Protein AF-0000000084342735 (afdb_homodimer)

Radius of gyration: 22.48 Å; Cα contacts (8 Å, |Δi|>4): 862; chains: 2; bounding box: 37×65×55 Å

Secondary structure (DSSP, 8-state):
-PPEEEEEEE-TTSEEE-TTS--TTS--SSHHHHHHHHH-GGGS-HHHHHHTT-----SSEEEEEEEHHHHHTTGGGT-S-S-TTSEEEEE-S-TTPPPSS--TTEEEE-S-HHHHHHHHHHSSSSEEEEEE-HHHHHHTGGG--EEEEEE-SEE-SSSEESS-------EEEEEEEEEE-TTS-EEEEEEE-/-PPEEEEEEE-TTSEEE-TTS--TTS--SSHHHHHHHHH-GGGS-HHHHHHTT-----SSEEEEEEEHHHHHTTGGGT-S-S-TTSEEEEE-S-TTPPPSS--TTEEEE-S-HHHHHHHHHHSSSSEEEEEE-HHHHHHTGGG--EEEEEE-SEE-SSSEESS-------EEEEEEEEEE-TTS-EEEEEEE-

InterPro domains:
  IPR002734 Bacterial bifunctional deaminase-reductase, C-terminal [PF01872] (4-186)
  IPR024072 Dihydrofolate reductase-like domain superfamily [G3DSA:3.40.430.10] (5-192)
  IPR024072 Dihydrofolate reductase-like domain superfamily [SSF53597] (2-192)
  IPR050765 Riboflavin Biosynthesis HTP Reductase [PTHR38011] (2-192)

pLDDT: mean 97.13, std 2.19, range [89.38, 98.94]

Foldseek 3Di:
DAAEEEAAEAEPVFARAAALRHRVVFDCDFVVVVVCQVPVVQLFFPVVCVVVVHDRPCPAAQAEEEEPSNQCVCVVVPDLARRLSHQAEYADCCQVDDDPDDNHNHHYDPPQLCVVVVVVRPDDDGHYYYHDDQASCQSCVVRHFKYWYFYGHDDDPDHGGRHDDDPDDDFDWAWPDWDAGPNRIITTMTGGD/DAAEEEAAEAEPVFARAAALRHRVVFDCDFVVVVVCQVPVVQLFFPVVCVVVVHDRPCPAAQAEEEEPSNQCVCVVVPDLARRLSHQAEYADCCQVDDDPDDNHNYHYDPPQLCVVLVVVRPDDDGHYYYYDDQASCQSCVVRHFKYWYFYGHDDDPDHGGRHDDDPDDDFDWAWPDWDAGPNRIITTMTGGD

Sequence (386 aa):
MRELTYLIAVSLDGYIAAPDDAFDAFLTEGDHVDHLFAEWSDTLPAAALTAAGAAADNKHFDTVVMGWQTYAVGFPFGVTDPYPHLRSYVVTHRPEREVPGDPGGVTLTGEDPVALVRRLKQEDGSGIWLCGGSRLAATLADEIDRLVLKVHPILLGEGKPLFAQRPYARTAFALAETRSFTTGVLMNTYVRRMRELTYLIAVSLDGYIAAPDDAFDAFLTEGDHVDHLFAEWSDTLPAAALTAAGAAADNKHFDTVVMGWQTYAVGFPFGVTDPYPHLRSYVVTHRPEREVPGDPGGVTLTGEDPVALVRRLKQEDGSGIWLCGGSRLAATLADEIDRLVLKVHPILLGEGKPLFAQRPYARTAFALAETRSFTTGVLMNTYVRR

Structure (mmCIF, N/CA/C/O backbone):
data_AF-0000000084342735-model_v1
#
loop_
_entity.id
_entity.type
_entity.pdbx_description
1 polymer 'Dihydrofolate reductase'
#
loop_
_atom_site.group_PDB
_atom_site.id
_atom_site.type_symbol
_atom_site.label_atom_id
_atom_site.label_alt_id
_atom_site.label_comp_id
_atom_site.label_asym_id
_atom_site.label_entity_id
_atom_site.label_seq_id
_atom_site.pdbx_PDB_ins_code
_atom_site.Cartn_x
_atom_site.Cartn_y
_atom_site.Cartn_z
_atom_site.occupancy
_atom_site.B_iso_or_equiv
_atom_site.auth_seq_id
_atom_site.auth_comp_id
_atom_site.auth_asym_id
_atom_site.auth_atom_id
_atom_site.pdbx_PDB_model_num
ATOM 1 N N . MET A 1 1 ? -15.812 -24.5 -0.374 1 90.31 1 MET A N 1
ATOM 2 C CA . MET A 1 1 ? -15.344 -23.859 -1.604 1 90.31 1 MET A CA 1
ATOM 3 C C . MET A 1 1 ? -13.898 -23.406 -1.458 1 90.31 1 MET A C 1
ATOM 5 O O . MET A 1 1 ? -13.492 -22.953 -0.387 1 90.31 1 MET A O 1
ATOM 9 N N . ARG A 1 2 ? -13.117 -23.562 -2.533 1 97.44 2 ARG A N 1
ATOM 10 C CA . ARG A 1 2 ? -11.719 -23.172 -2.512 1 97.44 2 ARG A CA 1
ATOM 11 C C . ARG A 1 2 ? -11.578 -21.656 -2.389 1 97.44 2 ARG A C 1
ATOM 13 O O . ARG A 1 2 ? -12.469 -20.906 -2.797 1 97.44 2 ARG A O 1
ATOM 20 N N . GLU A 1 3 ? -10.516 -21.234 -1.83 1 98.5 3 GLU A N 1
ATOM 21 C CA . GLU A 1 3 ? -10.266 -19.797 -1.671 1 98.5 3 GLU A CA 1
ATOM 22 C C . GLU A 1 3 ? -9.297 -19.297 -2.73 1 98.5 3 GLU A C 1
ATOM 24 O O . GLU A 1 3 ? -8.344 -19.984 -3.092 1 98.5 3 GLU A O 1
ATOM 29 N N . LEU A 1 4 ? -9.578 -18.109 -3.236 1 98.94 4 LEU A N 1
ATOM 30 C CA . LEU A 1 4 ? -8.609 -17.375 -4.043 1 98.94 4 LEU A CA 1
ATOM 31 C C . LEU A 1 4 ? -7.762 -16.453 -3.168 1 98.94 4 LEU A C 1
ATOM 33 O O . LEU A 1 4 ? -8.297 -15.602 -2.463 1 98.94 4 LEU A O 1
ATOM 37 N N . THR A 1 5 ? -6.449 -16.703 -3.186 1 98.94 5 THR A N 1
ATOM 38 C CA . THR A 1 5 ? -5.5 -15.891 -2.434 1 98.94 5 THR A CA 1
ATOM 39 C C . THR A 1 5 ? -4.613 -15.086 -3.377 1 98.94 5 THR A C 1
ATOM 41 O O . THR A 1 5 ? -3.99 -15.641 -4.281 1 98.94 5 THR A O 1
ATOM 44 N N . TYR A 1 6 ? -4.68 -13.789 -3.242 1 98.94 6 TYR A N 1
ATOM 45 C CA . TYR A 1 6 ? -3.707 -12.93 -3.91 1 98.94 6 TYR A CA 1
ATOM 46 C C . TYR A 1 6 ? -2.473 -12.719 -3.041 1 98.94 6 TYR A C 1
ATOM 48 O O . TYR A 1 6 ? -2.523 -12 -2.041 1 98.94 6 TYR A O 1
ATOM 56 N N . LEU A 1 7 ? -1.419 -13.438 -3.342 1 98.88 7 LEU A N 1
ATOM 57 C CA . LEU A 1 7 ? -0.136 -13.352 -2.652 1 98.88 7 LEU A CA 1
ATOM 58 C C . LEU A 1 7 ? 0.908 -12.672 -3.533 1 98.88 7 LEU A C 1
ATOM 60 O O . LEU A 1 7 ? 1.248 -13.18 -4.602 1 98.88 7 LEU A O 1
ATOM 64 N N . ILE A 1 8 ? 1.451 -11.508 -3.129 1 98.56 8 ILE A N 1
ATOM 65 C CA . ILE A 1 8 ? 2.23 -10.688 -4.047 1 98.56 8 ILE A CA 1
ATOM 66 C C . ILE A 1 8 ? 3.154 -9.766 -3.254 1 98.56 8 ILE A C 1
ATOM 68 O O . ILE A 1 8 ? 2.832 -9.359 -2.135 1 98.56 8 ILE A O 1
ATOM 72 N N . ALA A 1 9 ? 4.324 -9.523 -3.75 1 98.62 9 ALA A N 1
ATOM 73 C CA . ALA A 1 9 ? 5.188 -8.461 -3.23 1 98.62 9 ALA A CA 1
ATOM 74 C C . ALA A 1 9 ? 4.676 -7.086 -3.646 1 98.62 9 ALA A C 1
ATOM 76 O O . ALA A 1 9 ? 4.188 -6.91 -4.766 1 98.62 9 ALA A O 1
ATOM 77 N N . VAL A 1 10 ? 4.781 -6.098 -2.76 1 98.81 10 VAL A N 1
ATOM 78 C CA . VAL A 1 10 ? 4.305 -4.75 -3.059 1 98.81 10 VAL A CA 1
ATOM 79 C C . VAL A 1 10 ? 5.191 -3.721 -2.363 1 98.81 10 VAL A C 1
ATOM 81 O O . VAL A 1 10 ? 5.68 -3.957 -1.257 1 98.81 10 VAL A O 1
ATOM 84 N N . SER A 1 11 ? 5.477 -2.605 -3.059 1 98.81 11 SER A N 1
ATOM 85 C CA . SER A 1 11 ? 6.207 -1.487 -2.469 1 98.81 11 SER A CA 1
ATOM 86 C C . SER A 1 11 ? 5.309 -0.664 -1.553 1 98.81 11 SER A C 1
ATOM 88 O O . SER A 1 11 ? 4.086 -0.842 -1.548 1 98.81 11 SER A O 1
ATOM 90 N N . LEU A 1 12 ? 5.91 0.224 -0.81 1 98.81 12 LEU A N 1
ATOM 91 C CA . LEU A 1 12 ? 5.164 1.058 0.127 1 98.81 12 LEU A CA 1
ATOM 92 C C . LEU A 1 12 ? 4.148 1.928 -0.607 1 98.81 12 LEU A C 1
ATOM 94 O O . LEU A 1 12 ? 3.072 2.215 -0.078 1 98.81 12 LEU A O 1
ATOM 98 N N . ASP A 1 13 ? 4.562 2.352 -1.82 1 98.62 13 ASP A N 1
ATOM 99 C CA . ASP A 1 13 ? 3.68 3.225 -2.586 1 98.62 13 ASP A CA 1
ATOM 100 C C . ASP A 1 13 ? 2.828 2.42 -3.566 1 98.62 13 ASP A C 1
ATOM 102 O O . ASP A 1 13 ? 2.248 2.98 -4.5 1 98.62 13 ASP A O 1
ATOM 106 N N . GLY A 1 14 ? 2.699 1.083 -3.469 1 98.56 14 GLY A N 1
ATOM 107 C CA . GLY A 1 14 ? 1.61 0.288 -4.012 1 98.56 14 GLY A CA 1
ATOM 108 C C . GLY A 1 14 ? 1.935 -0.325 -5.363 1 98.56 14 GLY A C 1
ATOM 109 O O . GLY A 1 14 ? 1.031 -0.649 -6.137 1 98.56 14 GLY A O 1
ATOM 110 N N . TYR A 1 15 ? 3.211 -0.466 -5.648 1 98.69 15 TYR A N 1
ATOM 111 C CA . TYR A 1 15 ? 3.572 -1.063 -6.93 1 98.69 15 TYR A CA 1
ATOM 112 C C . TYR A 1 15 ? 4.105 -2.479 -6.738 1 98.69 15 TYR A C 1
ATOM 114 O O . TYR A 1 15 ? 4.816 -2.756 -5.77 1 98.69 15 TYR A O 1
ATOM 122 N N . ILE A 1 16 ? 3.828 -3.367 -7.766 1 98.69 16 ILE A N 1
ATOM 123 C CA . ILE A 1 16 ? 4.219 -4.766 -7.652 1 98.69 16 ILE A CA 1
ATOM 124 C C . ILE A 1 16 ? 5.316 -5.078 -8.672 1 98.69 16 ILE A C 1
ATOM 126 O O . ILE A 1 16 ? 5.84 -6.195 -8.703 1 98.69 16 ILE A O 1
ATOM 130 N N . ALA A 1 17 ? 5.633 -4.137 -9.5 1 98.12 17 ALA A N 1
ATOM 131 C CA . ALA A 1 17 ? 6.703 -4.242 -10.492 1 98.12 17 ALA A CA 1
ATOM 132 C C . ALA A 1 17 ? 7.105 -2.865 -11.016 1 98.12 17 ALA A C 1
ATOM 134 O O . ALA A 1 17 ? 6.355 -1.897 -10.867 1 98.12 17 ALA A O 1
ATOM 135 N N . ALA A 1 18 ? 8.273 -2.803 -11.594 1 97.06 18 ALA A N 1
ATOM 136 C CA . ALA A 1 18 ? 8.727 -1.609 -12.305 1 97.06 18 ALA A CA 1
ATOM 137 C C . ALA A 1 18 ? 7.895 -1.378 -13.562 1 97.06 18 ALA A C 1
ATOM 139 O O . ALA A 1 18 ? 7.074 -2.221 -13.938 1 97.06 18 ALA A O 1
ATOM 140 N N . PRO A 1 19 ? 8.086 -0.228 -14.172 1 96.06 19 PRO A N 1
ATOM 141 C CA . PRO A 1 19 ? 7.336 0.044 -15.398 1 96.06 19 PRO A CA 1
ATOM 142 C C . PRO A 1 19 ? 7.613 -0.979 -16.5 1 96.06 19 PRO A C 1
ATOM 144 O O . PRO A 1 19 ? 6.734 -1.271 -17.312 1 96.06 19 PRO A O 1
ATOM 147 N N . ASP A 1 20 ? 8.758 -1.562 -16.531 1 93.5 20 ASP A N 1
ATOM 148 C CA . ASP A 1 20 ? 9.133 -2.543 -17.547 1 93.5 20 ASP A CA 1
ATOM 149 C C . ASP A 1 20 ? 8.867 -3.967 -17.047 1 93.5 20 ASP A C 1
ATOM 151 O O . ASP A 1 20 ? 9.445 -4.922 -17.578 1 93.5 20 ASP A O 1
ATOM 155 N N . ASP A 1 21 ? 8.141 -4.074 -15.969 1 93.56 21 ASP A N 1
ATOM 156 C CA . ASP A 1 21 ? 7.656 -5.332 -15.414 1 93.56 21 ASP A CA 1
ATOM 157 C C . ASP A 1 21 ? 8.742 -6.031 -14.602 1 93.56 21 ASP A C 1
ATOM 159 O O . ASP A 1 21 ? 8.57 -7.168 -14.164 1 93.56 21 ASP A O 1
ATOM 163 N N . ALA A 1 22 ? 9.859 -5.359 -14.406 1 91.38 22 ALA A N 1
ATOM 164 C CA . ALA A 1 22 ? 10.945 -5.949 -13.625 1 91.38 22 ALA A CA 1
ATOM 165 C C . ALA A 1 22 ? 10.602 -5.98 -12.141 1 91.38 22 ALA A C 1
ATOM 167 O O . ALA A 1 22 ? 9.867 -5.117 -11.648 1 91.38 22 ALA A O 1
ATOM 168 N N . PHE A 1 23 ? 11.18 -6.984 -11.422 1 92.12 23 PHE A N 1
ATOM 169 C CA . PHE A 1 23 ? 10.898 -7.16 -10 1 92.12 23 PHE A CA 1
ATOM 170 C C . PHE A 1 23 ? 12.18 -7.039 -9.18 1 92.12 23 PHE A C 1
ATOM 172 O O . PHE A 1 23 ? 12.156 -7.211 -7.957 1 92.12 23 PHE A O 1
ATOM 179 N N . ASP A 1 24 ? 13.211 -6.727 -9.789 1 92 24 ASP A N 1
ATOM 180 C CA . ASP A 1 24 ? 14.516 -6.809 -9.141 1 92 24 ASP A CA 1
ATOM 181 C C . ASP A 1 24 ? 14.695 -5.695 -8.117 1 92 24 ASP A C 1
ATOM 183 O O . ASP A 1 24 ? 15.695 -5.66 -7.391 1 92 24 ASP A O 1
ATOM 187 N N . ALA A 1 25 ? 13.734 -4.777 -8.047 1 94.56 25 ALA A N 1
ATOM 188 C CA . ALA A 1 25 ? 13.773 -3.734 -7.027 1 94.56 25 ALA A CA 1
ATOM 189 C C . ALA A 1 25 ? 13.445 -4.305 -5.652 1 94.56 25 ALA A C 1
ATOM 191 O O . ALA A 1 25 ? 13.766 -3.693 -4.629 1 94.56 25 ALA A O 1
ATOM 192 N N . PHE A 1 26 ? 12.766 -5.449 -5.582 1 97.62 26 PHE A N 1
ATOM 193 C CA . PHE A 1 26 ? 12.336 -6.051 -4.324 1 97.62 26 PHE A CA 1
ATOM 194 C C . PHE A 1 26 ? 13.477 -6.836 -3.684 1 97.62 26 PHE A C 1
ATOM 196 O O . PHE A 1 26 ? 14.375 -7.316 -4.379 1 97.62 26 PHE A O 1
ATOM 203 N N . LEU A 1 27 ? 13.414 -6.91 -2.359 1 96 27 LEU A N 1
ATOM 204 C CA . LEU A 1 27 ? 14.438 -7.637 -1.617 1 96 27 LEU A CA 1
ATOM 205 C C . LEU A 1 27 ? 14.328 -9.141 -1.864 1 96 27 LEU A C 1
ATOM 207 O O . LEU A 1 27 ? 13.242 -9.711 -1.743 1 96 27 LEU A O 1
ATOM 211 N N . THR A 1 28 ? 15.43 -9.789 -2.127 1 94.56 28 THR A N 1
ATOM 212 C CA . THR A 1 28 ? 15.414 -11.203 -2.504 1 94.56 28 THR A CA 1
ATOM 213 C C . THR A 1 28 ? 16.281 -12.023 -1.561 1 94.56 28 THR A C 1
ATOM 215 O O . THR A 1 28 ? 16.594 -13.188 -1.845 1 94.56 28 THR A O 1
ATOM 218 N N . GLU A 1 29 ? 16.719 -11.383 -0.551 1 95.5 29 GLU A N 1
ATOM 219 C CA . GLU A 1 29 ? 17.516 -12.062 0.458 1 95.5 29 GLU A CA 1
ATOM 220 C C . GLU A 1 29 ? 17.109 -11.656 1.867 1 95.5 29 GLU A C 1
ATOM 222 O O . GLU A 1 29 ? 16.547 -10.578 2.062 1 95.5 29 GLU A O 1
ATOM 227 N N . GLY A 1 30 ? 17.406 -12.547 2.785 1 97.25 30 GLY A N 1
ATOM 228 C CA . GLY A 1 30 ? 17.125 -12.258 4.184 1 97.25 30 GLY A CA 1
ATOM 229 C C . GLY A 1 30 ? 16.094 -13.203 4.785 1 97.25 30 GLY A C 1
ATOM 230 O O . GLY A 1 30 ? 15.688 -14.172 4.148 1 97.25 30 GLY A O 1
ATOM 231 N N . ASP A 1 31 ? 15.672 -12.93 6.031 1 98.31 31 ASP A N 1
ATOM 232 C CA . ASP A 1 31 ? 14.859 -13.859 6.812 1 98.31 31 ASP A CA 1
ATOM 233 C C . ASP A 1 31 ? 13.445 -13.969 6.234 1 98.31 31 ASP A C 1
ATOM 235 O O . ASP A 1 31 ? 12.766 -14.969 6.438 1 98.31 31 ASP A O 1
ATOM 239 N N . HIS A 1 32 ? 12.969 -12.938 5.527 1 98.19 32 HIS A N 1
ATOM 240 C CA . HIS A 1 32 ? 11.656 -13.086 4.902 1 98.19 32 HIS A CA 1
ATOM 241 C C . HIS A 1 32 ? 11.688 -14.109 3.777 1 98.19 32 HIS A C 1
ATOM 243 O O . HIS A 1 32 ? 10.688 -14.773 3.51 1 98.19 32 HIS A O 1
ATOM 249 N N . VAL A 1 33 ? 12.789 -14.242 3.117 1 97.88 33 VAL A N 1
ATOM 250 C CA . VAL A 1 33 ? 12.961 -15.25 2.076 1 97.88 33 VAL A CA 1
ATOM 251 C C . VAL A 1 33 ? 12.977 -16.641 2.705 1 97.88 33 VAL A C 1
ATOM 253 O O . VAL A 1 33 ? 12.367 -17.578 2.178 1 97.88 33 VAL A O 1
ATOM 256 N N . ASP A 1 34 ? 13.656 -16.766 3.812 1 97.75 34 ASP A N 1
ATOM 257 C CA . ASP A 1 34 ? 13.633 -18.031 4.547 1 97.75 34 ASP A CA 1
ATOM 258 C C . ASP A 1 34 ? 12.203 -18.438 4.883 1 97.75 34 ASP A C 1
ATOM 260 O O . ASP A 1 34 ? 11.852 -19.625 4.77 1 97.75 34 ASP A O 1
ATOM 264 N N . HIS A 1 35 ? 11.461 -17.5 5.312 1 98.06 35 HIS A N 1
ATOM 265 C CA . HIS A 1 35 ? 10.062 -17.766 5.641 1 98.06 35 HIS A CA 1
ATOM 266 C C . HIS A 1 35 ? 9.281 -18.219 4.414 1 98.06 35 HIS A C 1
ATOM 268 O O . HIS A 1 35 ? 8.43 -19.109 4.504 1 98.06 35 HIS A O 1
ATOM 274 N N . LEU A 1 36 ? 9.555 -17.609 3.271 1 97.81 36 LEU A N 1
ATOM 275 C CA . LEU A 1 36 ? 8.906 -18.031 2.033 1 97.81 36 LEU A CA 1
ATOM 276 C C . LEU A 1 36 ? 9.219 -19.484 1.714 1 97.81 36 LEU A C 1
ATOM 278 O O . LEU A 1 36 ? 8.328 -20.266 1.36 1 97.81 36 LEU A O 1
ATOM 282 N N . PHE A 1 37 ? 10.406 -19.859 1.858 1 97.69 37 PHE A N 1
ATOM 283 C CA . PHE A 1 37 ? 10.797 -21.234 1.605 1 97.69 37 PHE A CA 1
ATOM 284 C C . PHE A 1 37 ? 10.117 -22.188 2.59 1 97.69 37 PHE A C 1
ATOM 286 O O . PHE A 1 37 ? 9.711 -23.281 2.221 1 97.69 37 PHE A O 1
ATOM 293 N N . ALA A 1 38 ? 9.922 -21.75 3.758 1 97.38 38 ALA A N 1
ATOM 294 C CA . ALA A 1 38 ? 9.398 -22.609 4.812 1 97.38 38 ALA A CA 1
ATOM 295 C C . ALA A 1 38 ? 7.875 -22.703 4.734 1 97.38 38 ALA A C 1
ATOM 297 O O . ALA A 1 38 ? 7.305 -23.766 4.973 1 97.38 38 ALA A O 1
ATOM 298 N N . GLU A 1 39 ? 7.258 -21.609 4.41 1 97.69 39 GLU A N 1
ATOM 299 C CA . GLU A 1 39 ? 5.812 -21.547 4.605 1 97.69 39 GLU A CA 1
ATOM 300 C C . GLU A 1 39 ? 5.078 -21.469 3.271 1 97.69 39 GLU A C 1
ATOM 302 O O . GLU A 1 39 ? 3.934 -21.906 3.16 1 97.69 39 GLU A O 1
ATOM 307 N N . TRP A 1 40 ? 5.715 -20.906 2.25 1 98.12 40 TRP A N 1
ATOM 308 C CA . TRP A 1 40 ? 5.043 -20.625 0.986 1 98.12 40 TRP A CA 1
ATOM 309 C C . TRP A 1 40 ? 5.824 -21.203 -0.189 1 98.12 40 TRP A C 1
ATOM 311 O O . TRP A 1 40 ? 5.934 -20.578 -1.243 1 98.12 40 TRP A O 1
ATOM 321 N N . SER A 1 41 ? 6.379 -22.344 0.002 1 97.81 41 SER A N 1
ATOM 322 C CA . SER A 1 41 ? 7.25 -22.938 -1.008 1 97.81 41 SER A CA 1
ATOM 323 C C . SER A 1 41 ? 6.492 -23.188 -2.307 1 97.81 41 SER A C 1
ATOM 325 O O . SER A 1 41 ? 7.082 -23.188 -3.387 1 97.81 41 SER A O 1
ATOM 327 N N . ASP A 1 42 ? 5.191 -23.391 -2.291 1 97.25 42 ASP A N 1
ATOM 328 C CA . ASP A 1 42 ? 4.383 -23.641 -3.479 1 97.25 42 ASP A CA 1
ATOM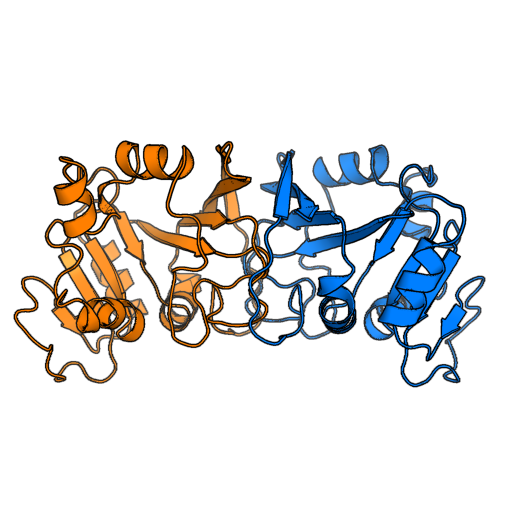 329 C C . ASP A 1 42 ? 4.359 -22.422 -4.402 1 97.25 42 ASP A C 1
ATOM 331 O O . ASP A 1 42 ? 4.039 -22.547 -5.59 1 97.25 42 ASP A O 1
ATOM 335 N N . THR A 1 43 ? 4.742 -21.25 -3.826 1 98.19 43 THR A N 1
ATOM 336 C CA . THR A 1 43 ? 4.684 -20.016 -4.617 1 98.19 43 THR A CA 1
ATOM 337 C C . THR A 1 43 ? 6.062 -19.656 -5.152 1 98.19 43 THR A C 1
ATOM 339 O O . THR A 1 43 ? 6.25 -18.578 -5.723 1 98.19 43 THR A O 1
ATOM 342 N N . LEU A 1 44 ? 7.043 -20.484 -4.949 1 97.81 44 LEU A N 1
ATOM 343 C CA . LEU A 1 44 ? 8.391 -20.234 -5.445 1 97.81 44 LEU A CA 1
ATOM 344 C C . LEU A 1 44 ? 8.609 -20.922 -6.793 1 97.81 44 LEU A C 1
ATOM 346 O O . LEU A 1 44 ? 8.172 -22.047 -7.004 1 97.81 44 LEU A O 1
ATOM 350 N N . PRO A 1 45 ? 9.25 -20.156 -7.707 1 96.88 45 PRO A N 1
ATOM 351 C CA . PRO A 1 45 ? 9.547 -20.797 -8.992 1 96.88 45 PRO A CA 1
ATOM 352 C C . PRO A 1 45 ? 10.414 -22.047 -8.852 1 96.88 45 PRO A C 1
ATOM 354 O O . PRO A 1 45 ? 11.273 -22.109 -7.965 1 96.88 45 PRO A O 1
ATOM 357 N N . ALA A 1 46 ? 10.234 -22.938 -9.773 1 96.69 46 ALA A N 1
ATOM 358 C CA . ALA A 1 46 ? 10.945 -24.203 -9.742 1 96.69 46 ALA A CA 1
ATOM 359 C C . ALA A 1 46 ? 12.453 -24 -9.734 1 96.69 46 ALA A C 1
ATOM 361 O O . ALA A 1 46 ? 13.18 -24.688 -9.016 1 96.69 46 ALA A O 1
ATOM 362 N N . ALA A 1 47 ? 12.945 -23.031 -10.508 1 95.5 47 ALA A N 1
ATOM 363 C CA . ALA A 1 47 ? 14.375 -22.766 -10.586 1 95.5 47 ALA A CA 1
ATOM 364 C C . ALA A 1 47 ? 14.93 -22.344 -9.227 1 95.5 47 ALA A C 1
ATOM 366 O O . ALA A 1 47 ? 16.031 -22.75 -8.844 1 95.5 47 ALA A O 1
ATOM 367 N N . ALA A 1 48 ? 14.188 -21.547 -8.508 1 95.75 48 ALA A N 1
ATOM 368 C CA . ALA A 1 48 ? 14.602 -21.109 -7.184 1 95.75 48 ALA A CA 1
ATOM 369 C C . ALA A 1 48 ? 14.609 -22.281 -6.195 1 95.75 48 ALA A C 1
ATOM 371 O O . ALA A 1 48 ? 15.531 -22.406 -5.383 1 95.75 48 ALA A O 1
ATOM 372 N N . LEU A 1 49 ? 13.594 -23.141 -6.289 1 97.81 49 LEU A N 1
ATOM 373 C CA . LEU A 1 49 ? 13.516 -24.312 -5.43 1 97.81 49 LEU A CA 1
ATOM 374 C C . LEU A 1 49 ? 14.695 -25.25 -5.672 1 97.81 49 LEU A C 1
ATOM 376 O O . LEU A 1 49 ? 15.359 -25.672 -4.727 1 97.81 49 LEU A O 1
ATOM 380 N N . THR A 1 50 ? 14.984 -25.438 -6.895 1 97.19 50 THR A N 1
ATOM 381 C CA . THR A 1 50 ? 16.094 -26.312 -7.262 1 97.19 50 THR A CA 1
ATOM 382 C C . THR A 1 50 ? 17.422 -25.75 -6.758 1 97.19 50 THR A C 1
ATOM 384 O O . THR A 1 50 ? 18.219 -26.469 -6.168 1 97.19 50 THR A O 1
ATOM 387 N N . ALA A 1 51 ? 17.609 -24.469 -6.957 1 95.94 51 ALA A N 1
ATOM 388 C CA . ALA A 1 51 ? 18.844 -23.797 -6.543 1 95.94 51 ALA A CA 1
ATOM 389 C C . ALA A 1 51 ? 19.031 -23.906 -5.031 1 95.94 51 ALA A C 1
ATOM 391 O O . ALA A 1 51 ? 20.172 -24.016 -4.559 1 95.94 51 ALA A O 1
ATOM 392 N N . ALA A 1 52 ? 18 -24 -4.32 1 96.31 52 ALA A N 1
ATOM 393 C CA . ALA A 1 52 ? 18.062 -24.031 -2.859 1 96.31 52 ALA A CA 1
ATOM 394 C C . ALA A 1 52 ? 18.016 -25.469 -2.346 1 96.31 52 ALA A C 1
ATOM 396 O O . ALA A 1 52 ? 18.078 -25.703 -1.138 1 96.31 52 ALA A O 1
ATOM 397 N N . GLY A 1 53 ? 17.875 -26.422 -3.24 1 96.88 53 GLY A N 1
ATOM 398 C CA . GLY A 1 53 ? 17.719 -27.812 -2.83 1 96.88 53 GLY A CA 1
ATOM 399 C C . GLY A 1 53 ? 16.422 -28.078 -2.096 1 96.88 53 GLY A C 1
ATOM 400 O O . GLY A 1 53 ? 16.375 -28.891 -1.173 1 96.88 53 GLY A O 1
ATOM 401 N N . ALA A 1 54 ? 15.414 -27.328 -2.441 1 97.06 54 ALA A N 1
ATOM 402 C CA . ALA A 1 54 ? 14.109 -27.422 -1.8 1 97.06 54 ALA A CA 1
ATOM 403 C C . ALA A 1 54 ? 13.047 -27.906 -2.787 1 97.06 54 ALA A C 1
ATOM 405 O O . ALA A 1 54 ? 13.336 -28.094 -3.971 1 97.06 54 ALA A O 1
ATOM 406 N N . ALA A 1 55 ? 11.922 -28.281 -2.277 1 97 55 ALA A N 1
ATOM 407 C CA . ALA A 1 55 ? 10.766 -28.656 -3.084 1 97 55 ALA A CA 1
ATOM 408 C C . ALA A 1 55 ? 9.5 -27.938 -2.605 1 97 55 ALA A C 1
ATOM 410 O O . ALA A 1 55 ? 9.406 -27.547 -1.439 1 97 55 ALA A O 1
ATOM 411 N N . ALA A 1 56 ? 8.633 -27.781 -3.531 1 97.44 56 ALA A N 1
ATOM 412 C CA . ALA A 1 56 ? 7.328 -27.266 -3.125 1 97.44 56 ALA A CA 1
ATOM 413 C C . ALA A 1 56 ? 6.586 -28.266 -2.252 1 97.44 56 ALA A C 1
ATOM 415 O O . ALA A 1 56 ? 6.613 -29.469 -2.521 1 97.44 56 ALA A O 1
ATOM 416 N N . ASP A 1 57 ? 5.852 -27.766 -1.228 1 96.31 57 ASP A N 1
ATOM 417 C CA . ASP A 1 57 ? 5.105 -28.688 -0.365 1 96.31 57 ASP A CA 1
ATOM 418 C C . ASP A 1 57 ? 3.613 -28.641 -0.685 1 96.31 57 ASP A C 1
ATOM 420 O O . ASP A 1 57 ? 2.846 -29.484 -0.206 1 96.31 57 ASP A O 1
ATOM 424 N N . ASN A 1 58 ? 3.166 -27.672 -1.43 1 96.56 58 ASN A N 1
ATOM 425 C CA . ASN A 1 58 ? 1.791 -27.5 -1.88 1 96.56 58 ASN A CA 1
ATOM 426 C C . ASN A 1 58 ? 0.817 -27.453 -0.706 1 96.56 58 ASN A C 1
ATOM 428 O O . ASN A 1 58 ? -0.284 -28.016 -0.789 1 96.56 58 ASN A O 1
ATOM 432 N N . LYS A 1 59 ? 1.345 -26.859 0.337 1 95.88 59 LYS A N 1
ATOM 433 C CA . LYS A 1 59 ? 0.572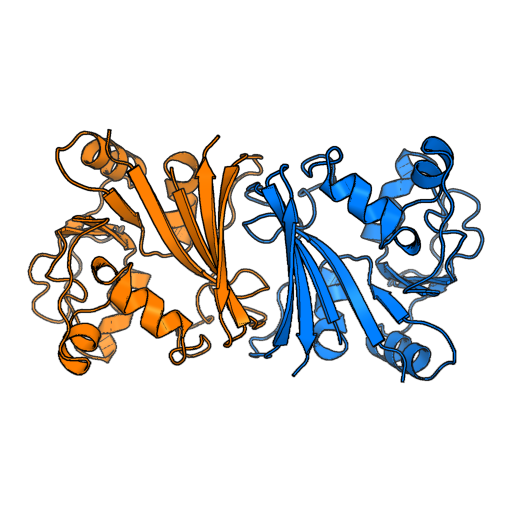 -26.703 1.567 1 95.88 59 LYS A CA 1
ATOM 434 C C . LYS A 1 59 ? -0.631 -25.797 1.354 1 95.88 59 LYS A C 1
ATOM 436 O O . LYS A 1 59 ? -1.703 -26.031 1.916 1 95.88 59 LYS A O 1
ATOM 441 N N . HIS A 1 60 ? -0.547 -24.844 0.505 1 98 60 HIS A N 1
ATOM 442 C CA . HIS A 1 60 ? -1.584 -23.812 0.39 1 98 60 HIS A CA 1
ATOM 443 C C . HIS A 1 60 ? -2.285 -23.891 -0.962 1 98 60 HIS A C 1
ATOM 445 O O . HIS A 1 60 ? -3.488 -23.641 -1.058 1 98 60 HIS A O 1
ATOM 451 N N . PHE A 1 61 ? -1.519 -24.281 -1.964 1 98.56 61 PHE A N 1
ATOM 452 C CA . PHE A 1 61 ? -2.07 -24.141 -3.307 1 98.56 61 PHE A CA 1
ATOM 453 C C . PHE A 1 61 ? -1.769 -25.375 -4.145 1 98.56 61 PHE A C 1
ATOM 455 O O . PHE A 1 61 ? -0.686 -25.953 -4.039 1 98.56 61 PHE A O 1
ATOM 462 N N . ASP A 1 62 ? -2.676 -25.703 -5.004 1 98.25 62 ASP A N 1
ATOM 463 C CA . ASP A 1 62 ? -2.404 -26.672 -6.059 1 98.25 62 ASP A CA 1
ATOM 464 C C . ASP A 1 62 ? -2.686 -26.078 -7.438 1 98.25 62 ASP A C 1
ATOM 466 O O . ASP A 1 62 ? -2.537 -26.766 -8.453 1 98.25 62 ASP A O 1
ATOM 470 N N . THR A 1 63 ? -3.072 -24.828 -7.492 1 98.62 63 THR A N 1
ATOM 471 C CA . THR A 1 63 ? -3.465 -24.125 -8.711 1 98.62 63 THR A CA 1
ATOM 472 C C . THR A 1 63 ? -2.994 -22.688 -8.68 1 98.62 63 THR A C 1
ATOM 474 O O . THR A 1 63 ? -3.07 -22.016 -7.648 1 98.62 63 THR A O 1
ATOM 477 N N . VAL A 1 64 ? -2.439 -22.203 -9.805 1 98.75 64 VAL A N 1
ATOM 478 C CA . VAL A 1 64 ? -2.055 -20.812 -9.938 1 98.75 64 VAL A CA 1
ATOM 479 C C . VAL A 1 64 ? -2.742 -20.188 -11.156 1 98.75 64 VAL A C 1
ATOM 481 O O . VAL A 1 64 ? -2.861 -20.844 -12.203 1 98.75 64 VAL A O 1
ATOM 484 N N . VAL A 1 65 ? -3.277 -19 -10.977 1 98.88 65 VAL A N 1
ATOM 485 C CA . VAL A 1 65 ? -3.838 -18.172 -12.047 1 98.88 65 VAL A CA 1
ATOM 486 C C . VAL A 1 65 ? -3.006 -16.906 -12.219 1 98.88 65 VAL A C 1
ATOM 488 O O . VAL A 1 65 ? -2.672 -16.234 -11.234 1 98.88 65 VAL A O 1
ATOM 491 N N . MET A 1 66 ? -2.619 -16.578 -13.453 1 98.44 66 MET A N 1
ATOM 492 C CA . MET A 1 66 ? -1.848 -15.367 -13.703 1 98.44 66 MET A CA 1
ATOM 493 C C . MET A 1 66 ? -2.186 -14.773 -15.07 1 98.44 66 MET A C 1
ATOM 495 O O . MET A 1 66 ? -2.805 -15.445 -15.906 1 98.44 66 MET A O 1
ATOM 499 N N . GLY A 1 67 ? -1.926 -13.492 -15.266 1 97.88 67 GLY A N 1
ATOM 500 C CA . GLY A 1 67 ? -2.059 -12.852 -16.562 1 97.88 67 GLY A CA 1
ATOM 501 C C . GLY A 1 67 ? -0.868 -13.094 -17.469 1 97.88 67 GLY A C 1
ATOM 502 O O . GLY A 1 67 ? 0.205 -13.484 -17 1 97.88 67 GLY A O 1
ATOM 503 N N . TRP A 1 68 ? -1.029 -12.727 -18.719 1 96.38 68 TRP A N 1
ATOM 504 C CA . TRP A 1 68 ? -0.029 -12.992 -19.75 1 96.38 68 TRP A CA 1
ATOM 505 C C . TRP A 1 68 ? 1.274 -12.266 -19.438 1 96.38 68 TRP A C 1
ATOM 507 O O . TRP A 1 68 ? 2.355 -12.852 -19.516 1 96.38 68 TRP A O 1
ATOM 517 N N . GLN A 1 69 ? 1.169 -10.977 -19.047 1 95.06 69 GLN A N 1
ATOM 518 C CA . GLN A 1 69 ? 2.383 -10.195 -18.828 1 95.06 69 GLN A CA 1
ATOM 519 C C . GLN A 1 69 ? 3.189 -10.75 -17.672 1 95.06 69 GLN A C 1
ATOM 521 O O . GLN A 1 69 ? 4.422 -10.742 -17.703 1 95.06 69 GLN A O 1
ATOM 526 N N . THR A 1 70 ? 2.508 -11.195 -16.594 1 96.56 70 THR A N 1
ATOM 527 C CA . THR A 1 70 ? 3.168 -11.844 -15.477 1 96.56 70 THR A CA 1
ATOM 528 C C . THR A 1 70 ? 3.846 -13.141 -15.922 1 96.56 70 THR A C 1
ATOM 530 O O . THR A 1 70 ? 5.012 -13.375 -15.602 1 96.56 70 THR A O 1
ATOM 533 N N . TYR A 1 71 ? 3.131 -13.867 -16.75 1 96.56 71 TYR A N 1
ATOM 534 C CA . TYR A 1 71 ? 3.637 -15.133 -17.266 1 96.56 71 TYR A CA 1
ATOM 535 C C . TYR A 1 71 ? 4.867 -14.914 -18.141 1 96.56 71 TYR A C 1
ATOM 537 O O . TYR A 1 71 ? 5.867 -15.617 -18 1 96.56 71 TYR A O 1
ATOM 545 N N . ALA A 1 72 ? 4.883 -13.906 -18.938 1 95.31 72 ALA A N 1
ATOM 546 C CA . ALA A 1 72 ? 5.891 -13.68 -19.969 1 95.31 72 ALA A CA 1
ATOM 547 C C . ALA A 1 72 ? 7.184 -13.141 -19.375 1 95.31 72 ALA A C 1
ATOM 549 O O . ALA A 1 72 ? 8.219 -13.094 -20.047 1 95.31 72 ALA A O 1
ATOM 550 N N . VAL A 1 73 ? 7.199 -12.812 -18.125 1 93.31 73 VAL A N 1
ATOM 551 C CA . VAL A 1 73 ? 8.383 -12.25 -17.469 1 93.31 73 VAL A CA 1
ATOM 552 C C . VAL A 1 73 ? 9.508 -13.273 -17.484 1 93.31 73 VAL A C 1
ATOM 554 O O . VAL A 1 73 ? 10.688 -12.906 -17.531 1 93.31 73 VAL A O 1
ATOM 557 N N . GLY A 1 74 ? 9.25 -14.531 -17.516 1 93.06 74 GLY A N 1
ATOM 558 C CA . GLY A 1 74 ? 10.234 -15.602 -17.469 1 93.06 74 GLY A CA 1
ATOM 559 C C . GLY A 1 74 ? 10.859 -15.906 -18.812 1 93.06 74 GLY A C 1
ATOM 560 O O . GLY A 1 74 ? 11.898 -16.562 -18.891 1 93.06 74 GLY A O 1
ATOM 561 N N . PHE A 1 75 ? 10.266 -15.344 -19.906 1 94.62 75 PHE A N 1
ATOM 562 C CA . PHE A 1 75 ? 10.648 -15.758 -21.25 1 94.62 75 PHE A CA 1
ATOM 563 C C . PHE A 1 75 ? 12.086 -15.367 -21.547 1 94.62 75 PHE A C 1
ATOM 565 O O . PHE A 1 75 ? 12.867 -16.172 -22.062 1 94.62 75 PHE A O 1
ATOM 572 N N . PRO A 1 76 ? 12.492 -14.133 -21.125 1 92.75 76 PRO A N 1
ATOM 573 C CA . PRO A 1 76 ? 13.875 -13.75 -21.406 1 92.75 76 PRO A CA 1
ATOM 574 C C . PRO A 1 76 ? 14.891 -14.641 -20.688 1 92.75 76 PRO A C 1
ATOM 576 O O . PRO A 1 76 ? 16.062 -14.68 -21.078 1 92.75 76 PRO A O 1
ATOM 579 N N . PHE A 1 77 ? 14.453 -15.414 -19.781 1 91.88 77 PHE A N 1
ATOM 580 C CA . PHE A 1 77 ? 15.336 -16.281 -19 1 91.88 77 PHE A CA 1
ATOM 581 C C . PHE A 1 77 ? 15.148 -17.734 -19.375 1 91.88 77 PHE A C 1
ATOM 583 O O . PHE A 1 77 ? 15.633 -18.641 -18.688 1 91.88 77 PHE A O 1
ATOM 590 N N . GLY A 1 78 ? 14.305 -17.938 -20.375 1 93.19 78 GLY A N 1
ATOM 591 C CA . GLY A 1 78 ? 14.078 -19.281 -20.875 1 93.19 78 GLY A CA 1
ATOM 592 C C . GLY A 1 78 ? 13.062 -20.062 -20.062 1 93.19 78 GLY A C 1
ATOM 593 O O . GLY A 1 78 ? 13.008 -21.297 -20.141 1 93.19 78 GLY A O 1
ATOM 594 N N . VAL A 1 79 ? 12.297 -19.422 -19.234 1 94.81 79 VAL A N 1
ATOM 595 C CA . VAL A 1 79 ? 11.32 -20.078 -18.359 1 94.81 79 VAL A CA 1
ATOM 596 C C . VAL A 1 79 ? 9.93 -19.984 -18.984 1 94.81 79 VAL A C 1
ATOM 598 O O . VAL A 1 79 ? 9.414 -18.891 -19.203 1 94.81 79 VAL A O 1
ATOM 601 N N . THR A 1 80 ? 9.32 -21.141 -19.234 1 96.12 80 THR A N 1
ATOM 602 C CA . THR A 1 80 ? 7.992 -21.156 -19.844 1 96.12 80 THR A CA 1
ATOM 603 C C . THR A 1 80 ? 7 -21.906 -18.953 1 96.12 80 THR A C 1
ATOM 605 O O . THR A 1 80 ? 5.797 -21.891 -19.203 1 96.12 80 THR A O 1
ATOM 608 N N . ASP A 1 81 ? 7.539 -22.547 -17.953 1 96.69 81 ASP A N 1
ATOM 609 C CA . ASP A 1 81 ? 6.734 -23.109 -16.875 1 96.69 81 ASP A CA 1
ATOM 610 C C . ASP A 1 81 ? 7.363 -22.844 -15.516 1 96.69 81 ASP A C 1
ATOM 612 O O . ASP A 1 81 ? 8.086 -23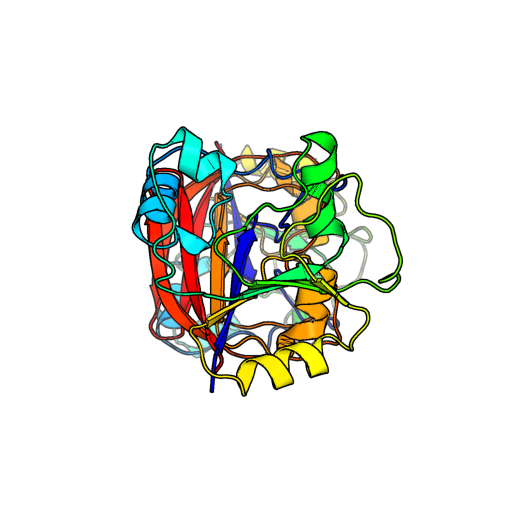.688 -14.984 1 96.69 81 ASP A O 1
ATOM 616 N N . PRO A 1 82 ? 7.023 -21.75 -14.891 1 96.38 82 PRO A N 1
ATOM 617 C CA . PRO A 1 82 ? 7.691 -21.359 -13.648 1 96.38 82 PRO A CA 1
ATOM 618 C C . PRO A 1 82 ? 7.254 -22.188 -12.453 1 96.38 82 PRO A C 1
ATOM 620 O O . PRO A 1 82 ? 7.996 -22.328 -11.477 1 96.38 82 PRO A O 1
ATOM 623 N N . TYR A 1 83 ? 6.051 -22.766 -12.555 1 97.69 83 TYR A N 1
ATOM 624 C CA . TYR A 1 83 ? 5.492 -23.484 -11.414 1 97.69 83 TYR A CA 1
ATOM 625 C C . TYR A 1 83 ? 4.984 -24.859 -11.844 1 97.69 83 TYR A C 1
ATOM 627 O O . TYR A 1 83 ? 3.791 -25.156 -11.734 1 97.69 83 TYR A O 1
ATOM 635 N N . PRO A 1 84 ? 5.84 -25.766 -12.234 1 97.56 84 PRO A N 1
ATOM 636 C CA . PRO A 1 84 ? 5.395 -27.094 -12.703 1 97.56 84 PRO A CA 1
ATOM 637 C C . PRO A 1 84 ? 4.711 -27.906 -11.609 1 97.56 84 PRO A C 1
ATOM 639 O O . PRO A 1 84 ? 4.047 -28.906 -11.898 1 97.56 84 PRO A O 1
ATOM 642 N N . HIS A 1 85 ? 4.863 -27.516 -10.359 1 97.81 85 HIS A N 1
ATOM 643 C CA . HIS A 1 85 ? 4.254 -28.203 -9.227 1 97.81 85 HIS A CA 1
ATOM 644 C C . HIS A 1 85 ? 2.828 -27.703 -8.992 1 97.81 85 HIS A C 1
ATOM 646 O O . HIS A 1 85 ? 2.154 -28.156 -8.062 1 97.81 85 HIS A O 1
ATOM 652 N N . LEU A 1 86 ? 2.299 -26.812 -9.828 1 98.38 86 LEU A N 1
ATOM 653 C CA . LEU A 1 86 ? 0.929 -26.312 -9.781 1 98.38 86 LEU A CA 1
ATOM 654 C C . LEU A 1 86 ? 0.237 -26.484 -11.133 1 98.38 86 LEU A C 1
ATOM 656 O O . LEU A 1 86 ? 0.897 -26.531 -12.172 1 98.38 86 LEU A O 1
ATOM 660 N N . ARG A 1 87 ? -1.085 -26.625 -11.031 1 97.94 87 ARG A N 1
ATOM 661 C CA . ARG A 1 87 ? -1.893 -26.422 -12.227 1 97.94 87 ARG A CA 1
ATOM 662 C C . ARG A 1 87 ? -1.975 -24.953 -12.594 1 97.94 87 ARG A C 1
ATOM 664 O O . ARG A 1 87 ? -2.502 -24.141 -11.82 1 97.94 87 ARG A O 1
ATOM 671 N N . SER A 1 88 ? -1.479 -24.609 -13.789 1 98.44 88 SER A N 1
ATOM 672 C CA . SER A 1 88 ? -1.303 -23.203 -14.117 1 98.44 88 SER A CA 1
ATOM 673 C C . SER A 1 88 ? -2.275 -22.766 -15.203 1 98.44 88 SER A C 1
ATOM 675 O O . SER A 1 88 ? -2.355 -23.391 -16.266 1 98.44 88 SER A O 1
ATOM 677 N N . TYR A 1 89 ? -2.98 -21.656 -14.93 1 98.69 89 TYR A N 1
ATOM 678 C CA . TYR A 1 89 ? -3.82 -20.969 -15.906 1 98.69 89 TYR A CA 1
ATOM 679 C C . TYR A 1 89 ? -3.291 -19.562 -16.203 1 98.69 89 TYR A C 1
ATOM 681 O O . TYR A 1 89 ? -3.129 -18.75 -15.281 1 98.69 89 TYR A O 1
ATOM 689 N N . VAL A 1 90 ? -3.02 -19.328 -17.469 1 98.56 90 VAL A N 1
ATOM 690 C CA . VAL A 1 90 ? -2.629 -18 -17.922 1 98.56 90 VAL A CA 1
ATOM 691 C C . VAL A 1 90 ? -3.781 -17.359 -18.688 1 98.56 90 VAL A C 1
ATOM 693 O O . VAL A 1 90 ? -4.145 -17.812 -19.781 1 98.56 90 VAL A O 1
ATOM 696 N N . VAL A 1 91 ? -4.332 -16.344 -18.125 1 98.56 91 VAL A N 1
ATOM 697 C CA . VAL A 1 91 ? -5.43 -15.617 -18.75 1 98.56 91 VAL A CA 1
ATOM 698 C C . VAL A 1 91 ? -4.883 -14.625 -19.766 1 98.56 91 VAL A C 1
ATOM 700 O O . VAL A 1 91 ? -4.02 -13.805 -19.453 1 98.56 91 VAL A O 1
ATOM 703 N N . THR A 1 92 ? -5.355 -14.719 -20.969 1 97.5 92 THR A N 1
ATOM 704 C CA . THR A 1 92 ? -4.898 -13.867 -22.062 1 97.5 92 THR A CA 1
ATOM 705 C C . THR A 1 92 ? -6.008 -13.656 -23.078 1 97.5 92 THR A C 1
ATOM 707 O O . THR A 1 92 ? -6.855 -14.531 -23.281 1 97.5 92 THR A O 1
ATOM 710 N N . HIS A 1 93 ? -6.004 -12.453 -23.641 1 94.12 93 HIS A N 1
ATOM 711 C CA . HIS A 1 93 ? -6.949 -12.188 -24.719 1 94.12 93 HIS A CA 1
ATOM 712 C C . HIS A 1 93 ? -6.551 -12.914 -26 1 94.12 93 HIS A C 1
ATOM 714 O O . HIS A 1 93 ? -7.328 -12.969 -26.953 1 94.12 93 HIS A O 1
ATOM 720 N N . ARG A 1 94 ? -5.293 -13.477 -26.094 1 93.62 94 ARG A N 1
ATOM 721 C CA . ARG A 1 94 ? -4.785 -14.219 -27.25 1 93.62 94 ARG A CA 1
ATOM 722 C C . ARG A 1 94 ? -4.355 -15.625 -26.844 1 93.62 94 ARG A C 1
ATOM 724 O O . ARG A 1 94 ? -3.168 -15.953 -26.875 1 93.62 94 ARG A O 1
ATOM 731 N N . PRO A 1 95 ? -5.383 -16.422 -26.609 1 92.62 95 PRO A N 1
ATOM 732 C CA . PRO A 1 95 ? -5.02 -17.75 -26.094 1 92.62 95 PRO A CA 1
ATOM 733 C C . PRO A 1 95 ? -4.336 -18.609 -27.156 1 92.62 95 PRO A C 1
ATOM 735 O O . PRO A 1 95 ? -3.764 -19.656 -26.812 1 92.62 95 PRO A O 1
ATOM 738 N N . GLU A 1 96 ? -4.305 -18.172 -28.328 1 91.31 96 GLU A N 1
ATOM 739 C CA . GLU A 1 96 ? -3.689 -18.922 -29.422 1 91.31 96 GLU A CA 1
ATOM 740 C C . GLU A 1 96 ? -2.223 -18.547 -29.594 1 91.31 96 GLU A C 1
ATOM 742 O O . GLU A 1 96 ? -1.505 -19.172 -30.375 1 91.31 96 GLU A O 1
ATOM 747 N N . ARG A 1 97 ? -1.827 -17.562 -28.828 1 91.19 97 ARG A N 1
ATOM 748 C CA . ARG A 1 97 ? -0.454 -17.094 -28.984 1 91.19 97 ARG A CA 1
ATOM 749 C C . ARG A 1 97 ? 0.542 -18.203 -28.672 1 91.19 97 ARG A C 1
ATOM 751 O O . ARG A 1 97 ? 0.277 -19.078 -27.844 1 91.19 97 ARG A O 1
ATOM 758 N N . GLU A 1 98 ? 1.65 -18.109 -29.297 1 90.25 98 GLU A N 1
ATOM 759 C CA . GLU A 1 98 ? 2.703 -19.109 -29.125 1 90.25 98 GLU A CA 1
ATOM 760 C C . GLU A 1 98 ? 3.58 -18.781 -27.922 1 90.25 98 GLU A C 1
ATOM 762 O O . GLU A 1 98 ? 3.92 -17.609 -27.688 1 90.25 98 GLU A O 1
ATOM 767 N N . VAL A 1 99 ? 3.854 -19.734 -27.156 1 94 99 VAL A N 1
ATOM 768 C CA . VAL A 1 99 ? 4.836 -19.672 -26.078 1 94 99 VAL A CA 1
ATOM 769 C C . VAL A 1 99 ? 6.215 -20.047 -26.609 1 94 99 VAL A C 1
ATOM 771 O O . VAL A 1 99 ? 6.348 -21.031 -27.359 1 94 99 VAL A O 1
ATOM 774 N N . PRO A 1 100 ? 7.188 -19.125 -26.297 1 93.25 100 PRO A N 1
ATOM 775 C CA . PRO A 1 100 ? 8.531 -19.453 -26.781 1 93.25 100 PRO A CA 1
ATOM 776 C C . PRO A 1 100 ? 9.125 -20.688 -26.109 1 93.25 100 PRO A C 1
ATOM 778 O O . PRO A 1 100 ? 9.906 -20.562 -25.156 1 93.25 100 PRO A O 1
ATOM 781 N N . GLY A 1 101 ? 8.68 -21.875 -26.422 1 90.38 101 GLY A N 1
ATOM 782 C CA . GLY A 1 101 ? 9.141 -23.109 -25.812 1 90.38 101 GLY A CA 1
ATOM 783 C C . GLY A 1 101 ? 8.016 -24 -25.344 1 90.38 101 GLY A C 1
ATOM 784 O O . GLY A 1 101 ? 6.859 -23.828 -25.734 1 90.38 101 GLY A O 1
ATOM 785 N N . ASP A 1 102 ? 8.375 -24.984 -24.547 1 89.44 102 ASP A N 1
ATOM 786 C CA . ASP A 1 102 ? 7.395 -25.938 -24.016 1 89.44 102 ASP A CA 1
ATOM 787 C C . ASP A 1 102 ? 6.703 -25.359 -22.781 1 89.44 102 ASP A C 1
ATOM 789 O O . ASP A 1 102 ? 7.332 -25.188 -21.734 1 89.44 102 ASP A O 1
ATOM 793 N N . PRO A 1 103 ? 5.5 -25.094 -22.875 1 92.06 103 PRO A N 1
ATOM 794 C CA . PRO A 1 103 ? 4.789 -24.516 -21.75 1 92.06 103 PRO A CA 1
ATOM 795 C C . PRO A 1 103 ? 4.504 -25.531 -20.641 1 92.06 103 PRO A C 1
ATOM 797 O O . PRO A 1 103 ? 4.07 -25.156 -19.547 1 92.06 103 PRO A O 1
ATOM 800 N N . GLY A 1 104 ? 4.824 -26.75 -20.906 1 91.75 104 GLY A N 1
ATOM 801 C CA . GLY A 1 104 ? 4.516 -27.781 -19.922 1 91.75 104 GLY A CA 1
ATOM 802 C C . GLY A 1 104 ? 3.035 -27.875 -19.609 1 91.75 104 GLY A C 1
ATOM 803 O O . GLY A 1 104 ? 2.209 -27.984 -20.516 1 91.75 104 GLY A O 1
ATOM 804 N N . GLY A 1 105 ? 2.734 -27.828 -18.375 1 90.94 105 GLY A N 1
ATOM 805 C CA . GLY A 1 105 ? 1.355 -28 -17.938 1 90.94 105 GLY A CA 1
ATOM 806 C C . GLY A 1 105 ? 0.591 -26.688 -17.875 1 90.94 105 GLY A C 1
ATOM 807 O O . GLY A 1 105 ? -0.519 -26.641 -17.344 1 90.94 105 GLY A O 1
ATOM 808 N N . VAL A 1 106 ? 1.136 -25.641 -18.469 1 97.12 106 VAL A N 1
ATOM 809 C CA . VAL A 1 106 ? 0.501 -24.328 -18.406 1 97.12 106 VAL A CA 1
ATOM 810 C C . VAL A 1 106 ? -0.636 -24.25 -19.422 1 97.12 106 VAL A C 1
ATOM 812 O O . VAL A 1 106 ? -0.458 -24.609 -20.594 1 97.12 106 VAL A O 1
ATOM 815 N N . THR A 1 107 ? -1.787 -23.875 -19.047 1 97.44 107 THR A N 1
ATOM 816 C CA . THR A 1 107 ? -2.943 -23.688 -19.922 1 97.44 107 THR A CA 1
ATOM 817 C C . THR A 1 107 ? -3.162 -22.203 -20.219 1 97.44 107 THR A C 1
ATOM 819 O O . THR A 1 107 ? -3.404 -21.406 -19.297 1 97.44 107 THR A O 1
ATOM 822 N N . LEU A 1 108 ? -3.098 -21.844 -21.438 1 97.81 108 LEU A N 1
ATOM 823 C CA . LEU A 1 108 ? -3.541 -20.531 -21.859 1 97.81 108 LEU A CA 1
ATOM 824 C C . LEU A 1 108 ? -5.051 -20.5 -22.078 1 97.81 108 LEU A C 1
ATOM 826 O O . LEU A 1 108 ? -5.613 -21.422 -22.672 1 97.81 108 LEU A O 1
ATOM 830 N N . THR A 1 109 ? -5.688 -19.484 -21.547 1 98.12 109 THR A N 1
ATOM 831 C CA . THR A 1 109 ? -7.141 -19.469 -21.672 1 98.12 109 THR A CA 1
ATOM 832 C C . THR A 1 109 ? -7.633 -18.047 -21.922 1 98.12 109 THR A C 1
ATOM 834 O O . THR A 1 109 ? -7.113 -17.078 -21.344 1 98.12 109 THR A O 1
ATOM 837 N N . GLY A 1 110 ? -8.656 -17.891 -22.75 1 97.5 110 GLY A N 1
ATOM 838 C CA . GLY A 1 110 ? -9.367 -16.641 -22.984 1 97.5 110 GLY A CA 1
ATOM 839 C C . GLY A 1 110 ? -10.68 -16.562 -22.219 1 97.5 110 GLY A C 1
ATOM 840 O O . GLY A 1 110 ? -11.492 -15.664 -22.469 1 97.5 110 GLY A O 1
ATOM 841 N N . GLU A 1 111 ? -10.875 -17.531 -21.344 1 97.31 111 GLU A N 1
ATOM 842 C CA . GLU A 1 111 ? -12.07 -17.516 -20.5 1 97.31 111 GLU A CA 1
ATOM 843 C C . GLU A 1 111 ? -12.141 -16.25 -19.656 1 97.31 111 GLU A C 1
ATOM 845 O O . GLU A 1 111 ? -11.109 -15.727 -19.234 1 97.31 111 GLU A O 1
ATOM 850 N N . ASP A 1 112 ? -13.422 -15.781 -19.438 1 98.31 112 ASP A N 1
ATOM 851 C CA . ASP A 1 112 ? -13.586 -14.688 -18.484 1 98.31 112 ASP A CA 1
ATOM 852 C C . ASP A 1 112 ? -12.938 -15.016 -17.141 1 98.31 112 ASP A C 1
ATOM 854 O O . ASP A 1 112 ? -13.219 -16.062 -16.547 1 98.31 112 ASP A O 1
ATOM 858 N N . PRO A 1 113 ? -12.086 -14.195 -16.766 1 98.62 113 PRO A N 1
ATOM 859 C CA . PRO A 1 113 ? -11.352 -14.508 -15.539 1 98.62 113 PRO A CA 1
ATOM 860 C C . PRO A 1 113 ? -12.266 -14.805 -14.352 1 98.62 113 PRO A C 1
ATOM 862 O O . PRO A 1 113 ? -11.969 -15.695 -13.547 1 98.62 113 PRO A O 1
ATOM 865 N N . VAL A 1 114 ? -13.297 -14.055 -14.133 1 98.81 114 VAL A N 1
ATOM 866 C CA . VAL A 1 114 ? -14.227 -14.266 -13.031 1 98.81 114 VAL A CA 1
ATOM 867 C C . VAL A 1 114 ? -14.891 -15.633 -13.164 1 98.81 114 VAL A C 1
ATOM 869 O O . VAL A 1 114 ? -14.984 -16.391 -12.195 1 98.81 114 VAL A O 1
ATOM 872 N N . ALA A 1 115 ? -15.305 -15.922 -14.375 1 98.75 115 ALA A N 1
ATOM 873 C CA . ALA A 1 115 ? -15.898 -17.234 -14.625 1 98.75 115 ALA A CA 1
ATOM 874 C C . ALA A 1 115 ? -14.891 -18.344 -14.352 1 98.75 115 ALA A C 1
ATOM 876 O O . ALA A 1 115 ? -15.234 -19.359 -13.734 1 98.75 115 ALA A O 1
ATOM 877 N N . LEU A 1 116 ? -13.727 -18.156 -14.82 1 98.75 116 LEU A N 1
ATOM 878 C CA . LEU A 1 116 ? -12.672 -19.141 -14.594 1 98.75 116 LEU A CA 1
ATOM 879 C C . LEU A 1 116 ? -12.477 -19.406 -13.102 1 98.75 116 LEU A C 1
ATOM 881 O O . LEU A 1 116 ? -12.516 -20.547 -12.656 1 98.75 116 LEU A O 1
ATOM 885 N N . VAL A 1 117 ? -12.297 -18.359 -12.289 1 98.81 117 VAL A N 1
ATOM 886 C CA . VAL A 1 117 ? -12 -18.484 -10.859 1 98.81 117 VAL A CA 1
ATOM 887 C C . VAL A 1 117 ? -13.203 -19.094 -10.141 1 98.81 117 VAL A C 1
ATOM 889 O O . VAL A 1 117 ? -13.039 -19.938 -9.266 1 98.81 117 VAL A O 1
ATOM 892 N N . ARG A 1 118 ? -14.375 -18.719 -10.523 1 98.75 118 ARG A N 1
ATOM 893 C CA . ARG A 1 118 ? -15.562 -19.266 -9.898 1 98.75 118 ARG A CA 1
ATOM 894 C C . ARG A 1 118 ? -15.688 -20.766 -10.18 1 98.75 118 ARG A C 1
ATOM 896 O O . ARG A 1 118 ? -16.078 -21.531 -9.297 1 98.75 118 ARG A O 1
ATOM 903 N N . ARG A 1 119 ? -15.398 -21.109 -11.398 1 98.31 119 ARG A N 1
ATOM 904 C CA . ARG A 1 119 ? -15.383 -22.531 -11.727 1 98.31 119 ARG A CA 1
ATOM 905 C C . ARG A 1 119 ? -14.32 -23.266 -10.922 1 98.31 119 ARG A C 1
ATOM 907 O O . ARG A 1 119 ? -14.594 -24.312 -10.336 1 98.31 119 ARG A O 1
ATOM 914 N N . LEU A 1 120 ? -13.125 -22.75 -10.852 1 98.62 120 LEU A N 1
ATOM 915 C CA . LEU A 1 120 ? -12.031 -23.359 -10.109 1 98.62 120 LEU A CA 1
ATOM 916 C C . LEU A 1 120 ? -12.383 -23.5 -8.633 1 98.62 120 LEU A C 1
ATOM 918 O O . LEU A 1 120 ? -12.016 -24.484 -7.988 1 98.62 120 LEU A O 1
ATOM 922 N N . LYS A 1 121 ? -13.016 -22.469 -8.078 1 98.62 121 LYS A N 1
ATOM 923 C CA . LYS A 1 121 ? -13.414 -22.484 -6.668 1 98.62 121 LYS A CA 1
ATOM 924 C C . LYS A 1 121 ? -14.344 -23.656 -6.379 1 98.62 121 LYS A C 1
ATOM 926 O O . LYS A 1 121 ? -14.43 -24.125 -5.238 1 98.62 121 LYS A O 1
ATOM 931 N N . GLN A 1 122 ? -15.047 -24.188 -7.363 1 98.12 122 GLN A N 1
ATOM 932 C CA . GLN A 1 122 ? -16.016 -25.25 -7.184 1 98.12 122 GLN A CA 1
ATOM 933 C C . GLN A 1 122 ? -15.352 -26.625 -7.305 1 98.12 122 GLN A C 1
ATOM 935 O O . GLN A 1 122 ? -15.953 -27.641 -6.957 1 98.12 122 GLN A O 1
ATOM 940 N N . GLU A 1 123 ? -14.211 -26.641 -7.805 1 97.88 123 GLU A N 1
ATOM 941 C CA . GLU A 1 123 ? -13.477 -27.891 -7.945 1 97.88 123 GLU A CA 1
ATOM 942 C C . GLU A 1 123 ? -12.867 -28.328 -6.613 1 97.88 123 GLU A C 1
ATOM 944 O O . GLU A 1 123 ? -12.742 -27.516 -5.691 1 97.88 123 GLU A O 1
ATOM 949 N N . ASP A 1 124 ? -12.539 -29.641 -6.574 1 97 124 ASP A N 1
ATOM 950 C CA . ASP A 1 124 ? -11.766 -30.109 -5.426 1 97 124 ASP A CA 1
ATOM 951 C C . ASP A 1 124 ? -10.312 -29.656 -5.516 1 97 124 ASP A C 1
ATOM 953 O O . ASP A 1 124 ? -9.766 -29.531 -6.613 1 97 124 ASP A O 1
ATOM 957 N N . GLY A 1 125 ? -9.734 -29.469 -4.328 1 96.31 125 GLY A N 1
ATOM 958 C CA . GLY A 1 125 ? -8.336 -29.078 -4.289 1 96.31 125 GLY A CA 1
ATOM 959 C C . GLY A 1 125 ? -8.023 -28.094 -3.17 1 96.31 125 GLY A C 1
ATOM 960 O O . GLY A 1 125 ? -8.914 -27.719 -2.406 1 96.31 125 GLY A O 1
ATOM 961 N N . SER A 1 126 ? -6.773 -27.797 -3.092 1 96.81 126 SER A N 1
ATOM 962 C CA . SER A 1 126 ? -6.34 -26.781 -2.139 1 96.81 126 SER A CA 1
ATOM 963 C C . SER A 1 126 ? -6.594 -25.375 -2.67 1 96.81 126 SER A C 1
ATOM 965 O O . SER A 1 126 ? -7.387 -25.188 -3.596 1 96.81 126 SER A O 1
ATOM 967 N N . GLY A 1 127 ? -5.996 -24.344 -2.15 1 98.31 127 GLY A N 1
ATOM 968 C CA . GLY A 1 127 ? -6.262 -22.969 -2.51 1 98.31 127 GLY A CA 1
ATOM 969 C C . GLY A 1 127 ? -5.793 -22.609 -3.91 1 98.31 127 GLY A C 1
ATOM 970 O O . GLY A 1 127 ? -5.047 -23.375 -4.531 1 98.31 127 GLY A O 1
ATOM 971 N N . ILE A 1 128 ? -6.34 -21.562 -4.477 1 98.94 128 ILE A N 1
ATOM 972 C CA . ILE A 1 128 ? -5.969 -20.984 -5.762 1 98.94 128 ILE A CA 1
ATOM 973 C C . ILE A 1 128 ? -5.125 -19.734 -5.539 1 98.94 128 ILE A C 1
ATOM 975 O O . ILE A 1 128 ? -5.516 -18.844 -4.789 1 98.94 128 ILE A O 1
ATOM 979 N N . TRP A 1 129 ? -3.938 -19.766 -6.137 1 98.94 129 TRP A N 1
ATOM 980 C CA . TRP A 1 129 ? -3.021 -18.641 -6.02 1 98.94 129 TRP A CA 1
ATOM 981 C C . TRP A 1 129 ? -3.18 -17.688 -7.199 1 98.94 129 TRP A C 1
ATOM 983 O O . TRP A 1 129 ? -3.02 -18.094 -8.359 1 98.94 129 TRP A O 1
ATOM 993 N N . LEU A 1 130 ? -3.631 -16.469 -6.953 1 98.94 130 LEU A N 1
ATOM 994 C CA . LEU A 1 130 ? -3.473 -15.383 -7.914 1 98.94 130 LEU A CA 1
ATOM 995 C C . LEU A 1 130 ? -2.082 -14.766 -7.816 1 98.94 130 LEU A C 1
ATOM 997 O O . LEU A 1 130 ? -1.786 -14.039 -6.871 1 98.94 130 LEU A O 1
ATOM 1001 N N . CYS A 1 131 ? -1.314 -15.031 -8.773 1 97.81 131 CYS A N 1
ATOM 1002 C CA . CYS A 1 131 ? 0.098 -14.664 -8.773 1 97.81 131 CYS A CA 1
ATOM 1003 C C . CYS A 1 131 ? 0.287 -13.219 -9.219 1 97.81 131 CYS A C 1
ATOM 1005 O O . CYS A 1 131 ? 1.239 -12.555 -8.797 1 97.81 131 CYS A O 1
ATOM 1007 N N . GLY A 1 132 ? -0.549 -12.805 -10.055 1 95.38 132 GLY A N 1
ATOM 1008 C CA . GLY A 1 132 ? -0.485 -11.508 -10.719 1 95.38 132 GLY A CA 1
ATOM 1009 C C . GLY A 1 132 ? -1.09 -11.523 -12.109 1 95.38 132 GLY A C 1
ATOM 1010 O O . GLY A 1 132 ? -1.628 -12.547 -12.547 1 95.38 132 GLY A O 1
ATOM 1011 N N . GLY A 1 133 ? -1.205 -10.453 -12.781 1 97.06 133 GLY A N 1
ATOM 1012 C CA . GLY A 1 133 ? -0.659 -9.141 -12.469 1 97.06 133 GLY A CA 1
ATOM 1013 C C . GLY A 1 133 ? -1.717 -8.141 -12.055 1 97.06 133 GLY A C 1
ATOM 1014 O O . GLY A 1 133 ? -2.807 -8.523 -11.617 1 97.06 133 GLY A O 1
ATOM 1015 N N . SER A 1 134 ? -1.438 -6.906 -12.172 1 98.31 134 SER A N 1
ATOM 1016 C CA . SER A 1 134 ? -2.227 -5.773 -11.703 1 98.31 134 SER A CA 1
ATOM 1017 C C . SER A 1 134 ? -3.621 -5.773 -12.32 1 98.31 134 SER A C 1
ATOM 1019 O O . SER A 1 134 ? -4.621 -5.625 -11.617 1 98.31 134 SER A O 1
ATOM 1021 N N . ARG A 1 135 ? -3.74 -5.98 -13.633 1 97.88 135 ARG A N 1
ATOM 1022 C CA . ARG A 1 135 ? -5.02 -5.93 -14.336 1 97.88 135 ARG A CA 1
ATOM 1023 C C . ARG A 1 135 ? -5.895 -7.117 -13.961 1 97.88 135 ARG A C 1
ATOM 1025 O O . ARG A 1 135 ? -7.102 -6.965 -13.742 1 97.88 135 ARG A O 1
ATOM 1032 N N . LEU A 1 136 ? -5.312 -8.273 -13.969 1 98.69 136 LEU A N 1
ATOM 1033 C CA . LEU A 1 136 ? -6.07 -9.469 -13.602 1 98.69 136 LEU A CA 1
ATOM 1034 C C . LEU A 1 136 ? -6.562 -9.375 -12.164 1 98.69 136 LEU A C 1
ATOM 1036 O O . LEU A 1 136 ? -7.711 -9.719 -11.867 1 98.69 136 LEU A O 1
ATOM 1040 N N . ALA A 1 137 ? -5.695 -8.93 -11.234 1 98.81 137 ALA A N 1
ATOM 1041 C CA . ALA A 1 137 ? -6.09 -8.75 -9.836 1 98.81 137 ALA A CA 1
ATOM 1042 C C . ALA A 1 137 ? -7.281 -7.801 -9.727 1 98.81 137 ALA A C 1
ATOM 1044 O O . ALA A 1 137 ? -8.203 -8.047 -8.945 1 98.81 137 ALA A O 1
ATOM 1045 N N . ALA A 1 138 ? -7.254 -6.703 -10.492 1 98.62 138 ALA A N 1
ATOM 1046 C CA . ALA A 1 138 ? -8.359 -5.75 -10.477 1 98.62 138 ALA A CA 1
ATOM 1047 C C . ALA A 1 138 ? -9.656 -6.41 -10.93 1 98.62 138 ALA A C 1
ATOM 1049 O O . ALA A 1 138 ? -10.711 -6.219 -10.312 1 98.62 138 ALA A O 1
ATOM 1050 N N . THR A 1 139 ? -9.539 -7.16 -12 1 98.38 139 THR A N 1
ATOM 1051 C CA . THR A 1 139 ? -10.703 -7.848 -12.539 1 98.38 139 THR A CA 1
ATOM 1052 C C . THR A 1 139 ? -11.273 -8.836 -11.523 1 98.38 139 THR A C 1
ATOM 1054 O O . THR A 1 139 ? -12.492 -9.008 -11.43 1 98.38 139 THR A O 1
ATOM 1057 N N . LEU A 1 140 ? -10.406 -9.445 -10.727 1 98.75 140 LEU A N 1
ATOM 1058 C CA . LEU A 1 140 ? -10.797 -10.516 -9.82 1 98.75 140 LEU A CA 1
ATOM 1059 C C . LEU A 1 140 ? -11 -9.992 -8.406 1 98.75 140 LEU A C 1
ATOM 1061 O O . LEU A 1 140 ? -11.156 -10.773 -7.465 1 98.75 140 LEU A O 1
ATOM 1065 N N . ALA A 1 141 ? -10.93 -8.68 -8.234 1 98.62 141 ALA A N 1
ATOM 1066 C CA . ALA A 1 141 ? -10.898 -8.086 -6.902 1 98.62 141 ALA A CA 1
ATOM 1067 C C . ALA A 1 141 ? -12.047 -8.594 -6.035 1 98.62 141 ALA A C 1
ATOM 1069 O O . ALA A 1 141 ? -11.859 -8.875 -4.852 1 98.62 141 ALA A O 1
ATOM 1070 N N . ASP A 1 142 ? -13.203 -8.828 -6.57 1 98 142 ASP A N 1
ATOM 1071 C CA . ASP A 1 142 ? -14.391 -9.219 -5.805 1 98 142 ASP A CA 1
ATOM 1072 C C . ASP A 1 142 ? -14.391 -10.719 -5.527 1 98 142 ASP A C 1
ATOM 1074 O O . ASP A 1 142 ? -15.18 -11.203 -4.711 1 98 142 ASP A O 1
ATOM 1078 N N . GLU A 1 143 ? -13.508 -11.438 -6.164 1 98.56 143 GLU A N 1
ATOM 1079 C CA . GLU A 1 143 ? -13.43 -12.883 -5.977 1 98.56 143 GLU A CA 1
ATOM 1080 C C . GLU A 1 143 ? -12.32 -13.25 -4.992 1 98.56 143 GLU A C 1
ATOM 1082 O O . GLU A 1 143 ? -12.219 -14.398 -4.559 1 98.56 143 GLU A O 1
ATOM 1087 N N . ILE A 1 144 ? -11.484 -12.305 -4.609 1 98.81 144 ILE A N 1
ATOM 1088 C CA . ILE A 1 144 ? -10.352 -12.57 -3.73 1 98.81 144 ILE A CA 1
ATOM 1089 C C . ILE A 1 144 ? -10.844 -12.781 -2.301 1 98.81 144 ILE A C 1
ATOM 1091 O O . ILE A 1 144 ? -11.484 -11.898 -1.724 1 98.81 144 ILE A O 1
ATOM 1095 N N . ASP A 1 145 ? -10.5 -13.922 -1.741 1 98.81 145 ASP A N 1
ATOM 1096 C CA . ASP A 1 145 ? -10.883 -14.258 -0.374 1 98.81 145 ASP A CA 1
ATOM 1097 C C . ASP A 1 145 ? -9.812 -13.82 0.621 1 98.81 145 ASP A C 1
ATOM 1099 O O . ASP A 1 145 ? -10.125 -13.438 1.75 1 98.81 145 ASP A O 1
ATOM 1103 N N . ARG A 1 146 ? -8.57 -13.953 0.211 1 98.75 146 ARG A N 1
ATOM 1104 C CA . ARG A 1 146 ? -7.422 -13.641 1.06 1 98.75 146 ARG A CA 1
ATOM 1105 C C . ARG A 1 146 ? -6.398 -12.797 0.311 1 98.75 146 ARG A C 1
ATOM 1107 O O . ARG A 1 146 ? -6.105 -13.055 -0.859 1 98.75 146 ARG A O 1
ATOM 1114 N N . LEU A 1 147 ? -5.941 -11.758 0.965 1 98.81 147 LEU A N 1
ATOM 1115 C CA . LEU A 1 147 ? -4.812 -10.953 0.506 1 98.81 147 LEU A CA 1
ATOM 1116 C C . LEU A 1 147 ? -3.584 -11.203 1.374 1 98.81 147 LEU A C 1
ATOM 1118 O O . LEU A 1 147 ? -3.635 -11.023 2.594 1 98.81 147 LEU A O 1
ATOM 1122 N N . VAL A 1 148 ? -2.543 -11.727 0.78 1 98.88 148 VAL A N 1
ATOM 1123 C CA . VAL A 1 148 ? -1.255 -11.859 1.452 1 98.88 148 VAL A CA 1
ATOM 1124 C C . VAL A 1 148 ? -0.242 -10.906 0.823 1 98.88 148 VAL A C 1
ATOM 1126 O O . VAL A 1 148 ? 0.27 -11.164 -0.269 1 98.88 148 VAL A O 1
ATOM 1129 N N . LEU A 1 149 ? 0.034 -9.828 1.517 1 98.88 149 LEU A N 1
ATOM 1130 C CA . LEU A 1 149 ? 0.879 -8.766 0.991 1 98.88 149 LEU A CA 1
ATOM 1131 C C . LEU A 1 149 ? 2.268 -8.812 1.617 1 98.88 149 LEU A C 1
ATOM 1133 O O . LEU A 1 149 ? 2.406 -8.703 2.838 1 98.88 149 LEU A O 1
ATOM 1137 N N . LYS A 1 150 ? 3.246 -9.117 0.818 1 98.81 150 LYS A N 1
ATOM 1138 C CA . LYS A 1 150 ? 4.641 -8.93 1.204 1 98.81 150 LYS A CA 1
ATOM 1139 C C . LYS A 1 150 ? 5.082 -7.484 0.971 1 98.81 150 LYS A C 1
ATOM 1141 O O . LYS A 1 150 ? 5.512 -7.133 -0.129 1 98.81 150 LYS A O 1
ATOM 1146 N N . VAL A 1 151 ? 4.996 -6.695 1.969 1 98.88 151 VAL A N 1
ATOM 1147 C CA . VAL A 1 151 ? 5.246 -5.262 1.853 1 98.88 151 VAL A CA 1
ATOM 1148 C C . VAL A 1 151 ? 6.73 -4.98 2.045 1 98.88 151 VAL A C 1
ATOM 1150 O O . VAL A 1 151 ? 7.262 -5.125 3.15 1 98.88 151 VAL A O 1
ATOM 1153 N N . HIS A 1 152 ? 7.367 -4.605 0.966 1 98.94 152 HIS A N 1
ATOM 1154 C CA . HIS A 1 152 ? 8.781 -4.254 1.003 1 98.94 152 HIS A CA 1
ATOM 1155 C C . HIS A 1 152 ? 8.977 -2.783 1.348 1 98.94 152 HIS A C 1
ATOM 1157 O O . HIS A 1 152 ? 8.234 -1.925 0.865 1 98.94 152 HIS A O 1
ATOM 1163 N N . PRO A 1 153 ? 9.961 -2.455 2.191 1 98.75 153 PRO A N 1
ATOM 1164 C CA . PRO A 1 153 ? 10.172 -1.072 2.625 1 98.75 153 PRO A CA 1
ATOM 1165 C C . PRO A 1 153 ? 10.906 -0.234 1.586 1 98.75 153 PRO A C 1
ATOM 1167 O O . PRO A 1 153 ? 11.977 0.314 1.876 1 98.75 153 PRO A O 1
ATOM 1170 N N . ILE A 1 154 ? 10.234 -0.092 0.39 1 98.81 154 ILE A N 1
ATOM 1171 C CA . ILE A 1 154 ? 10.797 0.666 -0.723 1 98.81 154 ILE A CA 1
ATOM 1172 C C . ILE A 1 154 ? 9.703 1.504 -1.382 1 98.81 154 ILE A C 1
ATOM 1174 O O . ILE A 1 154 ? 8.523 1.147 -1.331 1 98.81 154 ILE A O 1
ATOM 1178 N N . LEU A 1 155 ? 10.102 2.615 -1.896 1 98.62 155 LEU A N 1
ATOM 1179 C CA . LEU A 1 155 ? 9.305 3.369 -2.861 1 98.62 155 LEU A CA 1
ATOM 1180 C C . LEU A 1 155 ? 9.812 3.137 -4.281 1 98.62 155 LEU A C 1
ATOM 1182 O O . LEU A 1 155 ? 11.016 2.984 -4.496 1 98.62 155 LEU A O 1
ATOM 1186 N N . LEU A 1 156 ? 8.859 3.178 -5.238 1 98.56 156 LEU A N 1
ATOM 1187 C CA . LEU A 1 156 ? 9.281 2.98 -6.621 1 98.56 156 LEU A CA 1
ATOM 1188 C C . LEU A 1 156 ? 8.953 4.207 -7.469 1 98.56 156 LEU A C 1
ATOM 1190 O O . LEU A 1 156 ? 9.602 4.449 -8.492 1 98.56 156 LEU A O 1
ATOM 1194 N N . GLY A 1 157 ? 7.926 4.918 -7.113 1 98.38 157 GLY A N 1
ATOM 1195 C CA . GLY A 1 157 ? 7.539 6.117 -7.84 1 98.38 157 GLY A CA 1
ATOM 1196 C C . GLY A 1 157 ? 6.598 5.836 -8.992 1 98.38 157 GLY A C 1
ATOM 1197 O O . GLY A 1 157 ? 5.699 6.633 -9.281 1 98.38 157 GLY A O 1
ATOM 1198 N N . GLU A 1 158 ? 6.797 4.781 -9.664 1 98.06 158 GLU A N 1
ATOM 1199 C CA . GLU A 1 158 ? 6.008 4.324 -10.805 1 98.06 158 GLU A CA 1
ATOM 1200 C C . GLU A 1 158 ? 6.141 2.814 -11 1 98.06 158 GLU A C 1
ATOM 1202 O O . GLU A 1 158 ? 7.055 2.191 -10.461 1 98.06 158 GLU A O 1
ATOM 1207 N N . GLY A 1 159 ? 5.227 2.273 -11.781 1 98.12 159 GLY A N 1
ATOM 1208 C CA . GLY A 1 159 ? 5.242 0.844 -12.055 1 98.12 159 GLY A CA 1
ATOM 1209 C C . GLY A 1 159 ? 3.857 0.257 -12.25 1 98.12 159 GLY A C 1
ATOM 1210 O O . GLY A 1 159 ? 2.951 0.941 -12.734 1 98.12 159 GLY A O 1
ATOM 1211 N N . LYS A 1 160 ? 3.771 -1.079 -12.008 1 98.25 160 LYS A N 1
ATOM 1212 C CA . LYS A 1 160 ? 2.479 -1.756 -12.023 1 98.25 160 LYS A CA 1
ATOM 1213 C C . LYS A 1 160 ? 1.818 -1.714 -10.648 1 98.25 160 LYS A C 1
ATOM 1215 O O . LYS A 1 160 ? 2.391 -2.189 -9.664 1 98.25 160 LYS A O 1
ATOM 1220 N N . PRO A 1 161 ? 0.646 -1.096 -10.57 1 98.5 161 PRO A N 1
ATOM 1221 C CA . PRO A 1 161 ? 0.012 -1.003 -9.25 1 98.5 161 PRO A CA 1
ATOM 1222 C C . PRO A 1 161 ? -0.495 -2.352 -8.742 1 98.5 161 PRO A C 1
ATOM 1224 O O . PRO A 1 161 ? -0.671 -3.283 -9.531 1 98.5 161 PRO A O 1
ATOM 1227 N N . LEU A 1 162 ? -0.699 -2.438 -7.461 1 98.75 162 LEU A N 1
ATOM 1228 C CA . LEU A 1 162 ? -1.217 -3.641 -6.82 1 98.75 162 LEU A CA 1
ATOM 1229 C C . LEU A 1 162 ? -2.51 -4.098 -7.484 1 98.75 162 LEU A C 1
ATOM 1231 O O . LEU A 1 162 ? -2.678 -5.285 -7.777 1 98.75 162 LEU A O 1
ATOM 1235 N N . PHE A 1 163 ? -3.434 -3.191 -7.707 1 98.75 163 PHE A N 1
ATOM 1236 C CA . PHE A 1 163 ? -4.645 -3.316 -8.508 1 98.75 163 PHE A CA 1
ATOM 1237 C C . PHE A 1 163 ? -4.715 -2.217 -9.562 1 98.75 163 PHE A C 1
ATOM 1239 O O . PHE A 1 163 ? -4.539 -1.037 -9.25 1 98.75 163 PHE A O 1
ATOM 1246 N N . ALA A 1 164 ? -4.941 -2.648 -10.789 1 98.12 164 ALA A N 1
ATOM 1247 C CA . ALA A 1 164 ? -5.324 -1.618 -11.75 1 98.12 164 ALA A CA 1
ATOM 1248 C C . ALA A 1 164 ? -6.57 -0.871 -11.289 1 98.12 164 ALA A C 1
ATOM 1250 O O . ALA A 1 164 ? -7.367 -1.399 -10.508 1 98.12 164 ALA A O 1
ATOM 1251 N N . GLN A 1 165 ? -6.637 0.345 -11.688 1 97 165 GLN A N 1
ATOM 1252 C CA . GLN A 1 165 ? -7.75 1.186 -11.258 1 97 165 GLN A CA 1
ATOM 1253 C C . GLN A 1 165 ? -9.086 0.517 -11.555 1 97 165 GLN A C 1
ATOM 1255 O O . GLN A 1 165 ? -9.273 -0.064 -12.625 1 97 165 GLN A O 1
ATOM 1260 N N . ARG A 1 166 ? -9.992 0.525 -10.578 1 97.56 166 ARG A N 1
ATOM 1261 C CA . ARG A 1 166 ? -11.352 0.002 -10.633 1 97.56 166 ARG A CA 1
ATOM 1262 C C . ARG A 1 166 ? -12.359 1.044 -10.156 1 97.56 166 ARG A C 1
ATOM 1264 O O . ARG A 1 166 ? -11.977 2.064 -9.578 1 97.56 166 ARG A O 1
ATOM 1271 N N . PRO A 1 167 ? -13.656 0.8 -10.484 1 97.5 167 PRO A N 1
ATOM 1272 C CA . PRO A 1 167 ? -14.656 1.707 -9.906 1 97.5 167 PRO A CA 1
ATOM 1273 C C . PRO A 1 167 ? -14.578 1.784 -8.383 1 97.5 167 PRO A C 1
ATOM 1275 O O . PRO A 1 167 ? -14.305 0.778 -7.727 1 97.5 167 PRO A O 1
ATOM 1278 N N . TYR A 1 168 ? -14.766 2.986 -7.93 1 97.94 168 TYR A N 1
ATOM 1279 C CA . TYR A 1 168 ? -14.734 3.207 -6.488 1 97.94 168 TYR A CA 1
ATOM 1280 C C . TYR A 1 168 ? -15.781 2.355 -5.785 1 97.94 168 TYR A C 1
ATOM 1282 O O . TYR A 1 168 ? -16.984 2.51 -6.023 1 97.94 168 TYR A O 1
ATOM 1290 N N . ALA A 1 169 ? -15.328 1.483 -4.961 1 96.94 169 ALA A N 1
ATOM 1291 C CA . ALA A 1 169 ? -16.172 0.63 -4.125 1 96.94 169 ALA A CA 1
ATOM 1292 C C . ALA A 1 169 ? -15.414 0.154 -2.889 1 96.94 169 ALA A C 1
ATOM 1294 O O . ALA A 1 169 ? -14.492 -0.658 -2.99 1 96.94 169 ALA A O 1
ATOM 1295 N N . ARG A 1 170 ? -15.852 0.594 -1.786 1 97.06 170 ARG A N 1
ATOM 1296 C CA . ARG A 1 170 ? -15.188 0.209 -0.548 1 97.06 170 ARG A CA 1
ATOM 1297 C C . ARG A 1 170 ? -15.445 -1.257 -0.218 1 97.06 170 ARG A C 1
ATOM 1299 O O . ARG A 1 170 ? -16.594 -1.697 -0.189 1 97.06 170 ARG A O 1
ATOM 1306 N N . THR A 1 171 ? -14.43 -1.982 -0.02 1 97.75 171 THR A N 1
ATOM 1307 C CA . THR A 1 171 ? -14.5 -3.369 0.428 1 97.75 171 THR A CA 1
ATOM 1308 C C . THR A 1 171 ? -13.656 -3.57 1.687 1 97.75 171 THR A C 1
ATOM 1310 O O . THR A 1 171 ? -12.508 -3.139 1.747 1 97.75 171 THR A O 1
ATOM 1313 N N . ALA A 1 172 ? -14.242 -4.238 2.672 1 98.19 172 ALA A N 1
ATOM 1314 C CA . ALA A 1 172 ? -13.555 -4.398 3.953 1 98.19 172 ALA A CA 1
ATOM 1315 C C . ALA A 1 172 ? -12.906 -5.777 4.062 1 98.19 172 ALA A C 1
ATOM 1317 O O . ALA A 1 172 ? -13.477 -6.773 3.607 1 98.19 172 ALA A O 1
ATOM 1318 N N . PHE A 1 173 ? -11.773 -5.859 4.625 1 98.69 173 PHE A N 1
ATOM 1319 C CA . PHE A 1 173 ? -11.062 -7.062 5.031 1 98.69 173 PHE A CA 1
ATOM 1320 C C . PHE A 1 173 ? -10.781 -7.047 6.531 1 98.69 173 PHE A C 1
ATOM 1322 O O . PHE A 1 173 ? -10.969 -6.023 7.191 1 98.69 173 PHE A O 1
ATOM 1329 N N . ALA A 1 174 ? -10.445 -8.188 7.055 1 98.56 174 ALA A N 1
ATOM 1330 C CA . ALA A 1 174 ? -9.914 -8.32 8.406 1 98.56 174 ALA A CA 1
ATOM 1331 C C . ALA A 1 174 ? -8.445 -8.742 8.375 1 98.56 174 ALA A C 1
ATOM 1333 O O . ALA A 1 174 ? -8.047 -9.578 7.562 1 98.56 174 ALA A O 1
ATOM 1334 N N . LEU A 1 175 ? -7.633 -8.148 9.234 1 98.69 175 LEU A N 1
ATOM 1335 C CA . LEU A 1 175 ? -6.246 -8.586 9.383 1 98.69 175 LEU A CA 1
ATOM 1336 C C . LEU A 1 175 ? -6.176 -9.93 10.109 1 98.69 175 LEU A C 1
ATOM 1338 O O . LEU A 1 175 ? -6.594 -10.039 11.258 1 98.69 175 LEU A O 1
ATOM 1342 N N . ALA A 1 176 ? -5.672 -10.898 9.438 1 98.62 176 ALA A N 1
ATOM 1343 C CA . ALA A 1 176 ? -5.57 -12.227 10.031 1 98.62 176 ALA A CA 1
ATOM 1344 C C . ALA A 1 176 ? -4.211 -12.43 10.695 1 98.62 176 ALA A C 1
ATOM 1346 O O . ALA A 1 176 ? -4.109 -13.086 11.734 1 98.62 176 ALA A O 1
ATOM 1347 N N . GLU A 1 177 ? -3.199 -11.875 10.07 1 98.25 177 GLU A N 1
ATOM 1348 C CA . GLU A 1 177 ? -1.835 -12.07 10.555 1 98.25 177 GLU A CA 1
ATOM 1349 C C . GLU A 1 177 ? -0.905 -10.977 10.031 1 98.25 177 GLU A C 1
ATOM 1351 O O . GLU A 1 177 ? -1.062 -10.508 8.906 1 98.25 177 GLU A O 1
ATOM 1356 N N . THR A 1 178 ? 0.037 -10.547 10.852 1 98.5 178 THR A N 1
ATOM 1357 C CA . THR A 1 178 ? 1.156 -9.711 10.445 1 98.5 178 THR A CA 1
ATOM 1358 C C . THR A 1 178 ? 2.471 -10.25 10.992 1 98.5 178 THR A C 1
ATOM 1360 O O . THR A 1 178 ? 2.553 -10.617 12.172 1 98.5 178 THR A O 1
ATOM 1363 N N . ARG A 1 179 ? 3.369 -10.328 10.125 1 98.12 179 ARG A N 1
ATOM 1364 C CA . ARG A 1 179 ? 4.699 -10.797 10.5 1 98.12 179 ARG A CA 1
ATOM 1365 C C . ARG A 1 179 ? 5.773 -9.836 10.008 1 98.12 179 ARG A C 1
ATOM 1367 O O . ARG A 1 179 ? 5.785 -9.453 8.836 1 98.12 179 ARG A O 1
ATOM 1374 N N . SER A 1 180 ? 6.668 -9.43 10.93 1 98.44 180 SER A N 1
ATOM 1375 C CA . SER A 1 180 ? 7.781 -8.555 10.562 1 98.44 180 SER A CA 1
ATOM 1376 C C . SER A 1 180 ? 9.086 -9.344 10.445 1 98.44 180 SER A C 1
ATOM 1378 O O . SER A 1 180 ? 9.273 -10.352 11.141 1 98.44 180 SER A O 1
ATOM 1380 N N . PHE A 1 181 ? 9.914 -8.945 9.578 1 98.56 181 PHE A N 1
ATOM 1381 C CA . PHE A 1 181 ? 11.227 -9.539 9.375 1 98.56 181 PHE A CA 1
ATOM 1382 C C . PHE A 1 181 ? 12.328 -8.516 9.594 1 98.56 181 PHE A C 1
ATOM 1384 O O . PHE A 1 181 ? 12.078 -7.309 9.547 1 98.56 181 PHE A O 1
ATOM 1391 N N . THR A 1 182 ? 13.57 -8.953 9.773 1 97.69 182 THR A N 1
ATOM 1392 C CA . THR A 1 182 ? 14.711 -8.07 10.016 1 97.69 182 THR A CA 1
ATOM 1393 C C . THR A 1 182 ? 15.047 -7.27 8.758 1 97.69 182 THR A C 1
ATOM 1395 O O . THR A 1 182 ? 15.641 -6.195 8.844 1 97.69 182 THR A O 1
ATOM 1398 N N . THR A 1 183 ? 14.617 -7.672 7.613 1 97.62 183 THR A N 1
ATOM 1399 C CA . THR A 1 183 ? 14.828 -6.977 6.348 1 97.62 183 THR A CA 1
ATOM 1400 C C . THR A 1 183 ? 13.93 -5.75 6.242 1 97.62 183 THR A C 1
ATOM 1402 O O . THR A 1 183 ? 14.125 -4.898 5.375 1 97.62 183 THR A O 1
ATOM 1405 N N . GLY A 1 184 ? 12.93 -5.723 7.102 1 98.12 184 GLY A N 1
ATOM 1406 C CA . GLY A 1 184 ? 11.953 -4.648 7.031 1 98.12 184 GLY A CA 1
ATOM 1407 C C . GLY A 1 184 ? 10.719 -5.016 6.238 1 98.12 184 GLY A C 1
ATOM 1408 O O . GLY A 1 184 ? 9.758 -4.242 6.176 1 98.12 184 GLY A O 1
ATOM 1409 N N . VAL A 1 185 ? 10.734 -6.203 5.648 1 98.81 185 VAL A N 1
ATOM 1410 C CA . VAL A 1 185 ? 9.555 -6.695 4.941 1 98.81 185 VAL A CA 1
ATOM 1411 C C . VAL A 1 185 ? 8.469 -7.074 5.945 1 98.81 185 VAL A C 1
ATOM 1413 O O . VAL A 1 185 ? 8.758 -7.66 6.992 1 98.81 185 VAL A O 1
ATOM 1416 N N . LEU A 1 186 ? 7.277 -6.664 5.691 1 98.81 186 LEU A N 1
ATOM 1417 C CA . LEU A 1 186 ? 6.105 -7.145 6.414 1 98.81 186 LEU A CA 1
ATOM 1418 C C . LEU A 1 186 ? 5.289 -8.102 5.555 1 98.81 186 LEU A C 1
ATOM 1420 O O . LEU A 1 186 ? 5.016 -7.812 4.387 1 98.81 186 LEU A O 1
ATOM 1424 N N . MET A 1 187 ? 4.977 -9.227 6.094 1 98.75 187 MET A N 1
ATOM 1425 C CA . MET A 1 187 ? 3.98 -10.094 5.465 1 98.75 187 MET A CA 1
ATOM 1426 C C . MET A 1 187 ? 2.641 -9.992 6.188 1 98.75 187 MET A C 1
ATOM 1428 O O . MET A 1 187 ? 2.514 -10.422 7.336 1 98.75 187 MET A O 1
ATOM 1432 N N . ASN A 1 188 ? 1.683 -9.398 5.512 1 98.88 188 ASN A N 1
ATOM 1433 C CA . ASN A 1 188 ? 0.354 -9.172 6.07 1 98.88 188 ASN A CA 1
ATOM 1434 C C . ASN A 1 188 ? -0.705 -10.008 5.355 1 98.88 188 ASN A C 1
ATOM 1436 O O . ASN A 1 188 ? -0.787 -9.992 4.125 1 98.88 188 ASN A O 1
ATOM 1440 N N . THR A 1 189 ? -1.475 -10.734 6.152 1 98.81 189 THR A N 1
ATOM 1441 C CA . THR A 1 189 ? -2.57 -11.523 5.609 1 98.81 189 THR A CA 1
ATOM 1442 C C . THR A 1 189 ? -3.918 -10.93 6.008 1 98.81 189 THR A C 1
ATOM 1444 O O . THR A 1 189 ? -4.176 -10.688 7.188 1 98.81 189 THR A O 1
ATOM 1447 N N . TYR A 1 190 ? -4.691 -10.695 5 1 98.88 190 TYR A N 1
ATOM 1448 C CA . TYR A 1 190 ? -6.043 -10.188 5.195 1 98.88 190 TYR A CA 1
ATOM 1449 C C . TYR A 1 190 ? -7.078 -11.172 4.66 1 98.88 190 TYR A C 1
ATOM 1451 O O . TYR A 1 190 ? -6.863 -11.805 3.621 1 98.88 190 TYR A O 1
ATOM 1459 N N . VAL A 1 191 ? -8.219 -11.258 5.367 1 98.81 191 VAL A N 1
ATOM 1460 C CA . VAL A 1 191 ? -9.328 -12.094 4.93 1 98.81 191 VAL A CA 1
ATOM 1461 C C . VAL A 1 191 ? -10.562 -11.234 4.68 1 98.81 191 VAL A C 1
ATOM 1463 O O . VAL A 1 191 ? -10.867 -10.328 5.461 1 98.81 191 VAL A O 1
ATOM 1466 N N . ARG A 1 192 ? -11.188 -11.539 3.553 1 98.12 192 ARG A N 1
ATOM 1467 C CA . ARG A 1 192 ? -12.359 -10.758 3.195 1 98.12 192 ARG A CA 1
ATOM 1468 C C . ARG A 1 192 ? -13.453 -10.898 4.246 1 98.12 192 ARG A C 1
ATOM 1470 O O . ARG A 1 192 ? -13.719 -12 4.73 1 98.12 192 ARG A O 1
ATOM 1477 N N . ARG A 1 193 ? -14.156 -9.711 4.57 1 93.94 193 ARG A N 1
ATOM 1478 C CA . ARG A 1 193 ? -15.242 -9.734 5.547 1 93.94 193 ARG A CA 1
ATOM 1479 C C . ARG A 1 193 ? -16.578 -10.023 4.871 1 93.94 193 ARG A C 1
ATOM 1481 O O . ARG A 1 193 ? -16.781 -9.688 3.699 1 93.94 193 ARG A O 1
ATOM 1488 N N . MET B 1 1 ? 18.906 18.609 12.43 1 90.38 1 MET B N 1
ATOM 1489 C CA . MET B 1 1 ? 17.906 19.062 11.469 1 90.38 1 MET B CA 1
ATOM 1490 C C . MET B 1 1 ? 16.547 18.406 11.742 1 90.38 1 MET B C 1
ATOM 1492 O O . MET B 1 1 ? 16.5 17.234 12.133 1 90.38 1 MET B O 1
ATOM 1496 N N . ARG B 1 2 ? 15.477 19.172 11.57 1 97.5 2 ARG B N 1
ATOM 1497 C CA . ARG B 1 2 ? 14.133 18.656 11.797 1 97.5 2 ARG B CA 1
ATOM 1498 C C . ARG B 1 2 ? 13.781 17.578 10.781 1 97.5 2 ARG B C 1
ATOM 1500 O O . ARG B 1 2 ? 14.305 17.578 9.664 1 97.5 2 ARG B O 1
ATOM 1507 N N . GLU B 1 3 ? 12.945 16.703 11.156 1 98.5 3 GLU B N 1
ATOM 1508 C CA . GLU B 1 3 ? 12.523 15.641 10.25 1 98.5 3 GLU B CA 1
ATOM 1509 C C . GLU B 1 3 ? 11.156 15.945 9.641 1 98.5 3 GLU B C 1
ATOM 1511 O O . GLU B 1 3 ? 10.273 16.469 10.32 1 98.5 3 GLU B O 1
ATOM 1516 N N . LEU B 1 4 ? 11.016 15.633 8.383 1 98.94 4 LEU B N 1
ATOM 1517 C CA . LEU B 1 4 ? 9.711 15.609 7.734 1 98.94 4 LEU B CA 1
ATOM 1518 C C . LEU B 1 4 ? 9.086 14.219 7.828 1 98.94 4 LEU B C 1
ATOM 1520 O O . LEU B 1 4 ? 9.68 13.234 7.375 1 98.94 4 LEU B O 1
ATOM 1524 N N . THR B 1 5 ? 7.926 14.148 8.484 1 98.94 5 THR B N 1
ATOM 1525 C CA . THR B 1 5 ? 7.191 12.898 8.625 1 98.94 5 THR B CA 1
ATOM 1526 C C . THR B 1 5 ? 5.895 12.945 7.824 1 98.94 5 THR B C 1
ATOM 1528 O O . THR B 1 5 ? 5.094 13.867 7.977 1 98.94 5 THR B O 1
ATOM 1531 N N . TYR B 1 6 ? 5.766 12.031 6.898 1 98.94 6 TYR B N 1
ATOM 1532 C CA . TYR B 1 6 ? 4.484 11.812 6.242 1 98.94 6 TYR B CA 1
ATOM 1533 C C . TYR B 1 6 ? 3.639 10.805 7.008 1 98.94 6 TYR B C 1
ATOM 1535 O O . TYR B 1 6 ? 3.924 9.609 6.988 1 98.94 6 TYR B O 1
ATOM 1543 N N . LEU B 1 7 ? 2.693 11.305 7.766 1 98.88 7 LEU B N 1
ATOM 1544 C CA . LEU B 1 7 ? 1.759 10.492 8.539 1 98.88 7 LEU B CA 1
ATOM 1545 C C . LEU B 1 7 ? 0.362 10.547 7.934 1 98.88 7 LEU B C 1
ATOM 1547 O O . LEU B 1 7 ? -0.251 11.617 7.867 1 98.88 7 LEU B O 1
ATOM 1551 N N . ILE B 1 8 ? -0.188 9.414 7.473 1 98.56 8 ILE B N 1
ATOM 1552 C CA . ILE B 1 8 ? -1.383 9.453 6.637 1 98.56 8 ILE B CA 1
ATOM 1553 C C . ILE B 1 8 ? -2.102 8.102 6.707 1 98.56 8 ILE B C 1
ATOM 1555 O O . ILE B 1 8 ? -1.466 7.062 6.895 1 98.56 8 ILE B O 1
ATOM 1559 N N . ALA B 1 9 ? -3.402 8.117 6.68 1 98.62 9 ALA B N 1
ATOM 1560 C CA . ALA B 1 9 ? -4.188 6.898 6.484 1 98.62 9 ALA B CA 1
ATOM 1561 C C . ALA B 1 9 ? -4.117 6.438 5.031 1 98.62 9 ALA B C 1
ATOM 1563 O O . ALA B 1 9 ? -4.113 7.254 4.109 1 98.62 9 ALA B O 1
ATOM 1564 N N . VAL B 1 10 ? -4.07 5.113 4.82 1 98.81 10 VAL B N 1
ATOM 1565 C CA . VAL B 1 10 ? -3.982 4.578 3.465 1 98.81 10 VAL B CA 1
ATOM 1566 C C . VAL B 1 10 ? -4.723 3.244 3.391 1 98.81 10 VAL B C 1
ATOM 1568 O O . VAL B 1 10 ? -4.723 2.471 4.352 1 98.81 10 VAL B O 1
ATOM 1571 N N . SER B 1 11 ? -5.441 3.016 2.277 1 98.81 11 SER B N 1
ATOM 1572 C CA . SER B 1 11 ? -6.09 1.734 2.02 1 98.81 11 SER B CA 1
ATOM 1573 C C . SER B 1 11 ? -5.078 0.686 1.565 1 98.81 11 SER B C 1
ATOM 1575 O O . SER B 1 11 ? -3.932 1.015 1.252 1 98.81 11 SER B O 1
ATOM 1577 N N . LEU B 1 12 ? -5.512 -0.55 1.521 1 98.81 12 LEU B N 1
ATOM 1578 C CA . LEU B 1 12 ? -4.637 -1.648 1.128 1 98.81 12 LEU B CA 1
ATOM 1579 C C . LEU B 1 12 ? -4.137 -1.461 -0.301 1 98.81 12 LEU B C 1
ATOM 1581 O O . LEU B 1 12 ? -3.012 -1.847 -0.625 1 98.81 12 LEU B O 1
ATOM 1585 N N . ASP B 1 13 ? -5.031 -0.879 -1.125 1 98.62 13 ASP B N 1
ATOM 1586 C CA . ASP B 1 13 ? -4.664 -0.691 -2.525 1 98.62 13 ASP B CA 1
ATOM 1587 C C . ASP B 1 13 ? -4.102 0.708 -2.762 1 98.62 13 ASP B C 1
ATOM 1589 O O . ASP B 1 13 ? -4.016 1.163 -3.904 1 98.62 13 ASP B O 1
ATOM 1593 N N . GLY B 1 14 ? -3.709 1.492 -1.752 1 98.56 14 GLY B N 1
ATOM 1594 C CA . GLY B 1 14 ? -2.771 2.6 -1.845 1 98.56 14 GLY B CA 1
ATOM 1595 C C . GLY B 1 14 ? -3.449 3.947 -1.998 1 98.56 14 GLY B C 1
ATOM 1596 O O . GLY B 1 14 ? -2.846 4.898 -2.498 1 98.56 14 GLY B O 1
ATOM 1597 N N . TYR B 1 15 ? -4.691 4.023 -1.584 1 98.69 15 TYR B N 1
ATOM 1598 C CA . TYR B 1 15 ? -5.383 5.301 -1.701 1 98.69 15 TYR B CA 1
ATOM 1599 C C . TYR B 1 15 ? -5.555 5.957 -0.335 1 98.69 15 TYR B C 1
ATOM 1601 O O . TYR B 1 15 ? -5.801 5.273 0.662 1 98.69 15 TYR B O 1
ATOM 1609 N N . ILE B 1 16 ? -5.516 7.336 -0.322 1 98.69 16 ILE B N 1
ATOM 1610 C CA . ILE B 1 16 ? -5.582 8.07 0.94 1 98.69 16 ILE B CA 1
ATOM 1611 C C . ILE B 1 16 ? -6.898 8.836 1.023 1 98.69 16 ILE B C 1
ATOM 1613 O O . ILE B 1 16 ? -7.191 9.469 2.039 1 98.69 16 ILE B O 1
ATOM 1617 N N . ALA B 1 17 ? -7.66 8.812 -0.026 1 98.12 17 ALA B N 1
ATOM 1618 C CA . ALA B 1 17 ? -8.977 9.438 -0.091 1 98.12 17 ALA B CA 1
ATOM 1619 C C . ALA B 1 17 ? -9.781 8.891 -1.27 1 98.12 17 ALA B C 1
ATOM 1621 O O . ALA B 1 17 ? -9.219 8.312 -2.199 1 98.12 17 ALA B O 1
ATOM 1622 N N . ALA B 1 18 ? -11.078 9.07 -1.199 1 97 18 ALA B N 1
ATOM 1623 C CA . ALA B 1 18 ? -11.969 8.773 -2.322 1 97 18 ALA B CA 1
ATOM 1624 C C . ALA B 1 18 ? -11.719 9.727 -3.484 1 97 18 ALA B C 1
ATOM 1626 O O . ALA B 1 18 ? -10.961 10.695 -3.35 1 97 18 ALA B O 1
ATOM 1627 N N . PRO B 1 19 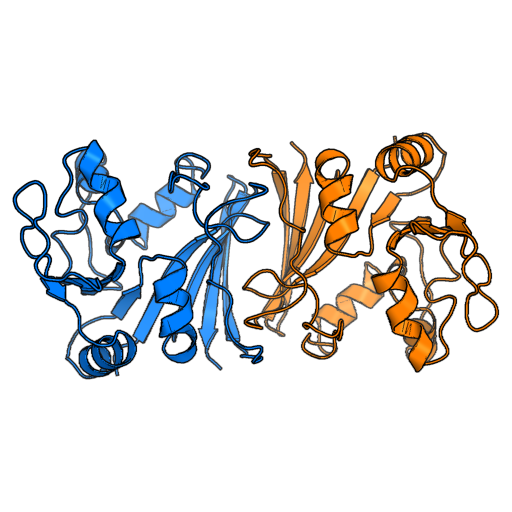? -12.32 9.438 -4.617 1 96 19 PRO B N 1
ATOM 1628 C CA . PRO B 1 19 ? -12.141 10.328 -5.77 1 96 19 PRO B CA 1
ATOM 1629 C C . PRO B 1 19 ? -12.609 11.75 -5.488 1 96 19 PRO B C 1
ATOM 1631 O O . PRO B 1 19 ? -12.055 12.703 -6.031 1 96 19 PRO B O 1
ATOM 1634 N N . ASP B 1 20 ? -13.562 11.93 -4.645 1 93.31 20 ASP B N 1
ATOM 1635 C CA . ASP B 1 20 ? -14.094 13.25 -4.32 1 93.31 20 ASP B CA 1
ATOM 1636 C C . ASP B 1 20 ? -13.422 13.828 -3.08 1 93.31 20 ASP B C 1
ATOM 1638 O O . ASP B 1 20 ? -13.969 14.719 -2.432 1 93.31 20 ASP B O 1
ATOM 1642 N N . ASP B 1 21 ? -12.344 13.195 -2.68 1 93.38 21 ASP B N 1
ATOM 1643 C CA . ASP B 1 21 ? -11.477 13.664 -1.604 1 93.38 21 ASP B CA 1
ATOM 1644 C C . ASP B 1 21 ? -12.047 13.297 -0.237 1 93.38 21 ASP B C 1
ATOM 1646 O O . ASP B 1 21 ? -11.523 13.719 0.795 1 93.38 21 ASP B O 1
ATOM 1650 N N . ALA B 1 22 ? -13.102 12.523 -0.224 1 91.12 22 ALA B N 1
ATOM 1651 C CA . ALA B 1 22 ? -13.703 12.117 1.044 1 91.12 22 ALA B CA 1
ATOM 1652 C C . ALA B 1 22 ? -12.836 11.078 1.75 1 91.12 22 ALA B C 1
ATOM 1654 O O . ALA B 1 22 ? -12.148 10.289 1.099 1 91.12 22 ALA B O 1
ATOM 1655 N N . PHE B 1 23 ? -12.938 11.062 3.105 1 92.06 23 PHE B N 1
ATOM 1656 C CA . PHE B 1 23 ? -12.133 10.148 3.908 1 92.06 23 PHE B CA 1
ATOM 1657 C C . PHE B 1 23 ? -13.016 9.227 4.73 1 92.06 23 PHE B C 1
ATOM 1659 O O . PHE B 1 23 ? -12.523 8.414 5.516 1 92.06 23 PHE B O 1
ATOM 1666 N N . ASP B 1 24 ? -14.234 9.305 4.547 1 91.88 24 ASP B N 1
ATOM 1667 C CA . ASP B 1 24 ? -15.18 8.633 5.434 1 91.88 24 ASP B CA 1
ATOM 1668 C C . ASP B 1 24 ? -15.156 7.125 5.219 1 91.88 24 ASP B C 1
ATOM 1670 O O . ASP B 1 24 ? -15.812 6.379 5.953 1 91.88 24 ASP B O 1
ATOM 1674 N N . ALA B 1 25 ? -14.422 6.668 4.211 1 94.44 25 ALA B N 1
ATOM 1675 C CA . ALA B 1 25 ? -14.266 5.23 3.996 1 94.44 25 ALA B CA 1
ATOM 1676 C C . ALA B 1 25 ? -13.359 4.613 5.055 1 94.44 25 ALA B C 1
ATOM 1678 O O . ALA B 1 25 ? -13.383 3.398 5.266 1 94.44 25 ALA B O 1
ATOM 1679 N N . PHE B 1 26 ? -12.508 5.41 5.711 1 97.56 26 PHE B N 1
ATOM 1680 C CA . PHE B 1 26 ? -11.547 4.922 6.691 1 97.56 26 PHE B CA 1
ATOM 1681 C C . PHE B 1 26 ? -12.211 4.734 8.055 1 97.56 26 PHE B C 1
ATOM 1683 O O . PHE B 1 26 ? -13.195 5.398 8.367 1 97.56 26 PHE B O 1
ATOM 1690 N N . LEU B 1 27 ? -11.648 3.803 8.812 1 95.88 27 LEU B N 1
ATOM 1691 C CA . LEU B 1 27 ? -12.188 3.518 10.141 1 95.88 27 LEU B CA 1
ATOM 1692 C C . LEU B 1 27 ? -11.906 4.672 11.094 1 95.88 27 LEU B C 1
ATOM 1694 O O . LEU B 1 27 ? -10.766 5.133 11.203 1 95.88 27 LEU B O 1
ATOM 1698 N N . THR B 1 28 ? -12.898 5.082 11.844 1 94.5 28 THR B N 1
ATOM 1699 C CA . THR B 1 28 ? -12.758 6.262 12.695 1 94.5 28 THR B CA 1
ATOM 1700 C C . THR B 1 28 ? -13.062 5.914 14.148 1 94.5 28 THR B C 1
ATOM 1702 O O . THR B 1 28 ? -13.234 6.809 14.984 1 94.5 28 THR B O 1
ATOM 1705 N N . GLU B 1 29 ? -13.195 4.668 14.367 1 95.56 29 GLU B N 1
ATOM 1706 C CA . GLU B 1 29 ? -13.438 4.195 15.734 1 95.56 29 GLU B CA 1
ATOM 1707 C C . GLU B 1 29 ? -12.609 2.947 16.031 1 95.56 29 GLU B C 1
ATOM 1709 O O . GLU B 1 29 ? -12.219 2.221 15.117 1 95.56 29 GLU B O 1
ATOM 1714 N N . GLY B 1 30 ? -12.406 2.754 17.312 1 97.25 30 GLY B N 1
ATOM 1715 C CA . GLY B 1 30 ? -11.688 1.571 17.75 1 97.25 30 GLY B CA 1
ATOM 1716 C C . GLY B 1 30 ? -10.359 1.895 18.422 1 97.25 30 GLY B C 1
ATOM 1717 O O . GLY B 1 30 ? -10.055 3.062 18.672 1 97.25 30 GLY B O 1
ATOM 1718 N N . ASP B 1 31 ? -9.57 0.852 18.734 1 98.38 31 ASP B N 1
ATOM 1719 C CA . ASP B 1 31 ? -8.375 1.001 19.562 1 98.38 31 ASP B CA 1
ATOM 1720 C C . ASP B 1 31 ? -7.277 1.754 18.812 1 98.38 31 ASP B C 1
ATOM 1722 O O . ASP B 1 31 ? -6.395 2.354 19.438 1 98.38 31 ASP B O 1
ATOM 1726 N N . HIS B 1 32 ? -7.289 1.73 17.484 1 98.19 32 HIS B N 1
ATOM 1727 C CA . HIS B 1 32 ? -6.297 2.525 16.766 1 98.19 32 HIS B CA 1
ATOM 1728 C C . HIS B 1 32 ? -6.555 4.016 16.938 1 98.19 32 HIS B C 1
ATOM 1730 O O . HIS B 1 32 ? -5.621 4.82 16.922 1 98.19 32 HIS B O 1
ATOM 1736 N N . VAL B 1 33 ? -7.777 4.41 17.078 1 97.88 33 VAL B N 1
ATOM 1737 C CA . VAL B 1 33 ? -8.133 5.801 17.344 1 97.88 33 VAL B CA 1
ATOM 1738 C C . VAL B 1 33 ? -7.672 6.203 18.734 1 97.88 33 VAL B C 1
ATOM 1740 O O . VAL B 1 33 ? -7.141 7.301 18.938 1 97.88 33 VAL B O 1
ATOM 1743 N N . ASP B 1 34 ? -7.863 5.316 19.688 1 97.75 34 ASP B N 1
ATOM 1744 C CA . ASP B 1 34 ? -7.352 5.562 21.031 1 97.75 34 ASP B CA 1
ATOM 1745 C C . ASP B 1 34 ? -5.848 5.828 21 1 97.75 34 ASP B C 1
ATOM 1747 O O . ASP B 1 34 ? -5.355 6.723 21.703 1 97.75 34 ASP B O 1
ATOM 1751 N N . HIS B 1 35 ? -5.184 5.047 20.266 1 98.06 35 HIS B N 1
ATOM 1752 C CA . HIS B 1 35 ? -3.738 5.211 20.125 1 98.06 35 HIS B CA 1
ATOM 1753 C C . HIS B 1 35 ? -3.391 6.562 19.516 1 98.06 35 HIS B C 1
ATOM 1755 O O . HIS B 1 35 ? -2.422 7.203 19.922 1 98.06 35 HIS B O 1
ATOM 1761 N N . LEU B 1 36 ? -4.164 7.004 18.531 1 97.75 36 LEU B N 1
ATOM 1762 C CA . LEU B 1 36 ? -3.947 8.312 17.938 1 97.75 36 LEU B CA 1
ATOM 1763 C C . LEU B 1 36 ? -4.094 9.422 18.984 1 97.75 36 LEU B C 1
ATOM 1765 O O . LEU B 1 36 ? -3.264 10.328 19.047 1 97.75 36 LEU B O 1
ATOM 1769 N N . PHE B 1 37 ? -5.051 9.336 19.766 1 97.62 37 PHE B N 1
ATOM 1770 C CA . PHE B 1 37 ? -5.254 10.328 20.812 1 97.62 37 PHE B CA 1
ATOM 1771 C C . PHE B 1 37 ? -4.105 10.297 21.812 1 97.62 37 PHE B C 1
ATOM 1773 O O . PHE B 1 37 ? -3.674 11.344 22.297 1 97.62 37 PHE B O 1
ATOM 1780 N N . ALA B 1 38 ? -3.592 9.172 22.047 1 97.31 38 ALA B N 1
ATOM 1781 C CA . ALA B 1 38 ? -2.568 9.008 23.078 1 97.31 38 ALA B CA 1
ATOM 1782 C C . ALA B 1 38 ? -1.192 9.406 22.547 1 97.31 38 ALA B C 1
ATOM 1784 O O . ALA B 1 38 ? -0.391 10.008 23.266 1 97.31 38 ALA B O 1
ATOM 1785 N N . GLU B 1 39 ? -0.931 9.07 21.312 1 97.69 39 GLU B N 1
ATOM 1786 C CA . GLU B 1 39 ? 0.449 9.141 20.844 1 97.69 39 GLU B CA 1
ATOM 1787 C C . GLU B 1 39 ? 0.615 10.234 19.797 1 97.69 39 GLU B C 1
ATOM 1789 O O . GLU B 1 39 ? 1.697 10.805 19.641 1 97.69 39 GLU B O 1
ATOM 1794 N N . TRP B 1 40 ? -0.445 10.531 19.062 1 98.12 40 TRP B N 1
ATOM 1795 C CA . TRP B 1 40 ? -0.349 11.43 17.906 1 98.12 40 TRP B CA 1
ATOM 1796 C C . TRP B 1 40 ? -1.387 12.539 18 1 98.12 40 TRP B C 1
ATOM 1798 O O . TRP B 1 40 ? -1.981 12.922 16.984 1 98.12 40 TRP B O 1
ATOM 1808 N N . SER B 1 41 ? -1.604 13.016 19.156 1 97.81 41 SER B N 1
ATOM 1809 C CA . SER B 1 41 ? -2.662 13.992 19.375 1 97.81 41 SER B CA 1
ATOM 1810 C C . SER B 1 41 ? -2.404 15.273 18.594 1 97.81 41 SER B C 1
ATOM 1812 O O . SER B 1 41 ? -3.342 15.984 18.219 1 97.81 41 SER B O 1
ATOM 1814 N N . ASP B 1 42 ? -1.188 15.625 18.266 1 97.25 42 ASP B N 1
ATOM 1815 C CA . ASP B 1 42 ? -0.843 16.828 17.516 1 97.25 42 ASP B CA 1
ATOM 1816 C C . ASP B 1 42 ? -1.363 16.766 16.094 1 97.25 42 ASP B C 1
ATOM 1818 O O . ASP B 1 42 ? -1.473 17.781 15.414 1 97.25 42 ASP B O 1
ATOM 1822 N N . THR B 1 43 ? -1.715 15.5 15.641 1 98.19 43 THR B N 1
ATOM 1823 C CA . THR B 1 43 ? -2.166 15.336 14.266 1 98.19 43 THR B CA 1
ATOM 1824 C C . THR B 1 43 ? -3.689 15.258 14.203 1 98.19 43 THR B C 1
ATOM 1826 O O . THR B 1 43 ? -4.258 14.969 13.148 1 98.19 43 THR B O 1
ATOM 1829 N N . LEU B 1 44 ? -4.363 15.469 15.297 1 97.75 44 LEU B N 1
ATOM 1830 C CA . LEU B 1 44 ? -5.824 15.445 15.336 1 97.75 44 LEU B CA 1
ATOM 1831 C C . LEU B 1 44 ? -6.395 16.859 15.188 1 97.75 44 LEU B C 1
ATOM 1833 O O . LEU B 1 44 ? -5.863 17.812 15.766 1 97.75 44 LEU B O 1
ATOM 1837 N N . PRO B 1 45 ? -7.445 16.938 14.367 1 96.88 45 PRO B N 1
ATOM 1838 C CA . PRO B 1 45 ? -8.078 18.266 14.25 1 96.88 45 PRO B CA 1
ATOM 1839 C C . PRO B 1 45 ? -8.586 18.781 15.586 1 96.88 45 PRO B C 1
ATOM 1841 O O . PRO B 1 45 ? -9.031 18.016 16.438 1 96.88 45 PRO B O 1
ATOM 1844 N N . ALA B 1 46 ? -8.602 20.078 15.688 1 96.69 46 ALA B N 1
ATOM 1845 C CA . ALA B 1 46 ? -9.016 20.734 16.922 1 96.69 46 ALA B CA 1
ATOM 1846 C C . ALA B 1 46 ? -10.43 20.312 17.328 1 96.69 46 ALA B C 1
ATOM 1848 O O . ALA B 1 46 ? -10.703 20.094 18.516 1 96.69 46 ALA B O 1
ATOM 1849 N N . ALA B 1 47 ? -11.328 20.203 16.359 1 95.5 47 ALA B N 1
ATOM 1850 C CA . ALA B 1 47 ? -12.711 19.844 16.641 1 95.5 47 ALA B CA 1
ATOM 1851 C C . ALA B 1 47 ? -12.797 18.453 17.266 1 95.5 47 ALA B C 1
ATOM 1853 O O . ALA B 1 47 ? -13.586 18.219 18.188 1 95.5 47 ALA B O 1
ATOM 1854 N N . ALA B 1 48 ? -12.008 17.531 16.781 1 95.69 48 ALA B N 1
ATOM 1855 C CA . ALA B 1 48 ? -11.977 16.188 17.328 1 95.69 48 ALA B CA 1
ATOM 1856 C C . ALA B 1 48 ? -11.414 16.172 18.75 1 95.69 48 ALA B C 1
ATOM 1858 O O . ALA B 1 48 ? -11.93 15.484 19.625 1 95.69 48 ALA B O 1
ATOM 1859 N N . LEU B 1 49 ? -10.359 16.984 18.984 1 97.81 49 LEU B N 1
ATOM 1860 C CA . LEU B 1 49 ? -9.766 17.094 20.312 1 97.81 49 LEU B CA 1
ATOM 1861 C C . LEU B 1 49 ? -10.766 17.656 21.312 1 97.81 49 LEU B C 1
ATOM 1863 O O . LEU B 1 49 ? -10.945 17.094 22.391 1 97.81 49 LEU B O 1
ATOM 1867 N N . THR B 1 50 ? -11.445 18.656 20.891 1 97.12 50 THR B N 1
ATOM 1868 C CA . THR B 1 50 ? -12.43 19.281 21.766 1 97.12 50 THR B CA 1
ATOM 1869 C C . THR B 1 50 ? -13.562 18.312 22.094 1 97.12 50 THR B C 1
ATOM 1871 O O . THR B 1 50 ? -13.953 18.172 23.25 1 97.12 50 THR B O 1
ATOM 1874 N N . ALA B 1 51 ? -14.031 17.594 21.094 1 95.88 51 ALA B N 1
ATOM 1875 C CA . ALA B 1 51 ? -15.125 16.641 21.266 1 95.88 51 ALA B CA 1
ATOM 1876 C C . ALA B 1 51 ? -14.734 15.547 22.25 1 95.88 51 ALA B C 1
ATOM 1878 O O . ALA B 1 51 ? -15.578 15.047 23 1 95.88 51 ALA B O 1
ATOM 1879 N N . ALA B 1 52 ? -13.508 15.25 22.312 1 96.31 52 ALA B N 1
ATOM 1880 C CA . ALA B 1 52 ? -13.023 14.164 23.156 1 96.31 52 ALA B CA 1
ATOM 1881 C C . ALA B 1 52 ? -12.539 14.695 24.516 1 96.31 52 ALA B C 1
ATOM 1883 O O . ALA B 1 52 ? -12.109 13.922 25.375 1 96.31 52 ALA B O 1
ATOM 1884 N N . GLY B 1 53 ? -12.555 16 24.688 1 96.88 53 GLY B N 1
ATOM 1885 C CA . GLY B 1 53 ? -12.016 16.594 25.891 1 96.88 53 GLY B CA 1
ATOM 1886 C C . GLY B 1 53 ? -10.516 16.453 26.016 1 96.88 53 GLY B C 1
ATOM 1887 O O . GLY B 1 53 ? -9.992 16.281 27.125 1 96.88 53 GLY B O 1
ATOM 1888 N N . ALA B 1 54 ? -9.859 16.406 24.906 1 97 54 ALA B N 1
ATOM 1889 C CA . ALA B 1 54 ? -8.414 16.219 24.844 1 97 54 ALA B CA 1
ATOM 1890 C C . ALA B 1 54 ? -7.719 17.453 24.281 1 97 54 ALA B C 1
ATOM 1892 O O . ALA B 1 54 ? -8.383 18.422 23.891 1 97 54 ALA B O 1
ATOM 1893 N N . ALA B 1 55 ? -6.438 17.5 24.422 1 97 55 ALA B N 1
ATOM 1894 C CA . ALA B 1 55 ? -5.609 18.562 23.844 1 97 55 ALA B CA 1
ATOM 1895 C C . ALA B 1 55 ? -4.41 17.969 23.109 1 97 55 ALA B C 1
ATOM 1897 O O . ALA B 1 55 ? -3.971 16.859 23.406 1 97 55 ALA B O 1
ATOM 1898 N N . ALA B 1 56 ? -3.988 18.719 22.156 1 97.38 56 ALA B N 1
ATOM 1899 C CA . ALA B 1 56 ? -2.74 18.312 21.516 1 97.38 56 ALA B CA 1
ATOM 1900 C C . ALA B 1 56 ? -1.563 18.422 22.484 1 97.38 56 ALA B C 1
ATOM 1902 O O . ALA B 1 56 ? -1.472 19.375 23.25 1 97.38 56 ALA B O 1
ATOM 1903 N N . ASP B 1 57 ? -0.614 17.469 22.375 1 96.25 57 ASP B N 1
ATOM 1904 C CA . ASP B 1 57 ? 0.547 17.516 23.266 1 96.25 57 ASP B CA 1
ATOM 1905 C C . ASP B 1 57 ? 1.785 18 22.516 1 96.25 57 ASP B C 1
ATOM 1907 O O . ASP B 1 57 ? 2.811 18.312 23.125 1 96.25 57 ASP B O 1
ATOM 1911 N N . ASN B 1 58 ? 1.74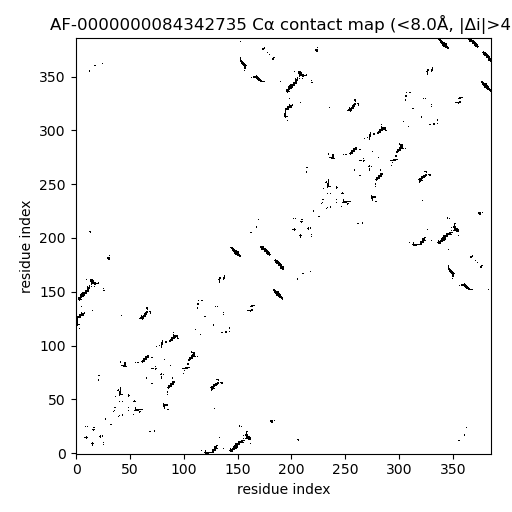5 18.031 21.219 1 96.5 58 ASN B N 1
ATOM 1912 C CA . ASN B 1 58 ? 2.809 18.5 20.344 1 96.5 58 ASN B CA 1
ATOM 1913 C C . ASN B 1 58 ? 4.117 17.766 20.594 1 96.5 58 ASN B C 1
ATOM 1915 O O . ASN B 1 58 ? 5.191 18.375 20.562 1 96.5 58 ASN B O 1
ATOM 1919 N N . LYS B 1 59 ? 3.912 16.516 20.906 1 95.88 59 LYS B N 1
ATOM 1920 C CA . LYS B 1 59 ? 5.039 15.625 21.188 1 95.88 59 LYS B CA 1
ATOM 1921 C C . LYS B 1 59 ? 5.898 15.43 19.938 1 95.88 59 LYS B C 1
ATOM 1923 O O . LYS B 1 59 ? 7.125 15.336 20.031 1 95.88 59 LYS B O 1
ATOM 1928 N N . HIS B 1 60 ? 5.344 15.453 18.781 1 98.06 60 HIS B N 1
ATOM 1929 C CA . HIS B 1 60 ? 6.07 15.078 17.562 1 98.06 60 HIS B CA 1
ATOM 1930 C C . HIS B 1 60 ? 6.23 16.281 16.641 1 98.06 60 HIS B C 1
ATOM 1932 O O . HIS B 1 60 ? 7.25 16.406 15.953 1 98.06 60 HIS B O 1
ATOM 1938 N N . PHE B 1 61 ? 5.223 17.141 16.656 1 98.56 61 PHE B N 1
ATOM 1939 C CA . PHE B 1 61 ? 5.215 18.156 15.617 1 98.56 61 PHE B CA 1
ATOM 1940 C C . PHE B 1 61 ? 4.848 19.516 16.203 1 98.56 61 PHE B C 1
ATOM 1942 O O . PHE B 1 61 ? 4 19.609 17.094 1 98.56 61 PHE B O 1
ATOM 1949 N N . ASP B 1 62 ? 5.418 20.547 15.656 1 98.25 62 ASP B N 1
ATOM 1950 C CA . ASP B 1 62 ? 4.957 21.906 15.914 1 98.25 62 ASP B CA 1
ATOM 1951 C C . ASP B 1 62 ? 4.605 22.609 14.609 1 98.25 62 ASP B C 1
ATOM 1953 O O . ASP B 1 62 ? 4.223 23.781 14.625 1 98.25 62 ASP B O 1
ATOM 1957 N N . THR B 1 63 ? 4.711 21.922 13.492 1 98.62 63 THR B N 1
ATOM 1958 C CA . THR B 1 63 ? 4.504 22.484 12.156 1 98.62 63 THR B CA 1
ATOM 1959 C C . THR B 1 63 ? 3.822 21.453 11.25 1 98.62 63 THR B C 1
ATOM 1961 O O . THR B 1 63 ? 4.152 20.266 11.289 1 98.62 63 THR B O 1
ATOM 1964 N N . VAL B 1 64 ? 2.822 21.906 10.492 1 98.75 64 VAL B N 1
ATOM 1965 C CA . VAL B 1 64 ? 2.17 21.047 9.5 1 98.75 64 VAL B CA 1
ATOM 1966 C C . VAL B 1 64 ? 2.242 21.703 8.125 1 98.75 64 VAL B C 1
ATOM 1968 O O . VAL B 1 64 ? 2.086 22.922 8 1 98.75 64 VAL B O 1
ATOM 1971 N N . VAL B 1 65 ? 2.58 20.906 7.117 1 98.88 65 VAL B N 1
ATOM 1972 C CA . VAL B 1 65 ? 2.555 21.297 5.711 1 98.88 65 VAL B CA 1
ATOM 1973 C C . VAL B 1 65 ? 1.506 20.469 4.969 1 98.88 65 VAL B C 1
ATOM 1975 O O . VAL B 1 65 ? 1.441 19.25 5.121 1 98.88 65 VAL B O 1
ATOM 1978 N N . MET B 1 66 ? 0.64 21.125 4.188 1 98.44 66 MET B N 1
ATOM 1979 C CA . MET B 1 66 ? -0.372 20.406 3.416 1 98.44 66 MET B CA 1
ATOM 1980 C C . MET B 1 66 ? -0.668 21.125 2.104 1 98.44 66 MET B C 1
ATOM 1982 O O . MET B 1 66 ? -0.295 22.281 1.928 1 98.44 66 MET B O 1
ATOM 1986 N N . GLY B 1 67 ? -1.196 20.406 1.125 1 97.88 67 GLY B N 1
ATOM 1987 C CA . GLY B 1 67 ? -1.667 21.016 -0.113 1 97.88 67 GLY B CA 1
ATOM 1988 C C . GLY B 1 67 ? -3.043 21.641 0.012 1 97.88 67 GLY B C 1
ATOM 1989 O O . GLY B 1 67 ? -3.783 21.344 0.951 1 97.88 67 GLY B O 1
ATOM 1990 N N . TRP B 1 68 ? -3.412 22.375 -0.993 1 96.38 68 TRP B N 1
ATOM 1991 C CA . TRP B 1 68 ? -4.656 23.141 -0.985 1 96.38 68 TRP B CA 1
ATOM 1992 C C . TRP B 1 68 ? -5.863 22.219 -0.892 1 96.38 68 TRP B C 1
ATOM 1994 O O . TRP B 1 68 ? -6.773 22.453 -0.097 1 96.38 68 TRP B O 1
ATOM 200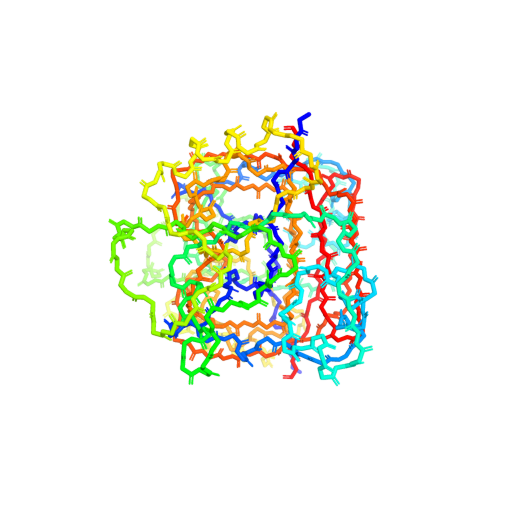4 N N . GLN B 1 69 ? -5.855 21.125 -1.697 1 95.06 69 GLN B N 1
ATOM 2005 C CA . GLN B 1 69 ? -7.027 20.266 -1.725 1 95.06 69 GLN B CA 1
ATOM 2006 C C . GLN B 1 69 ? -7.238 19.578 -0.375 1 95.06 69 GLN B C 1
ATOM 2008 O O . GLN B 1 69 ? -8.375 19.375 0.052 1 95.06 69 GLN B O 1
ATOM 2013 N N . THR B 1 70 ? -6.152 19.188 0.296 1 96.44 70 THR B N 1
ATOM 2014 C CA . THR B 1 70 ? -6.23 18.625 1.643 1 96.44 70 THR B CA 1
ATOM 2015 C C . THR B 1 70 ? -6.777 19.672 2.623 1 96.44 70 THR B C 1
ATOM 2017 O O . THR B 1 70 ? -7.684 19.359 3.404 1 96.44 70 THR B O 1
ATOM 2020 N N . TYR B 1 71 ? -6.289 20.859 2.457 1 96.44 71 TYR B N 1
ATOM 2021 C CA . TYR B 1 71 ? -6.715 21.969 3.318 1 96.44 71 TYR B CA 1
ATOM 2022 C C . TYR B 1 71 ? -8.195 22.266 3.121 1 96.44 71 TYR B C 1
ATOM 2024 O O . TYR B 1 71 ? -8.938 22.438 4.094 1 96.44 71 TYR B O 1
ATOM 2032 N N . ALA B 1 72 ? -8.68 22.234 1.931 1 95.19 72 ALA B N 1
ATOM 2033 C CA . ALA B 1 72 ? -10.016 22.703 1.56 1 95.19 72 ALA B CA 1
ATOM 2034 C C . ALA B 1 72 ? -11.078 21.688 1.949 1 95.19 72 ALA B C 1
ATOM 2036 O O . ALA B 1 72 ? -12.273 21.984 1.924 1 95.19 72 ALA B O 1
ATOM 2037 N N . VAL B 1 73 ? -10.695 20.516 2.389 1 93.12 73 VAL B N 1
ATOM 2038 C CA . VAL B 1 73 ? -11.633 19.469 2.752 1 93.12 73 VAL B CA 1
ATOM 2039 C C . VAL B 1 73 ? -12.492 19.922 3.93 1 93.12 73 VAL B C 1
ATOM 2041 O O . VAL B 1 73 ? -13.656 19.531 4.051 1 93.12 73 VAL B O 1
ATOM 2044 N N . GLY B 1 74 ? -12.039 20.797 4.77 1 92.88 74 GLY B N 1
ATOM 2045 C CA . GLY B 1 74 ? -12.734 21.25 5.965 1 92.88 74 GLY B CA 1
ATOM 2046 C C . GLY B 1 74 ? -13.742 22.359 5.688 1 92.88 74 GLY B C 1
ATOM 2047 O O . GLY B 1 74 ? -14.594 22.641 6.527 1 92.88 74 GLY B O 1
ATOM 2048 N N . PHE B 1 75 ? -13.703 22.922 4.449 1 94.56 75 PHE B N 1
ATOM 2049 C CA . PHE B 1 75 ? -14.461 24.141 4.168 1 94.56 75 PHE B CA 1
ATOM 2050 C C . PHE B 1 75 ? -15.961 23.875 4.23 1 94.56 75 PHE B C 1
ATOM 2052 O O . PHE B 1 75 ? -16.703 24.625 4.852 1 94.56 75 PHE B O 1
ATOM 2059 N N . PRO B 1 76 ? -16.391 22.688 3.67 1 92.62 76 PRO B N 1
ATOM 2060 C CA . PRO B 1 76 ? -17.828 22.422 3.732 1 92.62 76 PRO B CA 1
ATOM 2061 C C . PRO B 1 76 ? -18.328 22.25 5.164 1 92.62 76 PRO B C 1
ATOM 2063 O O . PRO B 1 76 ? -19.531 22.359 5.41 1 92.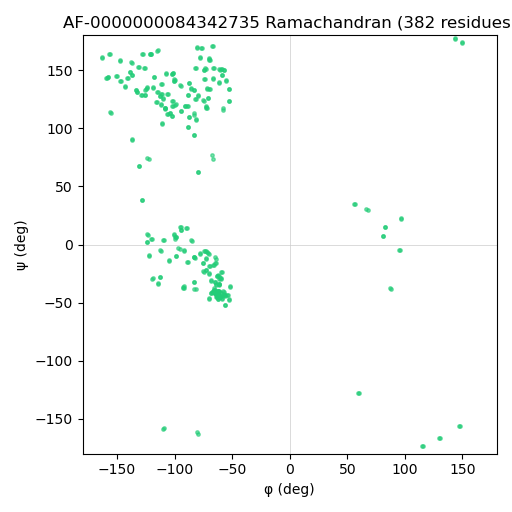62 76 PRO B O 1
ATOM 2066 N N . PHE B 1 77 ? -17.469 22.141 6.094 1 91.69 77 PHE B N 1
ATOM 2067 C CA . PHE B 1 77 ? -17.828 21.938 7.488 1 91.69 77 PHE B CA 1
ATOM 2068 C C . PHE B 1 77 ? -17.531 23.172 8.32 1 91.69 77 PHE B C 1
ATOM 2070 O O . PHE B 1 77 ? -17.578 23.125 9.547 1 91.69 77 PHE B O 1
ATOM 2077 N N . GLY B 1 78 ? -17.094 24.203 7.617 1 93 78 GLY B N 1
ATOM 2078 C CA . GLY B 1 78 ? -16.828 25.469 8.289 1 93 78 GLY B CA 1
ATOM 2079 C C . GLY B 1 78 ? -15.469 25.516 8.953 1 93 78 GLY B C 1
ATOM 2080 O O . GLY B 1 78 ? -15.227 26.359 9.828 1 93 78 GLY B O 1
ATOM 2081 N N . VAL B 1 79 ? -14.586 24.625 8.633 1 94.69 79 VAL B N 1
ATOM 2082 C CA . VAL B 1 79 ? -13.258 24.547 9.25 1 94.69 79 VAL B CA 1
ATOM 2083 C C . VAL B 1 79 ? -12.227 25.203 8.336 1 94.69 79 VAL B C 1
ATOM 2085 O O . VAL B 1 79 ? -12.023 24.766 7.199 1 94.69 79 VAL B O 1
ATOM 2088 N N . THR B 1 80 ? -11.555 26.25 8.844 1 96.06 80 THR B N 1
ATOM 2089 C CA . THR B 1 80 ? -10.562 26.938 8.039 1 96.06 80 THR B CA 1
ATOM 2090 C C . THR B 1 80 ? -9.195 26.922 8.727 1 96.06 80 THR B C 1
ATOM 2092 O O . THR B 1 80 ? -8.195 27.328 8.133 1 96.06 80 THR B O 1
ATOM 2095 N N . ASP B 1 81 ? -9.211 26.484 9.945 1 96.62 81 ASP B N 1
ATOM 2096 C CA . ASP B 1 81 ? -7.98 26.172 10.664 1 96.62 81 ASP B CA 1
ATOM 2097 C C . ASP B 1 81 ? -8.109 24.859 11.438 1 96.62 81 ASP B C 1
ATOM 2099 O O . ASP B 1 81 ? -8.422 24.859 12.625 1 96.62 81 ASP B O 1
ATOM 2103 N N . PRO B 1 82 ? -7.762 23.75 10.836 1 96.31 82 PRO B N 1
ATOM 2104 C CA . PRO B 1 82 ? -7.988 22.453 11.477 1 96.31 82 PRO B CA 1
ATOM 2105 C C . PRO B 1 82 ? -6.996 22.156 12.594 1 96.31 82 PRO B C 1
ATOM 2107 O O . PRO B 1 82 ? -7.293 21.375 13.5 1 96.31 82 PRO B O 1
ATOM 2110 N N . TYR B 1 83 ? -5.84 22.812 12.523 1 97.62 83 TYR B N 1
ATOM 2111 C CA . TYR B 1 83 ? -4.781 22.516 13.484 1 97.62 83 TYR B CA 1
ATOM 2112 C C . TYR B 1 83 ? -4.227 23.797 14.094 1 97.62 83 TYR B C 1
ATOM 2114 O O . TYR B 1 83 ? -3.045 24.109 13.938 1 97.62 83 TYR B O 1
ATOM 2122 N N . PRO B 1 84 ? -4.98 24.516 14.883 1 97.5 84 PRO B N 1
ATOM 2123 C CA . PRO B 1 84 ? -4.504 25.781 15.453 1 97.5 84 PRO B CA 1
ATOM 2124 C C . PRO B 1 84 ? -3.332 25.578 16.406 1 97.5 84 PRO B C 1
ATOM 2126 O O . PRO B 1 84 ? -2.65 26.547 16.766 1 97.5 84 PRO B O 1
ATOM 2129 N N . HIS B 1 85 ? -3.088 24.375 16.859 1 97.81 85 HIS B N 1
ATOM 2130 C CA . HIS B 1 85 ? -1.991 24.062 17.781 1 97.81 85 HIS B CA 1
ATOM 2131 C C . HIS B 1 85 ? -0.693 23.828 17.016 1 97.81 85 HIS B C 1
ATOM 2133 O O . HIS B 1 85 ? 0.344 23.531 17.609 1 97.81 85 HIS B O 1
ATOM 2139 N N . LEU B 1 86 ? -0.689 23.984 15.68 1 98.38 86 LEU B N 1
ATOM 2140 C CA . LEU B 1 86 ? 0.49 23.875 14.828 1 98.38 86 LEU B CA 1
ATOM 2141 C C . LEU B 1 86 ? 0.659 25.125 13.977 1 98.38 86 LEU B C 1
ATOM 2143 O O . LEU B 1 86 ? -0.319 25.812 13.68 1 98.38 86 LEU B O 1
ATOM 2147 N N . ARG B 1 87 ? 1.932 25.375 13.656 1 97.94 87 ARG B N 1
ATOM 2148 C CA . ARG B 1 87 ? 2.197 26.297 12.555 1 97.94 87 ARG B CA 1
ATOM 2149 C C . ARG B 1 87 ? 1.874 25.656 11.211 1 97.94 87 ARG B C 1
ATOM 2151 O O . ARG B 1 87 ? 2.49 24.656 10.828 1 97.94 87 ARG B O 1
ATOM 2158 N N . SER B 1 88 ? 0.922 26.266 10.477 1 98.44 88 SER B N 1
ATOM 2159 C CA . SER B 1 88 ? 0.389 25.578 9.305 1 98.44 88 SER B CA 1
ATOM 2160 C C . SER B 1 88 ? 0.802 26.297 8.016 1 98.44 88 SER B C 1
ATOM 2162 O O . SER B 1 88 ? 0.601 27.5 7.883 1 98.44 88 SER B O 1
ATOM 2164 N N . TYR B 1 89 ? 1.35 25.516 7.074 1 98.69 89 TYR B N 1
ATOM 2165 C CA . TYR B 1 89 ? 1.636 25.969 5.719 1 98.69 89 TYR B CA 1
ATOM 2166 C C . TYR B 1 89 ? 0.792 25.219 4.699 1 98.69 89 TYR B C 1
ATOM 2168 O O . TYR B 1 89 ? 0.83 23.984 4.648 1 98.69 89 TYR B O 1
ATOM 2176 N N . VAL B 1 90 ? 0.038 25.953 3.928 1 98.56 90 VAL B N 1
ATOM 2177 C CA . VAL B 1 90 ? -0.723 25.391 2.816 1 98.56 90 VAL B CA 1
ATOM 2178 C C . VAL B 1 90 ? -0.064 25.766 1.493 1 98.56 90 VAL B C 1
ATOM 2180 O O . VAL B 1 90 ? -0.044 26.953 1.116 1 98.56 90 VAL B O 1
ATOM 2183 N N . VAL B 1 91 ? 0.46 24.797 0.842 1 98.5 91 VAL B N 1
ATOM 2184 C CA . VAL B 1 91 ? 1.109 25 -0.447 1 98.5 91 VAL B CA 1
ATOM 2185 C C . VAL B 1 91 ? 0.059 25.047 -1.555 1 98.5 91 VAL B C 1
ATOM 2187 O O . VAL B 1 91 ? -0.763 24.141 -1.68 1 98.5 91 VAL B O 1
ATOM 2190 N N . THR B 1 92 ? 0.078 26.109 -2.314 1 97.44 92 THR B N 1
ATOM 2191 C CA . THR B 1 92 ? -0.892 26.312 -3.385 1 97.44 92 THR B CA 1
ATOM 2192 C C . THR B 1 92 ? -0.285 27.141 -4.512 1 97.44 92 THR B C 1
ATOM 2194 O O . THR B 1 92 ? 0.588 27.969 -4.273 1 97.44 92 THR B O 1
ATOM 2197 N N . HIS B 1 93 ? -0.713 26.797 -5.711 1 94.25 93 HIS B N 1
ATOM 2198 C CA . HIS B 1 93 ? -0.286 27.609 -6.848 1 94.25 93 HIS B CA 1
ATOM 2199 C C . HIS B 1 93 ? -0.988 28.953 -6.859 1 94.25 93 HIS B C 1
ATOM 2201 O O . HIS B 1 93 ? -0.625 29.844 -7.637 1 94.25 93 HIS B O 1
ATOM 2207 N N . ARG B 1 94 ? -2.049 29.172 -6.023 1 93.81 94 ARG B N 1
ATOM 2208 C CA . ARG B 1 94 ? -2.801 30.422 -5.91 1 93.81 94 ARG B CA 1
ATOM 2209 C C . ARG B 1 94 ? -2.797 30.922 -4.473 1 93.81 94 ARG B C 1
ATOM 2211 O O . ARG B 1 94 ? -3.84 30.953 -3.814 1 93.81 94 ARG B O 1
ATOM 2218 N N . PRO B 1 95 ? -1.657 31.438 -4.105 1 92.69 95 PRO B N 1
ATOM 2219 C CA . PRO B 1 95 ? -1.569 31.828 -2.697 1 92.69 95 PRO B CA 1
ATOM 2220 C C . PRO B 1 95 ? -2.43 33.062 -2.369 1 92.69 95 PRO B C 1
ATOM 2222 O O . PRO B 1 95 ? -2.648 33.344 -1.195 1 92.69 95 PRO B O 1
ATOM 2225 N N . GLU B 1 96 ? -2.969 33.656 -3.34 1 91.19 96 GLU B N 1
ATOM 2226 C CA . GLU B 1 96 ? -3.797 34.844 -3.146 1 91.19 96 GLU B CA 1
ATOM 2227 C C . GLU B 1 96 ? -5.266 34.469 -2.982 1 91.19 96 GLU B C 1
ATOM 2229 O O . GLU B 1 96 ? -6.102 35.312 -2.674 1 91.19 96 GLU B O 1
ATOM 2234 N N . ARG B 1 97 ? -5.52 33.188 -3.148 1 91.12 97 ARG B N 1
ATOM 2235 C CA . ARG B 1 97 ? -6.91 32.75 -3.076 1 91.12 97 ARG B CA 1
ATOM 2236 C C . ARG B 1 97 ? -7.512 33.062 -1.71 1 91.12 97 ARG B C 1
ATOM 2238 O O . ARG B 1 97 ? -6.809 33.031 -0.697 1 91.12 97 ARG B O 1
ATOM 2245 N N . GLU B 1 98 ? -8.766 33.281 -1.723 1 90.25 98 GLU B N 1
ATOM 2246 C CA . GLU B 1 98 ? -9.484 33.594 -0.493 1 90.25 98 GLU B CA 1
ATOM 2247 C C . GLU B 1 98 ? -9.906 32.344 0.244 1 90.25 98 GLU B C 1
ATOM 2249 O O . GLU B 1 98 ? -10.344 31.359 -0.378 1 90.25 98 GLU B O 1
ATOM 2254 N N . VAL B 1 99 ? -9.695 32.312 1.474 1 94 99 VAL B N 1
ATOM 2255 C CA . VAL B 1 99 ? -10.203 31.281 2.375 1 94 99 VAL B CA 1
ATOM 2256 C C . VAL B 1 99 ? -11.586 31.688 2.883 1 94 99 VAL B C 1
ATOM 2258 O O . VAL B 1 99 ? -11.805 32.844 3.271 1 94 99 VAL B O 1
ATOM 2261 N N . PRO B 1 100 ? -12.531 30.688 2.713 1 93.31 100 PRO B N 1
ATOM 2262 C CA . PRO B 1 100 ? -13.875 31.031 3.184 1 93.31 100 PRO B CA 1
ATOM 2263 C C . PRO B 1 100 ? -13.945 31.188 4.699 1 93.31 100 PRO B C 1
ATOM 2265 O O . PRO B 1 100 ? -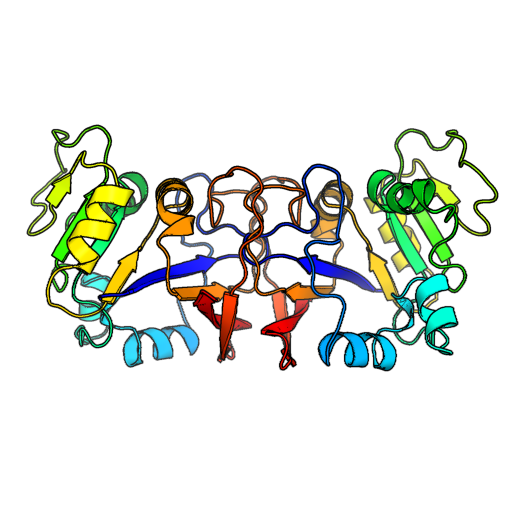14.297 30.25 5.414 1 93.31 100 PRO B O 1
ATOM 2268 N N . GLY B 1 101 ? -13.477 32.281 5.25 1 90.19 101 GLY B N 1
ATOM 2269 C CA . GLY B 1 101 ? -13.461 32.5 6.684 1 90.19 101 GLY B CA 1
ATOM 2270 C C . GLY B 1 101 ? -12.094 32.938 7.203 1 90.19 101 GLY B C 1
ATOM 2271 O O . GLY B 1 101 ? -11.227 33.344 6.43 1 90.19 101 GLY B O 1
ATOM 2272 N N . ASP B 1 102 ? -11.945 32.875 8.508 1 89.38 102 ASP B N 1
ATOM 2273 C CA . ASP B 1 102 ? -10.688 33.219 9.148 1 89.38 102 ASP B CA 1
ATOM 2274 C C . ASP B 1 102 ? -9.703 32.062 9.141 1 89.38 102 ASP B C 1
ATOM 2276 O O . ASP B 1 102 ? -9.938 31.047 9.805 1 89.38 102 ASP B O 1
ATOM 2280 N N . PRO B 1 103 ? -8.703 32.188 8.438 1 91.88 103 PRO B N 1
ATOM 2281 C CA . PRO B 1 103 ? -7.738 31.078 8.359 1 91.88 103 PRO B CA 1
ATOM 2282 C C . PRO B 1 103 ? -6.895 30.938 9.625 1 91.88 103 PRO B C 1
ATOM 2284 O O . PRO B 1 103 ? -6.16 29.953 9.773 1 91.88 103 PRO B O 1
ATOM 2287 N N . GLY B 1 104 ? -7.055 31.859 10.516 1 91.75 104 GLY B N 1
ATOM 2288 C CA . GLY B 1 104 ? -6.23 31.812 11.711 1 91.75 104 GLY B CA 1
ATOM 2289 C C . GLY B 1 104 ? -4.746 31.906 11.422 1 91.75 104 GLY B C 1
ATOM 2290 O O . GLY B 1 104 ? -4.301 32.812 10.703 1 91.75 104 GLY B O 1
ATOM 2291 N N . GLY B 1 105 ? -4.027 30.984 11.938 1 90.88 105 GLY B N 1
ATOM 2292 C CA . GLY B 1 105 ? -2.58 31 11.797 1 90.88 105 GLY B CA 1
ATOM 2293 C C . GLY B 1 105 ? -2.092 30.266 10.562 1 90.88 105 GLY B C 1
ATOM 2294 O O . GLY B 1 105 ? -0.891 30.031 10.414 1 90.88 105 GLY B O 1
ATOM 2295 N N . VAL B 1 106 ? -3.006 29.969 9.648 1 97.06 106 VAL B N 1
ATOM 2296 C CA . VAL B 1 106 ? -2.641 29.203 8.461 1 97.06 106 VAL B CA 1
ATOM 2297 C C . VAL B 1 106 ? -1.985 30.125 7.438 1 97.06 106 VAL B C 1
ATOM 2299 O O . VAL B 1 106 ? -2.514 31.203 7.137 1 97.06 106 VAL B O 1
ATOM 2302 N N . THR B 1 107 ? -0.869 29.812 6.93 1 97.38 107 THR B N 1
ATOM 2303 C CA . THR B 1 107 ? -0.162 30.547 5.895 1 97.38 107 THR B CA 1
ATOM 2304 C C . THR B 1 107 ? -0.332 29.875 4.535 1 97.38 107 THR B C 1
ATOM 2306 O O . THR B 1 107 ? 0.079 28.734 4.348 1 97.38 107 THR B O 1
ATOM 2309 N N . LEU B 1 108 ? -0.896 30.562 3.631 1 97.81 108 LEU B N 1
ATOM 2310 C CA . LEU B 1 108 ? -0.88 30.125 2.238 1 97.81 108 LEU B CA 1
ATOM 2311 C C . LEU B 1 108 ? 0.419 30.547 1.556 1 97.81 108 LEU B C 1
ATOM 2313 O O . LEU B 1 108 ? 0.886 31.672 1.729 1 97.81 108 LEU B O 1
ATOM 2317 N N . THR B 1 109 ? 1.019 29.609 0.844 1 98.06 109 THR B N 1
ATOM 2318 C CA . THR B 1 109 ? 2.297 29.953 0.226 1 98.06 109 THR B CA 1
ATOM 2319 C C . THR B 1 109 ? 2.402 29.344 -1.167 1 98.06 109 THR B C 1
ATOM 2321 O O . THR B 1 109 ? 1.966 28.203 -1.387 1 98.06 109 THR B O 1
ATOM 2324 N N . GLY B 1 110 ? 3.004 30.047 -2.096 1 97.5 110 GLY B N 1
ATOM 2325 C CA . GLY B 1 110 ? 3.346 29.562 -3.424 1 97.5 110 GLY B CA 1
ATOM 2326 C C . GLY B 1 110 ? 4.805 29.156 -3.559 1 97.5 110 GLY B C 1
ATOM 2327 O O . GLY B 1 110 ? 5.289 28.938 -4.668 1 97.5 110 GLY B O 1
ATOM 2328 N N . GLU B 1 111 ? 5.477 29.141 -2.42 1 97.31 111 GLU B N 1
ATOM 2329 C CA . GLU B 1 111 ? 6.875 28.719 -2.404 1 97.31 111 GLU B CA 1
ATOM 2330 C C . GLU B 1 111 ? 7.023 27.297 -2.924 1 97.31 111 GLU B C 1
ATOM 2332 O O . GLU B 1 111 ? 6.141 26.453 -2.721 1 97.31 111 GLU B O 1
ATOM 2337 N N . ASP B 1 112 ? 8.188 27.062 -3.625 1 98.31 112 ASP B N 1
ATOM 2338 C CA . ASP B 1 112 ? 8.492 25.688 -3.99 1 98.31 112 ASP B CA 1
ATOM 2339 C C . ASP B 1 112 ? 8.445 24.766 -2.768 1 98.31 112 ASP B C 1
ATOM 2341 O O . ASP B 1 112 ? 9.109 25.031 -1.761 1 98.31 112 ASP B O 1
ATOM 2345 N N . PRO B 1 113 ? 7.664 23.812 -2.873 1 98.62 113 PRO B N 1
ATOM 2346 C CA . PRO B 1 113 ? 7.492 22.953 -1.696 1 98.62 113 PRO B CA 1
ATOM 2347 C C . PRO B 1 113 ? 8.82 22.406 -1.161 1 98.62 113 PRO B C 1
ATOM 2349 O O . PRO B 1 113 ? 9 22.312 0.055 1 98.62 113 PRO B O 1
ATOM 2352 N N . VAL B 1 114 ? 9.695 21.953 -1.987 1 98.81 114 VAL B N 1
ATOM 2353 C CA . VAL B 1 114 ? 10.992 21.422 -1.563 1 98.81 114 VAL B CA 1
ATOM 2354 C C . VAL B 1 114 ? 11.789 22.516 -0.849 1 98.81 114 VAL B C 1
ATOM 2356 O O . VAL B 1 114 ? 12.367 22.266 0.213 1 98.81 114 VAL B O 1
ATOM 2359 N N . ALA B 1 115 ? 11.789 23.688 -1.449 1 98.75 115 ALA B N 1
ATOM 2360 C CA . ALA B 1 115 ? 12.469 24.812 -0.812 1 98.75 115 ALA B CA 1
ATOM 2361 C C . ALA B 1 115 ? 11.852 25.125 0.548 1 98.75 115 ALA B C 1
ATOM 2363 O O . ALA B 1 115 ? 12.57 25.359 1.521 1 98.75 115 ALA B O 1
ATOM 2364 N N . LEU B 1 116 ? 10.578 25.141 0.583 1 98.81 116 LEU B N 1
ATOM 2365 C CA . LEU B 1 116 ? 9.875 25.406 1.835 1 98.81 116 LEU B CA 1
ATOM 2366 C C . LEU B 1 116 ? 10.297 24.406 2.912 1 98.81 116 LEU B C 1
ATOM 2368 O O . LEU B 1 116 ? 10.695 24.812 4.008 1 98.81 116 LEU B O 1
ATOM 2372 N N . VAL B 1 117 ? 10.234 23.094 2.627 1 98.81 117 VAL B N 1
ATOM 2373 C CA . VAL B 1 117 ? 10.508 22.047 3.604 1 98.81 117 VAL B CA 1
ATOM 2374 C C . VAL B 1 117 ? 11.977 22.109 4.02 1 98.81 117 VAL B C 1
ATOM 2376 O O . VAL B 1 117 ? 12.305 21.953 5.199 1 98.81 117 VAL B O 1
ATOM 2379 N N . ARG B 1 118 ? 12.844 22.359 3.102 1 98.75 118 ARG B N 1
ATOM 2380 C CA . ARG B 1 118 ? 14.266 22.453 3.428 1 98.75 118 ARG B CA 1
ATOM 2381 C C . ARG B 1 118 ? 14.539 23.625 4.355 1 98.75 118 ARG B C 1
ATOM 2383 O O . ARG B 1 118 ? 15.352 23.531 5.277 1 98.75 118 ARG B O 1
ATOM 2390 N N . ARG B 1 119 ? 13.883 24.719 4.055 1 98.38 119 ARG B N 1
ATOM 2391 C CA . ARG B 1 119 ? 14.008 25.859 4.953 1 98.38 119 ARG B CA 1
ATOM 2392 C C . ARG B 1 119 ? 13.461 25.531 6.34 1 98.38 119 ARG B C 1
ATOM 2394 O O . ARG B 1 119 ? 14.109 25.812 7.348 1 98.38 119 ARG B O 1
ATOM 2401 N N . LEU B 1 120 ? 12.297 24.938 6.422 1 98.69 120 LEU B N 1
ATOM 2402 C CA . LEU B 1 120 ? 11.68 24.578 7.695 1 98.69 120 LEU B CA 1
ATOM 2403 C C . LEU B 1 120 ? 12.57 23.609 8.469 1 98.69 120 LEU B C 1
ATOM 2405 O O . LEU B 1 120 ? 12.648 23.688 9.703 1 98.69 120 LEU B O 1
ATOM 2409 N N . LYS B 1 121 ? 13.172 22.656 7.762 1 98.62 121 LYS B N 1
ATOM 2410 C CA . LYS B 1 121 ? 14.047 21.672 8.398 1 98.62 121 LYS B CA 1
ATOM 2411 C C . LYS B 1 121 ? 15.219 22.359 9.102 1 98.62 121 LYS B C 1
ATOM 2413 O O . LYS B 1 121 ? 15.797 21.812 10.039 1 98.62 121 LYS B O 1
ATOM 2418 N N . GLN B 1 122 ? 15.594 23.562 8.703 1 98.12 122 GLN B N 1
ATOM 2419 C CA . GLN B 1 122 ? 16.734 24.281 9.258 1 98.12 122 GLN B CA 1
ATOM 2420 C C . GLN B 1 122 ? 16.328 25.109 10.469 1 98.12 122 GLN B C 1
ATOM 2422 O O . GLN B 1 122 ? 17.188 25.609 11.211 1 98.12 122 GLN B O 1
ATOM 2427 N N . GLU B 1 123 ? 15.102 25.297 10.625 1 97.94 123 GLU B N 1
ATOM 2428 C CA . GLU B 1 123 ? 14.602 26.062 11.766 1 97.94 123 GLU B CA 1
ATOM 2429 C C . GLU B 1 123 ? 14.609 25.219 13.039 1 97.94 123 GLU B C 1
ATOM 2431 O O . GLU B 1 123 ? 14.688 24 12.984 1 97.94 123 GLU B O 1
ATOM 2436 N N . ASP B 1 124 ? 14.555 25.969 14.164 1 97.06 124 ASP B N 1
ATOM 2437 C CA . ASP B 1 124 ? 14.359 25.266 15.43 1 97.06 124 ASP B CA 1
ATOM 2438 C C . ASP B 1 124 ? 12.922 24.797 15.57 1 97.06 124 ASP B C 1
ATOM 2440 O O . ASP B 1 124 ? 11.992 25.438 15.078 1 97.06 124 ASP B O 1
ATOM 2444 N N . GLY B 1 125 ? 12.797 23.672 16.297 1 96.31 125 GLY B N 1
ATOM 2445 C CA . GLY B 1 125 ? 11.469 23.141 16.516 1 96.31 125 GLY B CA 1
ATOM 2446 C C . GLY B 1 125 ? 11.422 21.625 16.516 1 96.31 125 GLY B C 1
ATOM 2447 O O . GLY B 1 125 ? 12.445 20.969 16.328 1 96.31 125 GLY B O 1
ATOM 2448 N N . SER B 1 126 ? 10.25 21.141 16.766 1 96.88 126 SER B N 1
ATOM 2449 C CA . SER B 1 126 ? 10.023 19.703 16.688 1 96.88 126 SER B CA 1
ATOM 2450 C C . SER B 1 126 ? 9.812 19.266 15.242 1 96.88 126 SER B C 1
ATOM 2452 O O . SER B 1 126 ? 10.188 19.969 14.305 1 96.88 126 SER B O 1
ATOM 2454 N N . GLY B 1 127 ? 9.25 18.125 14.977 1 98.31 127 GLY B N 1
ATOM 2455 C CA . GLY B 1 127 ? 9.117 17.562 13.641 1 98.31 127 GLY B CA 1
ATOM 2456 C C . GLY B 1 127 ? 8.117 18.312 12.781 1 98.31 127 GLY B C 1
ATOM 2457 O O . GLY B 1 127 ? 7.344 19.141 13.289 1 98.31 127 GLY B O 1
ATOM 2458 N N . ILE B 1 128 ? 8.219 18.188 11.492 1 98.94 128 ILE B N 1
ATOM 2459 C CA . ILE B 1 128 ? 7.312 18.719 10.484 1 98.94 128 ILE B CA 1
ATOM 2460 C C . ILE B 1 128 ? 6.395 17.609 9.969 1 98.94 128 ILE B C 1
ATOM 2462 O O . ILE B 1 128 ? 6.867 16.547 9.562 1 98.94 128 ILE B O 1
ATOM 2466 N N . TRP B 1 129 ? 5.105 17.875 10.102 1 98.94 129 TRP B N 1
ATOM 2467 C CA . TRP B 1 129 ? 4.109 16.906 9.648 1 98.94 129 TRP B CA 1
ATOM 2468 C C . TRP B 1 129 ? 3.65 17.219 8.234 1 98.94 129 TRP B C 1
ATOM 2470 O O . TRP B 1 129 ? 3.154 18.312 7.961 1 98.94 129 TRP B O 1
ATOM 2480 N N . LEU B 1 130 ? 3.928 16.344 7.281 1 98.94 130 LEU B N 1
ATOM 2481 C CA . LEU B 1 130 ? 3.24 16.344 5.996 1 98.94 130 LEU B CA 1
ATOM 2482 C C . LEU B 1 130 ? 1.895 15.641 6.094 1 98.94 130 LEU B C 1
ATOM 2484 O O . LEU B 1 130 ? 1.843 14.406 6.172 1 98.94 130 LEU B O 1
ATOM 2488 N N . CYS B 1 131 ? 0.897 16.391 6.059 1 97.81 131 CYS B N 1
ATOM 2489 C CA . CYS B 1 131 ? -0.459 15.906 6.297 1 97.81 131 CYS B CA 1
ATOM 2490 C C . CYS B 1 131 ? -1.055 15.297 5.035 1 97.81 131 CYS B C 1
ATOM 2492 O O . CYS B 1 131 ? -1.895 14.398 5.113 1 97.81 131 CYS B O 1
ATOM 2494 N N . GLY B 1 132 ? -0.686 15.805 3.953 1 95.44 132 GLY B N 1
ATOM 2495 C CA . GLY B 1 132 ? -1.218 15.484 2.639 1 95.44 132 GLY B CA 1
ATOM 2496 C C . GLY B 1 132 ? -1.162 16.641 1.667 1 95.44 132 GLY B C 1
ATOM 2497 O O . GLY B 1 132 ? -0.653 17.719 2.002 1 95.44 132 GLY B O 1
ATOM 2498 N N . GLY B 1 133 ? -1.474 16.484 0.465 1 97.12 133 GLY B N 1
ATOM 2499 C CA . GLY B 1 133 ? -2.1 15.336 -0.165 1 97.12 133 GLY B CA 1
ATOM 2500 C C . GLY B 1 133 ? -1.16 14.578 -1.082 1 97.12 133 GLY B C 1
ATOM 2501 O O . GLY B 1 133 ? 0.061 14.68 -0.953 1 97.12 133 GLY B O 1
ATOM 2502 N N . SER B 1 134 ? -1.683 13.836 -1.976 1 98.31 134 SER B N 1
ATOM 2503 C CA . SER B 1 134 ? -0.993 12.906 -2.865 1 98.31 134 SER B CA 1
ATOM 2504 C C . SER B 1 134 ? 0.055 13.625 -3.709 1 98.31 134 SER B C 1
ATOM 2506 O O . SER B 1 134 ? 1.2 13.18 -3.799 1 98.31 134 SER B O 1
ATOM 2508 N N . ARG B 1 135 ? -0.277 14.766 -4.316 1 97.88 135 ARG B N 1
ATOM 2509 C CA . ARG B 1 135 ? 0.625 15.492 -5.203 1 97.88 135 ARG B CA 1
ATOM 2510 C C . ARG B 1 135 ? 1.773 16.125 -4.422 1 97.88 135 ARG B C 1
ATOM 2512 O O . ARG B 1 135 ? 2.926 16.078 -4.859 1 97.88 135 ARG B O 1
ATOM 2519 N N . LEU B 1 136 ? 1.442 16.75 -3.34 1 98.69 136 LEU B N 1
ATOM 2520 C CA . LEU B 1 136 ? 2.479 17.359 -2.518 1 98.69 136 LEU B CA 1
ATOM 2521 C C . LEU B 1 136 ? 3.439 16.312 -1.979 1 98.69 136 LEU B C 1
ATOM 2523 O O . LEU B 1 136 ? 4.656 16.516 -1.981 1 98.69 136 LEU B O 1
ATOM 2527 N N . ALA B 1 137 ? 2.904 15.172 -1.496 1 98.81 137 ALA B N 1
ATOM 2528 C CA . ALA B 1 137 ? 3.742 14.078 -1.021 1 98.81 137 ALA B CA 1
ATOM 2529 C C . ALA B 1 137 ? 4.703 13.609 -2.109 1 98.81 137 ALA B C 1
ATOM 2531 O O . ALA B 1 137 ? 5.875 13.336 -1.838 1 98.81 137 ALA B O 1
ATOM 2532 N N . ALA B 1 138 ? 4.203 13.484 -3.342 1 98.62 138 ALA B N 1
ATOM 2533 C CA . ALA B 1 138 ? 5.051 13.07 -4.457 1 98.62 138 ALA B CA 1
ATOM 2534 C C . ALA B 1 138 ? 6.188 14.062 -4.68 1 98.62 138 ALA B C 1
ATOM 2536 O O . ALA B 1 138 ? 7.34 13.664 -4.875 1 98.62 138 ALA B O 1
ATOM 2537 N N . THR B 1 139 ? 5.824 15.32 -4.652 1 98.38 139 THR B N 1
ATOM 2538 C CA . THR B 1 139 ? 6.816 16.375 -4.855 1 98.38 139 THR B CA 1
ATOM 2539 C C . THR B 1 139 ? 7.879 16.328 -3.762 1 98.38 139 THR B C 1
ATOM 2541 O O . THR B 1 139 ? 9.055 16.594 -4.027 1 98.38 139 THR B O 1
ATOM 2544 N N . LEU B 1 140 ? 7.488 15.961 -2.553 1 98.75 140 LEU B N 1
ATOM 2545 C CA . LEU B 1 140 ? 8.367 16.031 -1.391 1 98.75 140 LEU B CA 1
ATOM 2546 C C . LEU B 1 140 ? 8.977 14.664 -1.085 1 98.75 140 LEU B C 1
ATOM 2548 O O . LEU B 1 140 ? 9.602 14.484 -0.039 1 98.75 140 LEU B O 1
ATOM 2552 N N . ALA B 1 141 ? 8.742 13.695 -1.957 1 98.62 141 ALA B N 1
ATOM 2553 C CA . ALA B 1 141 ? 9.086 12.305 -1.672 1 98.62 141 ALA B CA 1
ATOM 2554 C C . ALA B 1 141 ? 10.539 12.18 -1.23 1 98.62 141 ALA B C 1
ATOM 2556 O O . ALA B 1 141 ? 10.852 11.43 -0.303 1 98.62 141 ALA B O 1
ATOM 2557 N N . ASP B 1 142 ? 11.453 12.938 -1.772 1 98 142 ASP B N 1
ATOM 2558 C CA . ASP B 1 142 ? 12.883 12.82 -1.492 1 98 142 ASP B CA 1
ATOM 2559 C C . ASP B 1 142 ? 13.258 13.562 -0.209 1 98 142 ASP B C 1
ATOM 2561 O O . ASP B 1 142 ? 14.359 13.391 0.312 1 98 142 ASP B O 1
ATOM 2565 N N . GLU B 1 143 ? 12.344 14.344 0.308 1 98.62 143 GLU B N 1
ATOM 2566 C CA . GLU B 1 143 ? 12.594 15.102 1.531 1 98.62 143 GLU B CA 1
ATOM 2567 C C . GLU B 1 143 ? 12.008 14.391 2.748 1 98.62 143 GLU B C 1
ATOM 2569 O O . GLU B 1 143 ? 12.289 14.773 3.889 1 98.62 143 GLU B O 1
ATOM 2574 N N . ILE B 1 144 ? 11.219 13.344 2.543 1 98.81 144 ILE B N 1
ATOM 2575 C CA . ILE B 1 144 ? 10.555 12.656 3.641 1 98.81 144 ILE B CA 1
ATOM 2576 C C . ILE B 1 144 ? 11.562 11.797 4.398 1 98.81 144 ILE B C 1
ATOM 2578 O O . ILE B 1 144 ? 12.211 10.922 3.811 1 98.81 144 ILE B O 1
ATOM 2582 N N . ASP B 1 145 ? 11.656 12.031 5.688 1 98.81 145 ASP B N 1
ATOM 2583 C CA . ASP B 1 145 ? 12.562 11.281 6.543 1 98.81 145 ASP B CA 1
ATOM 2584 C C . ASP B 1 145 ? 11.875 10.062 7.152 1 98.81 145 ASP B C 1
ATOM 2586 O O . ASP B 1 145 ? 12.5 9.023 7.363 1 98.81 145 ASP B O 1
ATOM 2590 N N . ARG B 1 146 ? 10.609 10.227 7.469 1 98.75 146 ARG B N 1
ATOM 2591 C CA . ARG B 1 146 ? 9.82 9.188 8.117 1 98.75 146 ARG B CA 1
ATOM 2592 C C . ARG B 1 146 ? 8.461 9.031 7.445 1 98.75 146 ARG B C 1
ATOM 2594 O O . ARG B 1 146 ? 7.812 10.023 7.109 1 98.75 146 ARG B O 1
ATOM 2601 N N . LEU B 1 147 ? 8.102 7.801 7.188 1 98.81 147 LEU B N 1
ATOM 2602 C CA . LEU B 1 147 ? 6.758 7.441 6.75 1 98.81 147 LEU B CA 1
ATOM 2603 C C . LEU B 1 147 ? 6 6.723 7.863 1 98.81 147 LEU B C 1
ATOM 2605 O O . LEU B 1 147 ? 6.465 5.707 8.383 1 98.81 147 LEU B O 1
ATOM 2609 N N . VAL B 1 148 ? 4.922 7.316 8.312 1 98.88 148 VAL B N 1
ATOM 2610 C CA . VAL B 1 148 ? 4.016 6.664 9.25 1 98.88 148 VAL B CA 1
ATOM 2611 C C . VAL B 1 148 ? 2.691 6.352 8.555 1 98.88 148 VAL B C 1
ATOM 2613 O O . VAL B 1 148 ? 1.869 7.25 8.344 1 98.88 148 VAL B O 1
ATOM 2616 N N . LEU B 1 149 ? 2.502 5.102 8.219 1 98.88 149 LEU B N 1
ATOM 2617 C CA . LEU B 1 149 ? 1.35 4.672 7.438 1 98.88 149 LEU B CA 1
ATOM 2618 C C . LEU B 1 149 ? 0.318 3.979 8.32 1 98.88 149 LEU B C 1
ATOM 2620 O O . LEU B 1 149 ? 0.62 2.967 8.961 1 98.88 149 LEU B O 1
ATOM 2624 N N . LYS B 1 150 ? -0.813 4.613 8.469 1 98.81 150 LYS B N 1
ATOM 2625 C CA . LYS B 1 150 ? -1.979 3.951 9.047 1 98.81 150 LYS B CA 1
ATOM 2626 C C . LYS B 1 150 ? -2.729 3.137 7.996 1 98.81 150 LYS B C 1
ATOM 2628 O O . LYS B 1 150 ? -3.588 3.668 7.289 1 98.81 150 LYS B O 1
ATOM 2633 N N . VAL B 1 151 ? -2.424 1.896 7.914 1 98.88 151 VAL B N 1
ATOM 2634 C CA . VAL B 1 151 ? -2.949 1.035 6.863 1 98.88 151 VAL B CA 1
ATOM 2635 C C . VAL B 1 151 ? -4.289 0.444 7.297 1 98.88 151 VAL B C 1
ATOM 2637 O O . VAL B 1 151 ? -4.34 -0.384 8.211 1 98.88 151 VAL B O 1
ATOM 2640 N N . HIS B 1 152 ? -5.328 0.902 6.664 1 98.94 152 HIS B N 1
ATOM 2641 C CA . HIS B 1 152 ? -6.668 0.399 6.941 1 98.94 152 HIS B CA 1
ATOM 2642 C C . HIS B 1 152 ? -6.984 -0.827 6.09 1 98.94 152 HIS B C 1
ATOM 2644 O O . HIS B 1 152 ? -6.637 -0.872 4.906 1 98.94 152 HIS B O 1
ATOM 2650 N N . PRO B 1 153 ? -7.633 -1.843 6.664 1 98.75 153 PRO B N 1
ATOM 2651 C CA . PRO B 1 153 ? -7.914 -3.08 5.93 1 98.75 153 PRO B CA 1
ATOM 2652 C C . PRO B 1 153 ? -9.117 -2.955 5.004 1 98.75 153 PRO B C 1
ATOM 2654 O O . PRO B 1 153 ? -10.086 -3.713 5.137 1 98.75 153 PRO B O 1
ATOM 2657 N N . ILE B 1 154 ? -8.961 -2.02 3.994 1 98.81 154 ILE B N 1
ATOM 2658 C CA . ILE B 1 154 ? -10.016 -1.757 3.025 1 98.81 154 ILE B CA 1
ATOM 2659 C C . ILE B 1 154 ? -9.414 -1.595 1.632 1 98.81 154 ILE B C 1
ATOM 2661 O O . ILE B 1 154 ? -8.25 -1.201 1.494 1 98.81 154 ILE B O 1
ATOM 2665 N N . LEU B 1 155 ? -10.164 -1.977 0.655 1 98.62 155 LEU B N 1
ATOM 2666 C CA . LEU B 1 155 ? -9.93 -1.583 -0.73 1 98.62 155 LEU B CA 1
ATOM 2667 C C . LEU B 1 155 ? -10.875 -0.457 -1.142 1 98.62 155 LEU B C 1
ATOM 2669 O O . LEU B 1 155 ? -12.023 -0.414 -0.704 1 98.62 155 LEU B O 1
ATOM 2673 N N . LEU B 1 156 ? -10.359 0.413 -2.037 1 98.56 156 LEU B N 1
ATOM 2674 C CA . LEU B 1 156 ? -11.211 1.507 -2.488 1 98.56 156 LEU B CA 1
ATOM 2675 C C . LEU B 1 156 ? -11.438 1.429 -3.994 1 98.56 156 LEU B C 1
ATOM 2677 O O . LEU B 1 156 ? -12.445 1.935 -4.5 1 98.56 156 LEU B O 1
ATOM 2681 N N . GLY B 1 157 ? -10.5 0.889 -4.715 1 98.31 157 GLY B N 1
ATOM 2682 C CA . GLY B 1 157 ? -10.617 0.75 -6.156 1 98.31 157 GLY B CA 1
ATOM 2683 C C . GLY B 1 157 ? -10.133 1.969 -6.918 1 98.31 157 GLY B C 1
ATOM 2684 O O . GLY B 1 157 ? -9.562 1.844 -8 1 98.31 157 GLY B O 1
ATOM 2685 N N . GLU B 1 158 ? -10.375 3.113 -6.41 1 98.12 158 GLU B N 1
ATOM 2686 C CA . GLU B 1 158 ? -10 4.406 -6.973 1 98.12 158 GLU B CA 1
ATOM 2687 C C . GLU B 1 158 ? -9.914 5.477 -5.887 1 98.12 158 GLU B C 1
ATOM 2689 O O . GLU B 1 158 ? -10.422 5.289 -4.781 1 98.12 158 GLU B O 1
ATOM 2694 N N . GLY B 1 159 ? -9.273 6.578 -6.25 1 98.12 159 GLY B N 1
ATOM 2695 C CA . GLY B 1 159 ? -9.125 7.68 -5.309 1 98.12 159 GLY B CA 1
ATOM 2696 C C . GLY B 1 159 ? -7.832 8.445 -5.488 1 98.12 159 GLY B C 1
ATOM 2697 O O . GLY B 1 159 ? -7.312 8.547 -6.602 1 98.12 159 GLY B O 1
ATOM 2698 N N . LYS B 1 160 ? -7.418 9.109 -4.379 1 98.25 160 LYS B N 1
ATOM 2699 C CA . LYS B 1 160 ? -6.121 9.781 -4.355 1 98.25 160 LYS B CA 1
ATOM 2700 C C . LYS B 1 160 ? -5.02 8.836 -3.877 1 98.25 160 LYS B C 1
ATOM 2702 O O . LYS B 1 160 ? -5.098 8.297 -2.773 1 98.25 160 LYS B O 1
ATOM 2707 N N . PRO B 1 161 ? -4.035 8.586 -4.719 1 98.5 161 PRO B N 1
ATOM 2708 C CA . PRO B 1 161 ? -2.99 7.648 -4.305 1 98.5 161 PRO B CA 1
ATOM 2709 C C . PRO B 1 161 ? -2.1 8.211 -3.197 1 98.5 161 PRO B C 1
ATOM 2711 O O . PRO B 1 161 ? -2.059 9.43 -2.99 1 98.5 161 PRO B O 1
ATOM 2714 N N . LEU B 1 162 ? -1.434 7.336 -2.508 1 98.75 162 LEU B N 1
ATOM 2715 C CA . LEU B 1 162 ? -0.512 7.707 -1.439 1 98.75 162 LEU B CA 1
ATOM 2716 C C . LEU B 1 162 ? 0.51 8.727 -1.931 1 98.75 162 LEU B C 1
ATOM 2718 O O . LEU B 1 162 ? 0.772 9.719 -1.255 1 98.75 162 LEU B O 1
ATOM 2722 N N . PHE B 1 163 ? 1.102 8.484 -3.072 1 98.75 163 PHE B N 1
ATOM 2723 C CA . PHE B 1 163 ? 1.938 9.383 -3.857 1 98.75 163 PHE B CA 1
ATOM 2724 C C . PHE B 1 163 ? 1.42 9.492 -5.289 1 98.75 163 PHE B C 1
ATOM 2726 O O . PHE B 1 163 ? 1.167 8.477 -5.941 1 98.75 163 PHE B O 1
ATOM 2733 N N . ALA B 1 164 ? 1.258 10.734 -5.711 1 98.19 164 ALA B N 1
ATOM 2734 C CA . ALA B 1 164 ? 1.074 10.875 -7.152 1 98.19 164 ALA B CA 1
ATOM 2735 C C . ALA B 1 164 ? 2.252 10.273 -7.918 1 98.19 164 ALA B C 1
ATOM 2737 O O . ALA B 1 164 ? 3.357 10.172 -7.383 1 98.19 164 ALA B O 1
ATOM 2738 N N . GLN B 1 165 ? 1.955 9.812 -9.078 1 97 165 GLN B N 1
ATOM 2739 C CA . GLN B 1 165 ? 2.982 9.156 -9.883 1 97 165 GLN B CA 1
ATOM 2740 C C . GLN B 1 165 ? 4.215 10.047 -10.031 1 97 165 GLN B C 1
ATOM 2742 O O . GLN B 1 165 ? 4.094 11.25 -10.25 1 97 165 GLN B O 1
ATOM 2747 N N . ARG B 1 166 ? 5.398 9.477 -9.828 1 97.62 166 ARG B N 1
ATOM 2748 C CA . ARG B 1 166 ? 6.715 10.086 -9.969 1 97.62 166 ARG B CA 1
ATOM 2749 C C . ARG B 1 166 ? 7.621 9.25 -10.867 1 97.62 166 ARG B C 1
ATOM 2751 O O . ARG B 1 166 ? 7.305 8.102 -11.18 1 97.62 166 ARG B O 1
ATOM 2758 N N . PRO B 1 167 ? 8.727 9.883 -11.336 1 97.5 167 PRO B N 1
ATOM 2759 C CA . PRO B 1 167 ? 9.68 9.055 -12.078 1 97.5 167 PRO B CA 1
ATOM 2760 C C . PRO B 1 167 ? 10.156 7.844 -11.273 1 97.5 167 PRO B C 1
ATOM 2762 O O . PRO B 1 167 ? 10.32 7.93 -10.055 1 97.5 167 PRO B O 1
ATOM 2765 N N . TYR B 1 168 ? 10.281 6.781 -12.016 1 97.94 168 TYR B N 1
ATOM 2766 C CA . TYR B 1 168 ? 10.742 5.551 -11.391 1 97.94 168 TYR B CA 1
ATOM 2767 C C . TYR B 1 168 ? 12.109 5.742 -10.742 1 97.94 168 TYR B C 1
ATOM 2769 O O . TYR B 1 168 ? 13.086 6.027 -11.43 1 97.94 168 TYR B O 1
ATOM 2777 N N . ALA B 1 169 ? 12.141 5.602 -9.461 1 96.94 169 ALA B N 1
ATOM 2778 C CA . ALA B 1 169 ? 13.367 5.668 -8.672 1 96.94 169 ALA B CA 1
ATOM 2779 C C . ALA B 1 169 ? 13.219 4.902 -7.363 1 96.94 169 ALA B C 1
ATOM 2781 O O . ALA B 1 169 ? 12.492 5.332 -6.465 1 96.94 169 ALA B O 1
ATOM 2782 N N . ARG B 1 170 ? 13.938 3.854 -7.258 1 97.06 170 ARG B N 1
ATOM 2783 C CA . ARG B 1 170 ? 13.844 3.043 -6.051 1 97.06 170 ARG B CA 1
ATOM 2784 C C . ARG B 1 170 ? 14.469 3.764 -4.859 1 97.06 170 ARG B C 1
ATOM 2786 O O . ARG B 1 170 ? 15.609 4.223 -4.93 1 97.06 170 ARG B O 1
ATOM 2793 N N . THR B 1 171 ? 13.734 3.895 -3.83 1 97.75 171 THR B N 1
ATOM 2794 C CA . THR B 1 171 ? 14.211 4.445 -2.564 1 97.75 171 THR B CA 1
ATOM 2795 C C . THR B 1 171 ? 13.938 3.473 -1.419 1 97.75 171 THR B C 1
ATOM 2797 O O . THR B 1 171 ? 12.828 2.949 -1.289 1 97.75 171 THR B O 1
ATOM 2800 N N . ALA B 1 172 ? 14.953 3.26 -0.583 1 98.19 172 ALA B N 1
ATOM 2801 C CA . ALA B 1 172 ? 14.82 2.271 0.486 1 98.19 172 ALA B CA 1
ATOM 2802 C C . ALA B 1 172 ? 14.516 2.943 1.82 1 98.19 172 ALA B C 1
ATOM 2804 O O . ALA B 1 172 ? 15.031 4.023 2.113 1 98.19 172 ALA B O 1
ATOM 2805 N N . PHE B 1 173 ? 13.711 2.361 2.6 1 98.69 173 PHE B N 1
ATOM 2806 C CA . PHE B 1 173 ? 13.422 2.689 3.99 1 98.69 173 PHE B CA 1
ATOM 2807 C C . PHE B 1 173 ? 13.719 1.501 4.898 1 98.69 173 PHE B C 1
ATOM 2809 O O . PHE B 1 173 ? 13.945 0.389 4.422 1 98.69 173 PHE B O 1
ATOM 2816 N N . ALA B 1 174 ? 13.812 1.769 6.168 1 98.56 174 ALA B N 1
ATOM 2817 C CA . ALA B 1 174 ? 13.844 0.74 7.203 1 98.56 174 ALA B CA 1
ATOM 2818 C C . ALA B 1 174 ? 12.57 0.761 8.039 1 98.56 174 ALA B C 1
ATOM 2820 O O . ALA B 1 174 ? 12.055 1.832 8.375 1 98.56 174 ALA B O 1
ATOM 2821 N N . LEU B 1 175 ? 12.031 -0.411 8.352 1 98.69 175 LEU B N 1
ATOM 2822 C CA . LEU B 1 175 ? 10.906 -0.494 9.273 1 98.69 175 LEU B CA 1
ATOM 2823 C C . LEU B 1 175 ? 11.344 -0.208 10.703 1 98.69 175 LEU B C 1
ATOM 2825 O O . LEU B 1 175 ? 12.164 -0.938 11.266 1 98.69 175 LEU B O 1
ATOM 2829 N N . ALA B 1 176 ? 10.812 0.82 11.258 1 98.56 176 ALA B N 1
ATOM 2830 C CA . ALA B 1 176 ? 11.172 1.192 12.625 1 98.56 176 ALA B CA 1
ATOM 2831 C C . ALA B 1 176 ? 10.211 0.572 13.633 1 98.56 176 ALA B C 1
ATOM 2833 O O . ALA B 1 176 ? 10.617 0.178 14.727 1 98.56 176 ALA B O 1
ATOM 2834 N N . GLU B 1 177 ? 8.953 0.515 13.25 1 98.25 177 GLU B N 1
ATOM 2835 C CA . GLU B 1 177 ? 7.922 0.02 14.156 1 98.25 177 GLU B CA 1
ATOM 2836 C C . GLU B 1 177 ? 6.688 -0.437 13.383 1 98.25 177 GLU B C 1
ATOM 2838 O O . GLU B 1 177 ? 6.336 0.153 12.359 1 98.25 177 GLU B O 1
ATOM 2843 N N . THR B 1 178 ? 6.055 -1.5 13.852 1 98.5 178 THR B N 1
ATOM 2844 C CA . THR B 1 178 ? 4.73 -1.92 13.398 1 98.5 178 THR B CA 1
ATOM 2845 C C . THR B 1 178 ? 3.828 -2.232 14.594 1 98.5 178 THR B C 1
ATOM 2847 O O . THR B 1 178 ? 4.25 -2.9 15.539 1 98.5 178 THR B O 1
ATOM 2850 N N . ARG B 1 179 ? 2.711 -1.684 14.508 1 98.12 179 ARG B N 1
ATOM 2851 C CA . ARG B 1 179 ? 1.713 -1.908 15.547 1 98.12 179 ARG B CA 1
ATOM 2852 C C . ARG B 1 179 ? 0.381 -2.34 14.938 1 98.12 179 ARG B C 1
ATOM 2854 O O . ARG B 1 179 ? -0.126 -1.697 14.016 1 98.12 179 ARG B O 1
ATOM 2861 N N . SER B 1 180 ? -0.172 -3.451 15.461 1 98.44 180 SER B N 1
ATOM 2862 C CA . SER B 1 180 ? -1.479 -3.924 15.016 1 98.44 180 SER B CA 1
ATOM 2863 C C . SER B 1 180 ? -2.568 -3.57 16.031 1 98.44 180 SER B C 1
ATOM 2865 O O . SER B 1 180 ? -2.307 -3.488 17.219 1 98.44 180 SER B O 1
ATOM 2867 N N . PHE B 1 181 ? -3.725 -3.316 15.562 1 98.56 181 PHE B N 1
ATOM 2868 C CA . PHE B 1 181 ? -4.891 -3.021 16.391 1 98.56 181 PHE B CA 1
ATOM 2869 C C . PHE B 1 181 ? -6.004 -4.035 16.141 1 98.56 181 PHE B C 1
ATOM 2871 O O . PHE B 1 181 ? -6.008 -4.715 15.102 1 98.56 181 PHE B O 1
ATOM 2878 N N . THR B 1 182 ? -6.992 -4.117 17.016 1 97.69 182 THR B N 1
ATOM 2879 C CA . THR B 1 182 ? -8.102 -5.059 16.891 1 97.69 182 THR B CA 1
ATOM 2880 C C . THR B 1 182 ? -9.008 -4.676 15.734 1 97.69 182 THR B C 1
ATOM 2882 O O . THR B 1 182 ? -9.727 -5.523 15.195 1 97.69 182 THR B O 1
ATOM 2885 N N . THR B 1 183 ? -8.961 -3.477 15.258 1 97.69 183 THR B N 1
ATOM 2886 C CA . THR B 1 183 ? -9.742 -2.998 14.125 1 97.69 183 THR B CA 1
ATOM 2887 C C . THR B 1 183 ? -9.172 -3.535 12.812 1 97.69 183 THR B C 1
ATOM 2889 O O . THR B 1 183 ? -9.828 -3.449 11.766 1 97.69 183 THR B O 1
ATOM 2892 N N . GLY B 1 184 ? -7.953 -4.031 12.891 1 98.12 184 GLY B N 1
ATOM 2893 C CA . GLY B 1 184 ? -7.281 -4.484 11.688 1 98.12 184 GLY B CA 1
ATOM 2894 C C . GLY B 1 184 ? -6.375 -3.43 11.078 1 98.12 184 GLY B C 1
ATOM 2895 O O . GLY B 1 184 ? -5.66 -3.701 10.109 1 98.12 184 GLY B O 1
ATOM 2896 N N . VAL B 1 185 ? -6.391 -2.234 11.656 1 98.81 185 VAL B N 1
ATOM 2897 C CA . VAL B 1 185 ? -5.488 -1.177 11.211 1 98.81 185 VAL B CA 1
ATOM 2898 C C . VAL B 1 185 ? -4.062 -1.5 11.641 1 98.81 185 VAL B C 1
ATOM 2900 O O . VAL B 1 185 ? -3.838 -1.972 12.758 1 98.81 185 VAL B O 1
ATOM 2903 N N . LEU B 1 186 ? -3.139 -1.341 10.766 1 98.81 186 LEU B N 1
ATOM 2904 C CA . LEU B 1 186 ? -1.718 -1.373 11.094 1 98.81 186 LEU B CA 1
ATOM 2905 C C . LEU B 1 186 ? -1.117 0.028 11.047 1 98.81 186 LEU B C 1
ATOM 2907 O O . LEU B 1 186 ? -1.348 0.776 10.094 1 98.81 186 LEU B O 1
ATOM 2911 N N . MET B 1 187 ? -0.437 0.383 12.078 1 98.75 187 MET B N 1
ATOM 2912 C CA . MET B 1 187 ? 0.396 1.58 12.031 1 98.75 187 MET B CA 1
ATOM 2913 C C . MET B 1 187 ? 1.865 1.214 11.852 1 98.75 187 MET B C 1
ATOM 2915 O O . MET B 1 187 ? 2.479 0.638 12.75 1 98.75 187 MET B O 1
ATOM 2919 N N . ASN B 1 188 ? 2.389 1.522 10.688 1 98.81 188 ASN B N 1
ATOM 2920 C CA . ASN B 1 188 ? 3.766 1.195 10.328 1 98.81 188 ASN B CA 1
ATOM 2921 C C . ASN B 1 188 ? 4.621 2.451 10.18 1 98.81 188 ASN B C 1
ATOM 2923 O O . ASN B 1 188 ? 4.242 3.383 9.469 1 98.81 188 ASN B O 1
ATOM 2927 N N . THR B 1 189 ? 5.742 2.445 10.883 1 98.81 189 THR B N 1
ATOM 2928 C CA . THR B 1 189 ? 6.684 3.553 10.789 1 98.81 189 THR B CA 1
ATOM 2929 C C . THR B 1 189 ? 7.957 3.119 10.062 1 98.81 189 THR B C 1
ATOM 2931 O O . THR B 1 189 ? 8.578 2.121 10.43 1 98.81 189 THR B O 1
ATOM 2934 N N . TYR B 1 190 ? 8.25 3.871 9.047 1 98.88 190 TYR B N 1
ATOM 2935 C CA . TYR B 1 190 ? 9.461 3.646 8.273 1 98.88 190 TYR B CA 1
ATOM 2936 C C . TYR B 1 190 ? 10.391 4.855 8.352 1 98.88 190 TYR B C 1
ATOM 2938 O O . TYR B 1 190 ? 9.93 6 8.352 1 98.88 190 TYR B O 1
ATOM 2946 N N . VAL B 1 191 ? 11.711 4.586 8.383 1 98.81 191 VAL B N 1
ATOM 2947 C CA . VAL B 1 191 ? 12.711 5.645 8.375 1 98.81 191 VAL B CA 1
ATOM 2948 C C . VAL B 1 191 ? 13.594 5.512 7.129 1 98.81 191 VAL B C 1
ATOM 2950 O O . VAL B 1 191 ? 13.992 4.406 6.762 1 98.81 191 VAL B O 1
ATOM 2953 N N . ARG B 1 192 ? 13.797 6.656 6.527 1 98.12 192 ARG B N 1
ATOM 2954 C CA . ARG B 1 192 ? 14.594 6.648 5.309 1 98.12 192 ARG B CA 1
ATOM 2955 C C . ARG B 1 192 ? 16 6.137 5.586 1 98.12 192 ARG B C 1
ATOM 2957 O O . ARG B 1 192 ? 16.625 6.516 6.582 1 98.12 192 ARG B O 1
ATOM 2964 N N . ARG B 1 193 ? 16.562 5.273 4.602 1 93.81 193 ARG B N 1
ATOM 2965 C CA . ARG B 1 193 ? 17.922 4.75 4.754 1 93.81 193 ARG B CA 1
ATOM 2966 C C . ARG B 1 193 ? 18.938 5.676 4.102 1 93.81 193 ARG B C 1
ATOM 2968 O O . ARG B 1 193 ? 18.625 6.375 3.137 1 93.81 193 ARG B O 1
#

Solvent-accessible surface area (backbone atoms only — not comparable to full-atom values): 20431 Å² total; per-residue (Å²): 123,38,46,34,30,39,48,43,59,28,31,71,67,27,28,51,24,36,77,86,65,45,56,80,87,55,85,83,68,54,61,59,48,53,46,37,60,74,75,43,25,55,77,46,42,48,69,60,29,54,75,68,74,49,69,64,72,46,82,59,30,45,29,36,40,30,20,49,72,56,58,52,63,34,48,90,76,72,37,53,52,53,49,77,87,33,48,34,39,32,42,31,97,56,48,82,58,81,64,96,60,72,35,75,75,52,39,62,32,62,62,56,64,60,59,49,52,55,53,56,24,70,44,89,69,59,26,35,34,37,63,32,32,25,59,50,42,38,71,36,51,89,64,47,40,28,41,35,40,37,36,35,42,29,37,35,44,43,44,36,38,58,45,35,82,40,75,72,50,81,41,58,36,37,57,74,44,76,44,81,35,92,71,27,36,32,43,36,31,30,35,57,108,123,39,44,32,30,40,50,42,60,27,29,71,67,26,29,51,23,35,77,86,66,46,56,80,88,55,86,84,67,55,62,59,47,53,46,36,60,71,74,42,24,57,78,47,41,48,69,59,27,55,75,67,74,48,70,64,71,47,84,59,33,45,31,36,39,29,20,46,73,56,59,53,67,34,48,90,75,73,38,53,51,53,47,77,87,31,48,35,39,32,42,32,97,56,47,80,60,83,63,94,63,70,35,74,76,52,39,63,31,62,61,57,62,60,60,49,52,56,53,55,25,70,44,89,69,56,25,34,33,37,63,33,33,25,61,52,42,38,72,34,51,90,64,46,40,29,41,34,40,37,36,36,42,29,39,36,44,43,45,35,37,58,46,36,82,41,75,73,50,81,42,58,36,37,58,75,46,77,44,80,36,91,71,27,36,32,43,36,32,30,34,57,108

Organism: Pseudonocardia thermophila (NCBI:txid1848)

Nearest PDB structures (foldseek):
  7xh2-assembly1_A  TM=7.856E-01  e=1.983E-12  Pseudomonas fluorescens
  1d1g-assembly1_B  TM=7.766E-01  e=2.017E-11  Thermotoga maritima
  8vz4-assembly1_B  TM=6.841E-01  e=3.971E-08  Escherichia coli
  2hxv-assembly1_A-2  TM=6.210E-01  e=2.561E-08  Thermotoga maritima
  6pf7-assembly1_A  TM=6.734E-01  e=7.560E-07  Cryptosporidium hominis